Protein AF-A0A401KEY2-F1 (afdb_monomer)

Structure (mmCIF, N/CA/C/O backbone):
data_AF-A0A401KEY2-F1
#
_entry.id   AF-A0A401KEY2-F1
#
loop_
_atom_site.group_PDB
_atom_site.id
_atom_site.type_symbol
_atom_site.label_atom_id
_atom_site.label_alt_id
_atom_site.label_comp_id
_atom_site.label_asym_id
_atom_site.label_entity_id
_atom_site.label_seq_id
_atom_site.pdbx_PDB_ins_code
_atom_site.Cartn_x
_atom_site.Cartn_y
_atom_site.Cartn_z
_atom_site.occupancy
_atom_site.B_iso_or_equiv
_atom_site.auth_seq_id
_atom_site.auth_comp_id
_atom_site.auth_asym_id
_atom_site.auth_atom_id
_atom_site.pdbx_PDB_model_num
ATOM 1 N N . MET A 1 1 ? 10.027 -49.984 2.549 1.00 36.34 1 MET A N 1
ATOM 2 C CA . MET A 1 1 ? 8.871 -49.758 1.663 1.00 36.34 1 MET A CA 1
ATOM 3 C C . MET A 1 1 ? 7.935 -50.937 1.846 1.00 36.34 1 MET A C 1
ATOM 5 O O . MET A 1 1 ? 8.228 -52.001 1.322 1.00 36.34 1 MET A O 1
ATOM 9 N N . ALA A 1 2 ? 6.927 -50.789 2.707 1.00 35.62 2 ALA A N 1
ATOM 10 C CA . ALA A 1 2 ? 5.852 -51.767 2.838 1.00 35.62 2 ALA A CA 1
ATOM 11 C C . ALA A 1 2 ? 4.722 -51.345 1.890 1.00 35.62 2 ALA A C 1
ATOM 13 O O . ALA A 1 2 ? 4.434 -50.158 1.770 1.00 35.62 2 ALA A O 1
ATOM 14 N N . ASP A 1 3 ? 4.200 -52.331 1.178 1.00 40.34 3 ASP A N 1
ATOM 15 C CA . ASP A 1 3 ? 3.264 -52.264 0.059 1.00 40.34 3 ASP A CA 1
ATOM 16 C C . ASP A 1 3 ? 1.840 -51.961 0.572 1.00 40.34 3 ASP A C 1
ATOM 18 O O . ASP A 1 3 ? 1.266 -52.769 1.303 1.00 40.34 3 ASP A O 1
ATOM 22 N N . GLU A 1 4 ? 1.275 -50.794 0.241 1.00 40.41 4 GLU A N 1
ATOM 23 C CA . GLU A 1 4 ? -0.142 -50.479 0.480 1.00 40.41 4 GLU A CA 1
ATOM 24 C C . GLU A 1 4 ? -0.949 -50.854 -0.769 1.00 40.41 4 GLU A C 1
ATOM 26 O O . GLU A 1 4 ? -1.011 -50.110 -1.748 1.00 40.41 4 GLU A O 1
ATOM 31 N N . GLN A 1 5 ? -1.576 -52.030 -0.744 1.00 50.69 5 GLN A N 1
ATOM 32 C CA . GLN A 1 5 ? -2.572 -52.399 -1.748 1.00 50.69 5 GLN A CA 1
ATOM 33 C C . GLN A 1 5 ? -3.853 -51.561 -1.565 1.00 50.69 5 GLN A C 1
ATOM 35 O O . GLN A 1 5 ? -4.353 -51.457 -0.441 1.00 50.69 5 GLN A O 1
ATOM 40 N N . PRO A 1 6 ? -4.424 -50.995 -2.646 1.00 50.47 6 PRO A N 1
ATOM 41 C CA . PRO A 1 6 ? -5.647 -50.206 -2.565 1.00 50.47 6 PRO A CA 1
ATOM 42 C C . PRO A 1 6 ? -6.858 -51.071 -2.152 1.00 50.47 6 PRO A C 1
ATOM 44 O O . PRO A 1 6 ? -6.922 -52.257 -2.492 1.00 50.47 6 PRO A O 1
ATOM 47 N N . PRO A 1 7 ? -7.834 -50.496 -1.424 1.00 56.16 7 PRO A N 1
ATOM 48 C CA . PRO A 1 7 ? -8.956 -51.237 -0.856 1.00 56.16 7 PRO A CA 1
ATOM 49 C C . PRO A 1 7 ? -9.880 -51.846 -1.926 1.00 56.16 7 PRO A C 1
ATOM 51 O O . PRO A 1 7 ? -10.167 -51.241 -2.957 1.00 56.16 7 PRO A O 1
ATOM 54 N N . ASN A 1 8 ? -10.368 -53.059 -1.648 1.00 72.06 8 ASN A N 1
ATOM 55 C CA . ASN A 1 8 ? -11.256 -53.838 -2.516 1.00 72.06 8 ASN A CA 1
ATOM 56 C C . ASN A 1 8 ? -12.593 -53.095 -2.784 1.00 72.06 8 ASN A C 1
ATOM 58 O O . ASN A 1 8 ? -13.290 -52.764 -1.823 1.00 72.06 8 ASN A O 1
ATOM 62 N N . PRO A 1 9 ? -13.015 -52.901 -4.051 1.00 67.00 9 PRO A N 1
ATOM 63 C CA . PRO A 1 9 ? -14.275 -52.233 -4.408 1.00 67.00 9 PRO A CA 1
ATOM 64 C C . PRO A 1 9 ? -15.538 -52.810 -3.747 1.00 67.00 9 PRO A C 1
ATOM 66 O O . PRO A 1 9 ? -16.478 -52.072 -3.463 1.00 67.00 9 PRO A O 1
ATOM 69 N N . ALA A 1 10 ? -15.564 -54.114 -3.455 1.00 71.06 10 ALA A N 1
ATOM 70 C CA . ALA A 1 10 ? -16.705 -54.754 -2.792 1.00 71.06 10 ALA A CA 1
ATOM 71 C C . ALA A 1 10 ? -16.843 -54.370 -1.303 1.00 71.06 10 ALA A C 1
ATOM 73 O O . ALA A 1 10 ? -17.942 -54.387 -0.755 1.00 71.06 10 ALA A O 1
ATOM 74 N N . GLU A 1 11 ? -15.735 -54.018 -0.650 1.00 65.94 11 GLU A N 1
ATOM 75 C CA . GLU A 1 11 ? -15.715 -53.555 0.742 1.00 65.94 11 GLU A CA 1
ATOM 76 C C . GLU A 1 11 ? -16.155 -52.086 0.839 1.00 65.94 11 GLU A C 1
ATOM 78 O O . GLU A 1 11 ? -16.837 -51.703 1.787 1.00 65.94 11 GLU A O 1
ATOM 83 N N . LEU A 1 12 ? -15.829 -51.273 -0.173 1.00 62.81 12 LEU A N 1
ATOM 84 C CA . LEU A 1 12 ? -16.271 -49.878 -0.272 1.00 62.81 12 LEU A CA 1
ATOM 85 C C . LEU A 1 12 ? -17.794 -49.779 -0.428 1.00 62.81 12 LEU A C 1
ATOM 87 O O . LEU A 1 12 ? -18.431 -49.070 0.344 1.00 62.81 12 LEU A O 1
ATOM 91 N N . ALA A 1 13 ? -18.388 -50.566 -1.330 1.00 70.69 13 ALA A N 1
ATOM 92 C CA . ALA A 1 13 ? -19.838 -50.572 -1.537 1.00 70.69 13 ALA A CA 1
ATOM 93 C C . ALA A 1 13 ? -20.621 -50.980 -0.270 1.00 70.69 13 ALA A C 1
ATOM 95 O O . ALA A 1 13 ? -21.643 -50.380 0.055 1.00 70.69 13 ALA A O 1
ATOM 96 N N . ARG A 1 14 ? -20.118 -51.957 0.501 1.00 72.69 14 ARG A N 1
ATOM 97 C CA . ARG A 1 14 ? -20.734 -52.353 1.782 1.00 72.69 14 ARG A CA 1
ATOM 98 C C . ARG A 1 14 ? -20.668 -51.243 2.832 1.00 72.69 14 ARG A C 1
ATOM 100 O O . ARG A 1 14 ? -21.644 -51.027 3.544 1.00 72.69 14 ARG A O 1
ATOM 107 N N . ARG A 1 15 ? -19.545 -50.522 2.912 1.00 68.38 15 ARG A N 1
ATOM 108 C CA . ARG A 1 15 ? -19.384 -49.375 3.822 1.00 68.38 15 ARG A CA 1
ATOM 109 C C . ARG A 1 15 ? -20.311 -48.217 3.451 1.00 68.38 15 ARG A C 1
ATOM 111 O O . ARG A 1 15 ? -20.887 -47.606 4.346 1.00 68.38 15 ARG A O 1
ATOM 118 N N . GLU A 1 16 ? -20.494 -47.954 2.157 1.00 71.69 16 GLU A N 1
ATOM 119 C CA . GLU A 1 16 ? -21.420 -46.930 1.652 1.00 71.69 16 GLU A CA 1
ATOM 120 C C . GLU A 1 16 ? -22.888 -47.268 1.967 1.00 71.69 16 GLU A C 1
ATOM 122 O O . GLU A 1 16 ? -23.653 -46.396 2.386 1.00 71.69 16 GLU A O 1
ATOM 127 N N . GLU A 1 17 ? -23.287 -48.536 1.833 1.00 72.62 17 GLU A N 1
ATOM 128 C CA . GLU A 1 17 ? -24.633 -48.995 2.202 1.00 72.62 17 GLU A CA 1
ATOM 129 C C . GLU A 1 17 ? -24.890 -48.891 3.715 1.00 72.62 17 GLU A C 1
ATOM 131 O O . GLU A 1 17 ? -25.941 -48.394 4.135 1.00 72.62 17 GLU A O 1
ATOM 136 N N . GLU A 1 18 ? -23.927 -49.303 4.547 1.00 73.12 18 GLU A N 1
ATOM 137 C CA . GLU A 1 18 ? -24.002 -49.182 6.009 1.00 73.12 18 GLU A CA 1
ATOM 138 C C . GLU A 1 18 ? -24.078 -47.710 6.458 1.00 73.12 18 GLU A C 1
ATOM 140 O O . GLU A 1 18 ? -24.848 -47.362 7.361 1.00 73.12 18 GLU A O 1
ATOM 145 N N . GLU A 1 19 ? -23.339 -46.821 5.793 1.00 69.19 19 GLU A N 1
ATOM 146 C CA . GLU A 1 19 ? -23.343 -45.383 6.061 1.00 69.19 19 GLU A CA 1
ATOM 147 C C . GLU A 1 19 ? -24.653 -44.706 5.640 1.00 69.19 19 GLU A C 1
ATOM 149 O O . GLU A 1 19 ? -25.218 -43.924 6.411 1.00 69.19 19 GLU A O 1
ATOM 154 N N . SER A 1 20 ? -25.186 -45.057 4.467 1.00 70.31 20 SER A N 1
ATOM 155 C CA . SER A 1 20 ? -26.491 -44.591 3.988 1.00 70.31 20 SER A CA 1
ATOM 156 C C . SER A 1 20 ? -27.622 -45.022 4.928 1.00 70.31 20 SER A C 1
ATOM 158 O O . SER A 1 20 ? -28.456 -44.204 5.328 1.00 70.31 20 SER A O 1
ATOM 160 N N . ALA A 1 21 ? -27.607 -46.283 5.377 1.00 75.38 21 ALA A N 1
ATOM 161 C CA . ALA A 1 21 ? -28.585 -46.801 6.327 1.00 75.38 21 ALA A CA 1
ATOM 162 C C . ALA A 1 21 ? -28.504 -46.101 7.696 1.00 75.38 21 ALA A C 1
ATOM 164 O O . ALA A 1 21 ? -29.541 -45.822 8.303 1.00 75.38 21 ALA A O 1
ATOM 165 N N . ARG A 1 22 ? -27.298 -45.777 8.184 1.00 70.50 22 ARG A N 1
ATOM 166 C CA . ARG A 1 22 ? -27.106 -45.024 9.435 1.00 70.50 22 ARG A CA 1
ATOM 167 C C . ARG A 1 22 ? -27.605 -43.585 9.313 1.00 70.50 22 ARG A C 1
ATOM 169 O O . ARG A 1 22 ? -28.383 -43.147 10.156 1.00 70.50 22 ARG A O 1
ATOM 176 N N . LYS A 1 23 ? -27.237 -42.886 8.235 1.00 72.31 23 LYS A N 1
ATOM 177 C CA . LYS A 1 23 ? -27.686 -41.513 7.957 1.00 72.31 23 LYS A CA 1
ATOM 178 C C . LYS A 1 23 ? -29.210 -41.432 7.832 1.00 72.31 23 LYS A C 1
ATOM 180 O O . LYS A 1 23 ? -29.815 -40.479 8.311 1.00 72.31 23 LYS A O 1
ATOM 185 N N . ALA A 1 24 ? -29.843 -42.452 7.247 1.00 73.94 24 ALA A N 1
ATOM 186 C CA . ALA A 1 24 ? -31.298 -42.550 7.177 1.00 73.94 24 ALA A CA 1
ATOM 187 C C . ALA A 1 24 ? -31.953 -42.729 8.561 1.00 73.94 24 ALA A C 1
ATOM 189 O O . ALA A 1 24 ? -33.008 -42.147 8.807 1.00 73.94 24 ALA A O 1
ATOM 190 N N . ARG A 1 25 ? -31.332 -43.488 9.477 1.00 75.25 25 ARG A N 1
ATOM 191 C CA . ARG A 1 25 ? -31.808 -43.624 10.868 1.00 75.25 25 ARG A CA 1
ATOM 192 C C . ARG A 1 25 ? -31.664 -42.318 11.646 1.00 75.25 25 ARG A C 1
ATOM 194 O O . ARG A 1 25 ? -32.638 -41.877 12.241 1.00 75.25 25 ARG A O 1
ATOM 201 N N . GLU A 1 26 ? -30.502 -41.671 11.569 1.00 76.06 26 GLU A N 1
ATOM 202 C CA . GLU A 1 26 ? -30.256 -40.368 12.206 1.00 76.06 26 GLU A CA 1
ATOM 203 C C . GLU A 1 26 ? -31.232 -39.305 11.682 1.00 76.06 26 GLU A C 1
ATOM 205 O O . GLU A 1 26 ? -31.845 -38.580 12.462 1.00 76.06 26 GLU A O 1
ATOM 210 N N . ALA A 1 27 ? -31.462 -39.258 10.367 1.00 72.50 27 ALA A N 1
ATOM 211 C CA . ALA A 1 27 ? -32.444 -38.357 9.770 1.00 72.50 27 ALA A CA 1
ATOM 212 C C . ALA A 1 27 ? -33.880 -38.659 10.234 1.00 72.50 27 ALA A C 1
ATOM 214 O O . ALA A 1 27 ? -34.653 -37.728 10.449 1.00 72.50 27 ALA A O 1
ATOM 215 N N . ALA A 1 28 ? -34.245 -39.933 10.414 1.00 75.25 28 ALA A N 1
ATOM 216 C CA . ALA A 1 28 ? -35.562 -40.324 10.915 1.00 75.25 28 ALA A CA 1
ATOM 217 C C . ALA A 1 28 ? -35.766 -39.958 12.395 1.00 75.25 28 ALA A C 1
ATOM 219 O O . ALA A 1 28 ? -36.871 -39.574 12.771 1.00 75.25 28 ALA A O 1
ATOM 220 N N . GLU A 1 29 ? -34.721 -40.042 13.222 1.00 77.31 29 GLU A N 1
ATOM 221 C CA . GLU A 1 29 ? -34.751 -39.604 14.624 1.00 77.31 29 GLU A CA 1
ATOM 222 C C . GLU A 1 29 ? -34.827 -38.075 14.735 1.00 77.31 29 GLU A C 1
ATOM 224 O O . GLU A 1 29 ? -35.648 -37.552 15.485 1.00 77.31 29 GLU A O 1
ATOM 229 N N . GLN A 1 30 ? -34.046 -37.343 13.932 1.00 75.44 30 GLN A N 1
ATOM 230 C CA . GLN A 1 30 ? -34.094 -35.876 13.893 1.00 75.44 30 GLN A CA 1
ATOM 231 C C . GLN A 1 30 ? -35.421 -35.354 13.315 1.00 75.44 30 GLN A C 1
ATOM 233 O O . GLN A 1 30 ? -35.914 -34.319 13.750 1.00 75.44 30 GLN A O 1
ATOM 238 N N . ALA A 1 31 ? -36.051 -36.079 12.381 1.00 72.44 31 ALA A N 1
ATOM 239 C CA . ALA A 1 31 ? -37.351 -35.707 11.815 1.00 72.44 31 ALA A CA 1
ATOM 240 C C . ALA A 1 31 ? -38.531 -35.864 12.794 1.00 72.44 31 ALA A C 1
ATOM 242 O O . ALA A 1 31 ? -39.610 -35.340 12.516 1.00 72.44 31 ALA A O 1
ATOM 243 N N . GLN A 1 32 ? -38.353 -36.572 13.916 1.00 77.12 32 GLN A N 1
ATOM 244 C CA . GLN A 1 32 ? -39.364 -36.667 14.978 1.00 77.12 32 GLN A CA 1
ATOM 245 C C . GLN A 1 32 ? -39.354 -35.455 15.918 1.00 77.12 32 GLN A C 1
ATOM 247 O O . GLN A 1 32 ? -40.288 -35.291 16.705 1.00 77.12 32 GLN A O 1
ATOM 252 N N . LEU A 1 33 ? -38.324 -34.605 15.850 1.00 82.69 33 LEU A N 1
ATOM 253 C CA . LEU A 1 33 ? -38.251 -33.397 16.662 1.00 82.69 33 LEU A CA 1
ATOM 254 C C . LEU A 1 33 ? -39.259 -32.348 16.164 1.00 82.69 33 LEU A C 1
ATOM 256 O O . LEU A 1 33 ? -39.473 -32.206 14.957 1.00 82.69 33 LEU A O 1
ATOM 260 N N . PRO A 1 34 ? -39.851 -31.553 17.073 1.00 81.38 34 PRO A N 1
ATOM 261 C CA . PRO A 1 34 ? -40.767 -30.472 16.702 1.00 81.38 34 PRO A CA 1
ATOM 262 C C . PRO A 1 34 ? -40.053 -29.270 16.052 1.00 81.38 34 PRO A C 1
ATOM 264 O O . PRO A 1 34 ? -40.706 -28.291 15.696 1.00 81.38 34 PRO A O 1
ATOM 267 N N . TYR A 1 35 ? -38.727 -29.331 15.894 1.00 85.81 35 TYR A N 1
ATOM 268 C CA . TYR A 1 35 ? -37.878 -28.305 15.295 1.00 85.81 35 TYR A CA 1
ATOM 269 C C . TYR A 1 35 ? -36.842 -28.934 14.356 1.00 85.81 35 TYR A C 1
ATOM 271 O O . TYR A 1 35 ? -36.464 -30.094 14.507 1.00 85.81 35 TYR A O 1
ATOM 279 N N . LYS A 1 36 ? -36.354 -28.144 13.399 1.00 86.50 36 LYS A N 1
ATOM 280 C CA . LYS A 1 36 ? -35.193 -28.474 12.565 1.00 86.50 36 LYS A CA 1
ATOM 281 C C . LYS A 1 36 ? -34.010 -27.633 12.997 1.00 86.50 36 LYS A C 1
ATOM 283 O O . LYS A 1 36 ? -34.202 -26.528 13.494 1.00 86.50 36 LYS A O 1
ATOM 288 N N . TRP A 1 37 ? -32.803 -28.142 12.804 1.00 90.31 37 TRP A N 1
ATOM 289 C CA . TRP A 1 37 ? -31.609 -27.370 13.093 1.00 90.31 37 TRP A CA 1
ATOM 290 C C . TRP A 1 37 ? -30.468 -27.714 12.146 1.00 90.31 37 TRP A C 1
ATOM 292 O O . TRP A 1 37 ? -30.361 -28.838 11.649 1.00 90.31 37 TRP A O 1
ATOM 302 N N . THR A 1 38 ? -29.625 -26.723 11.916 1.00 85.44 38 THR A N 1
ATOM 303 C CA . THR A 1 38 ? -28.381 -26.802 11.157 1.00 85.44 38 THR A CA 1
ATOM 304 C C . THR A 1 38 ? -27.296 -26.083 11.944 1.00 85.44 38 THR A C 1
ATOM 306 O O . THR A 1 38 ? -27.575 -25.332 12.875 1.00 85.44 38 THR A O 1
ATOM 309 N N . GLN A 1 39 ? -26.036 -26.346 11.625 1.00 81.94 39 GLN A N 1
ATOM 310 C CA . GLN A 1 39 ? -24.925 -25.676 12.288 1.00 81.94 39 GLN A CA 1
ATOM 311 C C . GLN A 1 39 ? -23.774 -25.470 11.321 1.00 81.94 39 GLN A C 1
ATOM 313 O O . GLN A 1 39 ? -23.551 -26.291 10.429 1.00 81.94 39 GLN A O 1
ATOM 318 N N . THR A 1 40 ? -23.010 -24.418 11.571 1.00 82.38 40 THR A N 1
ATOM 319 C CA . THR A 1 40 ? -21.644 -24.276 11.081 1.00 82.38 40 THR A CA 1
ATOM 320 C C . THR A 1 40 ? -20.670 -24.533 12.234 1.00 82.38 40 THR A C 1
ATOM 322 O O . THR A 1 40 ? -21.057 -24.846 13.368 1.00 82.38 40 THR A O 1
ATOM 325 N N . ILE A 1 41 ? -19.371 -24.378 11.979 1.00 79.69 41 ILE A N 1
ATOM 326 C CA . ILE A 1 41 ? -18.379 -24.418 13.056 1.00 79.69 41 ILE A CA 1
ATOM 327 C C . ILE A 1 41 ? -18.542 -23.240 14.043 1.00 79.69 41 ILE A C 1
ATOM 329 O O . ILE A 1 41 ? -18.116 -23.346 15.192 1.00 79.69 41 ILE A O 1
ATOM 333 N N . ARG A 1 42 ? -19.196 -22.143 13.626 1.00 78.12 42 ARG A N 1
ATOM 334 C CA . ARG A 1 42 ? -19.331 -20.899 14.403 1.00 78.12 42 ARG A CA 1
ATOM 335 C C . ARG A 1 42 ? -20.701 -20.726 15.057 1.00 78.12 42 ARG A C 1
ATOM 337 O O . ARG A 1 42 ? -20.768 -20.206 16.164 1.00 78.12 42 ARG A O 1
ATOM 344 N N . ASP A 1 43 ? -21.764 -21.194 14.416 1.00 88.12 43 ASP A N 1
ATOM 345 C CA . ASP A 1 43 ? -23.144 -20.921 14.826 1.00 88.12 43 ASP A CA 1
ATOM 346 C C . ASP A 1 43 ? -24.062 -22.149 14.705 1.00 88.12 43 ASP A C 1
ATOM 348 O O . ASP A 1 43 ? -23.693 -23.197 14.162 1.00 88.12 43 ASP A O 1
ATOM 352 N N . VAL A 1 44 ? -25.252 -22.033 15.296 1.00 90.31 44 VAL A N 1
ATOM 353 C CA . VAL A 1 44 ? -26.356 -22.993 15.198 1.00 90.31 44 VAL A CA 1
ATOM 354 C C . VAL A 1 44 ? -27.623 -22.241 14.807 1.00 90.31 44 VAL A C 1
ATOM 356 O O . VAL A 1 44 ? -27.969 -21.234 15.421 1.00 90.31 44 VAL A O 1
ATOM 359 N N . GLU A 1 45 ? -28.345 -22.758 13.821 1.00 89.94 45 GLU A N 1
ATOM 360 C CA . GLU A 1 45 ? -29.633 -22.230 13.382 1.00 89.94 45 GLU A CA 1
ATOM 361 C C . GLU A 1 45 ? -30.738 -23.241 13.702 1.00 89.94 45 GLU A C 1
ATOM 363 O O . GLU A 1 45 ? -30.607 -24.430 13.410 1.00 89.94 45 GLU A O 1
ATOM 368 N N . VAL A 1 46 ? -31.822 -22.783 14.332 1.00 91.12 46 VAL A N 1
ATOM 369 C CA . VAL A 1 46 ? -32.978 -23.608 14.708 1.00 91.12 46 VAL A CA 1
ATOM 370 C C . VAL A 1 46 ? -34.242 -23.025 14.089 1.00 91.12 46 VAL A C 1
ATOM 372 O O . VAL A 1 46 ? -34.562 -21.860 14.306 1.00 91.12 46 VAL A O 1
ATOM 375 N N . THR A 1 47 ? -35.002 -23.852 13.373 1.00 88.44 47 THR A N 1
ATOM 376 C CA . THR A 1 47 ? -36.233 -23.457 12.678 1.00 88.44 47 THR A CA 1
ATOM 377 C C . THR A 1 47 ? -37.432 -24.254 13.190 1.00 88.44 47 THR A C 1
ATOM 379 O O . THR A 1 47 ? -37.418 -25.490 13.188 1.00 88.44 47 THR A O 1
ATOM 382 N N . ILE A 1 48 ? -38.501 -23.564 13.602 1.00 89.06 48 ILE A N 1
ATOM 383 C CA . ILE A 1 48 ? -39.722 -24.173 14.161 1.00 89.06 48 ILE A CA 1
ATOM 384 C C . ILE A 1 48 ? -40.955 -23.720 13.366 1.00 89.06 48 ILE A C 1
ATOM 386 O O . ILE A 1 48 ? -41.294 -22.534 13.407 1.00 89.06 48 ILE A O 1
ATOM 390 N N . PRO A 1 49 ? -41.668 -24.621 12.665 1.00 86.12 49 PRO A N 1
ATOM 391 C CA . PRO A 1 49 ? -42.881 -24.258 11.941 1.00 86.12 49 PRO A CA 1
ATOM 392 C C . PRO A 1 49 ? -44.050 -24.010 12.907 1.00 86.12 49 PRO A C 1
ATOM 394 O O . PRO A 1 49 ? -44.354 -24.839 13.763 1.00 86.12 49 PRO A O 1
ATOM 397 N N . VAL A 1 50 ? -44.750 -22.886 12.745 1.00 86.06 50 VAL A N 1
ATOM 398 C CA . VAL A 1 50 ? -45.908 -22.490 13.561 1.00 86.06 50 VAL A CA 1
ATOM 399 C C . VAL A 1 50 ? -47.094 -22.035 12.703 1.00 86.06 50 VAL A C 1
ATOM 401 O O . VAL A 1 50 ? -46.970 -21.658 11.535 1.00 86.06 50 VAL A O 1
ATOM 404 N N . ALA A 1 51 ? -48.295 -22.068 13.286 1.00 81.94 51 ALA A N 1
ATOM 405 C CA . ALA A 1 51 ? -49.514 -21.655 12.598 1.00 81.94 51 ALA A CA 1
ATOM 406 C C . ALA A 1 51 ? -49.512 -20.149 12.258 1.00 81.94 51 ALA A C 1
ATOM 408 O O . ALA A 1 51 ? -49.010 -19.307 13.006 1.00 81.94 51 ALA A O 1
ATOM 409 N N . SER A 1 52 ? -50.127 -19.788 11.129 1.00 78.56 52 SER A N 1
ATOM 410 C CA . SER A 1 52 ? -50.099 -18.424 10.572 1.00 78.56 52 SER A CA 1
ATOM 411 C C . SER A 1 52 ? -50.750 -17.352 11.461 1.00 78.56 52 SER A C 1
ATOM 413 O O . SER A 1 52 ? -50.442 -16.163 11.331 1.00 78.56 52 SER A O 1
ATOM 415 N N . ASN A 1 53 ? -51.616 -17.751 12.395 1.00 81.81 53 ASN A N 1
ATOM 416 C CA . ASN A 1 53 ? -52.309 -16.869 13.334 1.00 81.81 53 ASN A CA 1
ATOM 417 C C . ASN A 1 53 ? -51.448 -16.422 14.534 1.00 81.81 53 ASN A C 1
ATOM 419 O O . ASN A 1 53 ? -51.857 -15.501 15.245 1.00 81.81 53 ASN A O 1
ATOM 423 N N . ILE A 1 54 ? -50.273 -17.023 14.753 1.00 84.88 54 ILE A N 1
ATOM 424 C CA . ILE A 1 54 ? -49.375 -16.688 15.868 1.00 84.88 54 ILE A CA 1
ATOM 425 C C . ILE A 1 54 ? -48.646 -15.362 15.602 1.00 84.88 54 ILE A C 1
ATOM 427 O O . ILE A 1 54 ? -48.200 -15.080 14.482 1.00 84.88 54 ILE A O 1
ATOM 431 N N . ARG A 1 55 ? -48.535 -14.510 16.628 1.00 84.81 55 ARG A N 1
ATOM 432 C CA . ARG A 1 55 ? -47.740 -13.269 16.613 1.00 84.81 55 ARG A CA 1
ATOM 433 C C . ARG A 1 55 ? -46.625 -13.348 17.651 1.00 84.81 55 ARG A C 1
ATOM 435 O O . ARG A 1 55 ? -46.761 -14.055 18.639 1.00 84.81 55 ARG A O 1
ATOM 442 N N . GLY A 1 56 ? -45.566 -12.549 17.489 1.00 85.00 56 GLY A N 1
ATOM 443 C CA . GLY A 1 56 ? -44.417 -1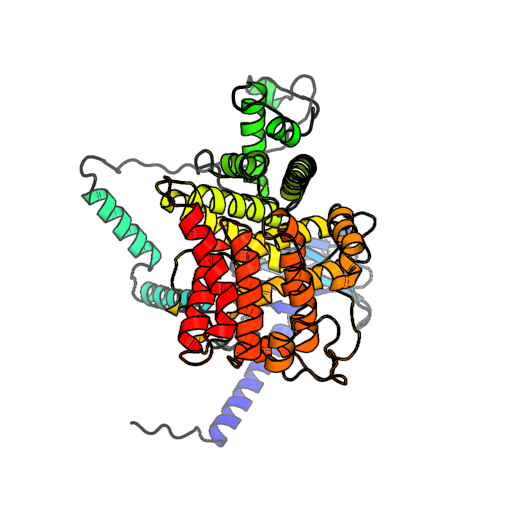2.557 18.410 1.00 85.00 56 GLY A CA 1
ATOM 444 C C . GLY A 1 56 ? -44.783 -12.348 19.887 1.00 85.00 56 GLY A C 1
ATOM 445 O O . GLY A 1 56 ? -44.164 -12.928 20.765 1.00 85.00 56 GLY A O 1
ATOM 446 N N . ARG A 1 57 ? -45.859 -11.604 20.180 1.00 86.06 57 ARG A N 1
ATOM 447 C CA . ARG A 1 57 ? -46.357 -11.401 21.555 1.00 86.06 57 ARG A CA 1
ATOM 448 C C . ARG A 1 57 ? -46.928 -12.661 22.219 1.00 86.06 57 ARG A C 1
ATOM 450 O O . ARG A 1 57 ? -47.029 -12.698 23.447 1.00 86.06 57 ARG A O 1
ATOM 457 N N . ASP A 1 58 ? -47.330 -13.638 21.413 1.00 87.94 58 ASP A N 1
ATOM 458 C CA . ASP A 1 58 ? -47.903 -14.912 21.845 1.00 87.94 58 ASP A CA 1
ATOM 459 C C . ASP A 1 58 ? -46.794 -15.962 22.092 1.00 87.94 58 ASP A C 1
ATOM 461 O O . ASP A 1 58 ? -47.081 -17.040 22.607 1.00 87.94 58 ASP A O 1
ATOM 465 N N . LEU A 1 59 ? -45.532 -15.637 21.768 1.00 88.06 59 LEU A N 1
ATOM 466 C CA . LEU A 1 59 ? -44.355 -16.480 21.982 1.00 88.06 59 LEU A CA 1
ATOM 467 C C . LEU A 1 59 ? -43.666 -16.169 23.321 1.00 88.06 59 LEU A C 1
ATOM 469 O O . LEU A 1 59 ? -43.676 -15.035 23.806 1.00 88.06 59 LEU A O 1
ATOM 473 N N . ASP A 1 60 ? -43.074 -17.204 23.905 1.00 89.44 60 ASP A N 1
ATOM 474 C CA . ASP A 1 60 ? -42.192 -17.182 25.071 1.00 89.44 60 ASP A CA 1
ATOM 475 C C . ASP A 1 60 ? -40.835 -17.754 24.637 1.00 89.44 60 ASP A C 1
ATOM 477 O O . ASP A 1 60 ? -40.673 -18.973 24.535 1.00 89.44 60 ASP A O 1
ATOM 481 N N . VAL A 1 61 ? -39.901 -16.862 24.287 1.00 91.44 61 VAL A N 1
ATOM 482 C CA . VAL A 1 61 ? -38.549 -17.207 23.822 1.00 91.44 61 VAL A CA 1
ATOM 483 C C . VAL A 1 61 ? -37.540 -16.712 24.850 1.00 91.44 61 VAL A C 1
ATOM 485 O O . VAL A 1 61 ? -37.363 -15.506 25.021 1.00 91.44 61 VAL A O 1
ATOM 488 N N . VAL A 1 62 ? -36.884 -17.644 25.535 1.00 90.06 62 VAL A N 1
ATOM 489 C CA . VAL A 1 62 ? -35.847 -17.362 26.530 1.00 90.06 62 VAL A CA 1
ATOM 490 C C . VAL A 1 62 ? -34.542 -17.982 26.056 1.00 90.06 62 VAL A C 1
ATOM 492 O O . VAL A 1 62 ? -34.413 -19.205 25.989 1.00 90.06 62 VAL A O 1
ATOM 495 N N . LEU A 1 63 ? -33.575 -17.122 25.749 1.00 91.56 63 LEU A N 1
ATOM 496 C CA . LEU A 1 63 ? -32.211 -17.493 25.390 1.00 91.56 63 LEU A CA 1
ATOM 497 C C . LEU A 1 63 ? -31.280 -16.985 26.489 1.00 91.56 63 LEU A C 1
ATOM 499 O O . LEU A 1 63 ? -31.234 -15.790 26.774 1.00 91.56 63 LEU A O 1
ATOM 503 N N . THR A 1 64 ? -30.564 -17.893 27.141 1.00 90.69 64 THR A N 1
ATOM 504 C CA . THR A 1 64 ? -29.493 -17.555 28.085 1.00 90.69 64 THR A CA 1
ATOM 505 C C . THR A 1 64 ? -28.188 -18.180 27.614 1.00 90.69 64 THR A C 1
ATOM 507 O O . THR A 1 64 ? -28.171 -18.966 26.673 1.00 90.69 64 THR A O 1
ATOM 510 N N . LYS A 1 65 ? -27.076 -17.885 28.296 1.00 89.06 65 LYS A N 1
ATOM 511 C CA . LYS A 1 65 ? -25.760 -18.447 27.956 1.00 89.06 65 LYS A CA 1
ATOM 512 C C . LYS A 1 65 ? -25.751 -19.979 27.886 1.00 89.06 65 LYS A C 1
ATOM 514 O O . LYS A 1 65 ? -24.953 -20.538 27.144 1.00 89.06 65 LYS A O 1
ATOM 519 N N . THR A 1 66 ? -26.594 -20.655 28.662 1.00 89.81 66 THR A N 1
ATOM 520 C CA . THR A 1 66 ? -26.569 -22.119 28.811 1.00 89.81 66 THR A CA 1
ATOM 521 C C . THR A 1 66 ? -27.916 -22.788 28.564 1.00 89.81 66 THR A C 1
ATOM 523 O O . THR A 1 66 ? -27.985 -24.011 28.623 1.00 89.81 66 THR A O 1
ATOM 526 N N . LYS A 1 67 ? -28.991 -22.034 28.306 1.00 91.12 67 LYS A N 1
ATOM 527 C CA . LYS A 1 67 ? -30.345 -22.584 28.202 1.00 91.12 67 LYS A CA 1
ATOM 528 C C . LYS A 1 67 ? -31.139 -21.942 27.066 1.00 91.12 67 LYS A C 1
ATOM 530 O O . LYS A 1 67 ? -31.097 -20.726 26.888 1.00 91.12 67 LYS A O 1
ATOM 535 N N . ILE A 1 68 ? -31.939 -22.762 26.389 1.00 93.31 68 ILE A N 1
ATOM 536 C CA . ILE A 1 68 ? -32.964 -22.346 25.430 1.00 93.31 68 ILE A CA 1
ATOM 537 C C . ILE A 1 68 ? -34.344 -22.804 25.892 1.00 93.31 68 ILE A C 1
ATOM 539 O O . ILE A 1 68 ? -34.519 -23.925 26.374 1.00 93.31 68 ILE A O 1
ATOM 543 N N . ARG A 1 69 ? -35.336 -21.930 25.729 1.00 91.75 69 ARG A N 1
ATOM 544 C CA . ARG A 1 69 ? -36.752 -22.267 25.843 1.00 91.75 69 ARG A CA 1
ATOM 545 C C . ARG A 1 69 ? -37.548 -21.521 24.782 1.00 91.75 69 ARG A C 1
ATOM 547 O O . ARG A 1 69 ? -37.452 -20.301 24.696 1.00 91.75 69 ARG A O 1
ATOM 554 N N . VAL A 1 70 ? -38.344 -22.248 24.006 1.00 91.75 70 VAL A N 1
ATOM 555 C CA . VAL A 1 70 ? -39.221 -21.690 22.968 1.00 91.75 70 VAL A CA 1
ATOM 556 C C . VAL A 1 70 ? -40.591 -22.335 23.104 1.00 91.75 70 VAL A C 1
ATOM 558 O O . VAL A 1 70 ? -40.743 -23.539 22.896 1.00 91.75 70 VAL A O 1
ATOM 561 N N . ALA A 1 71 ? -41.595 -21.541 23.459 1.00 90.75 71 ALA A N 1
ATOM 562 C CA . ALA A 1 71 ? -42.967 -22.000 23.634 1.00 90.75 71 ALA A CA 1
ATOM 563 C C . ALA A 1 71 ? -43.974 -20.972 23.105 1.00 90.75 71 ALA A C 1
ATOM 565 O O . ALA A 1 71 ? -43.678 -19.784 22.985 1.00 90.75 71 ALA A O 1
ATOM 566 N N . ILE A 1 72 ? -45.200 -21.419 22.837 1.00 89.44 72 ILE A N 1
ATOM 567 C CA . ILE A 1 72 ? -46.358 -20.521 22.746 1.00 89.44 72 ILE A CA 1
ATOM 568 C C . ILE A 1 72 ? -46.914 -20.355 24.162 1.00 89.44 72 ILE A C 1
ATOM 570 O O . ILE A 1 72 ? -47.051 -21.333 24.898 1.00 89.44 72 ILE A O 1
ATOM 574 N N . LYS A 1 73 ? -47.247 -19.126 24.566 1.00 86.19 73 LYS A N 1
ATOM 575 C CA . LYS A 1 73 ? -47.775 -18.840 25.908 1.00 86.19 73 LYS A CA 1
ATOM 576 C C . LYS A 1 73 ? -49.014 -19.695 26.196 1.00 86.19 73 LYS A C 1
ATOM 578 O O . LYS A 1 73 ? -50.036 -19.563 25.528 1.00 86.19 73 LYS A O 1
ATOM 583 N N . GLY A 1 74 ? -48.922 -20.550 27.216 1.00 80.56 74 GLY A N 1
ATOM 584 C CA . GLY A 1 74 ? -49.999 -21.461 27.623 1.00 80.56 74 GLY A CA 1
ATOM 585 C C . GLY A 1 74 ? -50.022 -22.815 26.902 1.00 80.56 74 GLY A C 1
ATOM 586 O O . GLY A 1 74 ? -50.955 -23.580 27.127 1.00 80.56 74 GLY A O 1
ATOM 587 N N . GLN A 1 75 ? -49.026 -23.121 26.066 1.00 86.19 75 GLN A N 1
ATOM 588 C CA . GLN A 1 75 ? -48.831 -24.432 25.435 1.00 86.19 75 GLN A CA 1
ATOM 589 C C . GLN A 1 75 ? -47.514 -25.078 25.892 1.00 86.19 75 GLN A C 1
ATOM 591 O O . GLN A 1 75 ? -46.697 -24.452 26.570 1.00 86.19 75 GLN A O 1
ATOM 596 N N . GLU A 1 76 ? -47.329 -26.348 25.535 1.00 83.88 76 GLU A N 1
ATOM 597 C CA . GLU A 1 76 ? -46.076 -27.072 25.750 1.00 83.88 76 GLU A CA 1
ATOM 598 C C . GLU A 1 76 ? -44.936 -26.459 24.913 1.00 83.88 76 GLU A C 1
ATOM 600 O O . GLU A 1 76 ? -45.166 -25.916 23.829 1.00 83.88 76 GLU A O 1
ATOM 605 N N . ALA A 1 77 ? -43.711 -26.487 25.444 1.00 86.88 77 ALA A N 1
ATOM 606 C CA . ALA A 1 77 ? -42.550 -25.909 24.776 1.00 86.88 77 ALA A CA 1
ATOM 607 C C . ALA A 1 77 ? -42.105 -26.779 23.593 1.00 86.88 77 ALA A C 1
ATOM 609 O O . ALA A 1 77 ? -42.032 -27.999 23.709 1.00 86.88 77 ALA A O 1
ATOM 610 N N . PHE A 1 78 ? -41.749 -26.146 22.474 1.00 86.38 78 PHE A N 1
ATOM 611 C CA . PHE A 1 78 ? -41.161 -26.837 21.324 1.00 86.38 78 PHE A CA 1
ATOM 612 C C . PHE A 1 78 ? -39.728 -27.288 21.619 1.00 86.38 78 PHE A C 1
ATOM 614 O O . PHE A 1 78 ? -39.300 -28.352 21.187 1.00 86.38 78 PHE A O 1
ATOM 621 N N . ILE A 1 79 ? -38.985 -26.475 22.367 1.00 89.69 79 ILE A N 1
ATOM 622 C CA . ILE A 1 79 ? -37.649 -26.801 22.862 1.00 89.69 79 ILE A CA 1
ATOM 623 C C . ILE A 1 79 ? -37.501 -26.190 24.258 1.00 89.69 79 ILE A C 1
ATOM 625 O O . ILE A 1 79 ? -37.809 -25.016 24.457 1.00 89.69 79 ILE A O 1
ATOM 629 N N . ASP A 1 80 ? -37.084 -26.989 25.238 1.00 90.00 80 ASP A N 1
ATOM 630 C CA . ASP A 1 80 ? -36.719 -26.547 26.591 1.00 90.00 80 ASP A CA 1
ATOM 631 C C . ASP A 1 80 ? -35.570 -27.438 27.066 1.00 90.00 80 ASP A C 1
ATOM 633 O O . ASP A 1 80 ? -35.730 -28.652 27.216 1.00 90.00 80 ASP A O 1
ATOM 637 N N . GLY A 1 81 ? -34.386 -26.858 27.234 1.00 88.75 81 GLY A N 1
ATOM 638 C CA . GLY A 1 81 ? -33.210 -27.627 27.617 1.00 88.75 81 GLY A CA 1
ATOM 639 C C . GLY A 1 81 ? -31.939 -26.800 27.710 1.00 88.75 81 GLY A C 1
ATOM 640 O O . GLY A 1 81 ? -31.890 -25.636 27.307 1.00 88.75 81 GLY A O 1
ATOM 641 N N . GLU A 1 82 ? -30.907 -27.418 28.275 1.00 88.69 82 GLU A N 1
ATOM 642 C CA . GLU A 1 82 ? -29.574 -26.828 28.379 1.00 88.69 82 GLU A CA 1
ATOM 643 C C . GLU A 1 82 ? -28.759 -27.110 27.116 1.00 88.69 82 GLU A C 1
ATOM 645 O O . GLU A 1 82 ? -28.817 -28.213 26.562 1.00 88.69 82 GLU A O 1
ATOM 650 N N . PHE A 1 83 ? -28.000 -26.110 26.672 1.00 90.75 83 PHE A N 1
ATOM 651 C CA . PHE A 1 83 ? -27.045 -26.262 25.581 1.00 90.75 83 PHE A CA 1
ATOM 652 C C . PHE A 1 83 ? -25.886 -27.174 26.009 1.00 90.75 83 PHE A C 1
ATOM 654 O O . PHE A 1 83 ? -25.484 -27.137 27.175 1.00 90.75 83 PHE A O 1
ATOM 661 N N . PRO A 1 84 ? -25.287 -27.950 25.088 1.00 85.00 84 PRO A N 1
ATOM 662 C CA . PRO A 1 84 ? -24.076 -28.711 25.395 1.00 85.00 84 PRO A CA 1
ATOM 663 C C . PRO A 1 84 ? -22.877 -27.803 25.712 1.00 85.00 84 PRO A C 1
ATOM 665 O O . PRO A 1 84 ? -22.037 -28.160 26.535 1.00 85.00 84 PRO A O 1
ATOM 668 N N . HIS A 1 85 ? -22.819 -26.619 25.090 1.00 88.75 85 HIS A N 1
ATOM 669 C CA . HIS A 1 85 ? -21.757 -25.626 25.253 1.00 88.75 85 HIS A CA 1
ATOM 670 C C . HIS A 1 85 ? -22.355 -24.213 25.318 1.00 88.75 85 HIS A C 1
ATOM 672 O O . HIS A 1 85 ? -23.457 -23.989 24.816 1.00 88.75 85 HIS A O 1
ATOM 678 N N . PRO A 1 86 ? -21.666 -23.241 25.940 1.00 87.50 86 PRO A N 1
ATOM 679 C CA . PRO A 1 86 ? -22.214 -21.901 26.093 1.00 87.50 86 PRO A CA 1
ATOM 680 C C . PRO A 1 86 ? -22.314 -21.137 24.761 1.00 87.50 86 PRO A C 1
ATOM 682 O O . PRO A 1 86 ? -21.418 -21.218 23.917 1.00 87.50 86 PRO A O 1
ATOM 685 N N . VAL A 1 87 ? -23.372 -20.336 24.625 1.00 90.94 87 VAL A N 1
ATOM 686 C CA . VAL A 1 87 ? -23.596 -19.382 23.518 1.00 90.94 87 VAL A CA 1
ATOM 687 C C . VAL A 1 87 ? -23.336 -17.944 23.971 1.00 90.94 87 VAL A C 1
ATOM 689 O O . VAL A 1 87 ? -23.279 -17.686 25.176 1.00 90.94 87 VAL A O 1
ATOM 692 N N . ILE A 1 88 ? -23.171 -17.009 23.033 1.00 89.44 88 ILE A N 1
ATOM 693 C CA . ILE A 1 88 ? -23.047 -15.567 23.299 1.00 89.44 88 ILE A CA 1
ATOM 694 C C . ILE A 1 88 ? -24.454 -14.944 23.223 1.00 89.44 88 ILE A C 1
ATOM 696 O O . ILE A 1 88 ? -24.944 -14.716 22.120 1.00 89.44 88 ILE A O 1
ATOM 700 N N . PRO A 1 89 ? -25.147 -14.669 24.352 1.00 86.44 89 PRO A N 1
ATOM 701 C CA . PRO A 1 89 ? -26.565 -14.289 24.319 1.00 86.44 89 PRO A CA 1
ATOM 702 C C . PRO A 1 89 ? -26.835 -12.982 23.571 1.00 86.44 89 PRO A C 1
ATOM 704 O O . PRO A 1 89 ? -27.877 -12.866 22.937 1.00 86.44 89 PRO A O 1
ATOM 707 N N . ASP A 1 90 ? -25.891 -12.039 23.620 1.00 88.12 90 ASP A N 1
ATOM 708 C CA . ASP A 1 90 ? -26.002 -10.732 22.960 1.00 88.12 90 ASP A CA 1
ATOM 709 C C . ASP A 1 90 ? -25.871 -10.826 21.426 1.00 88.12 90 ASP A C 1
ATOM 711 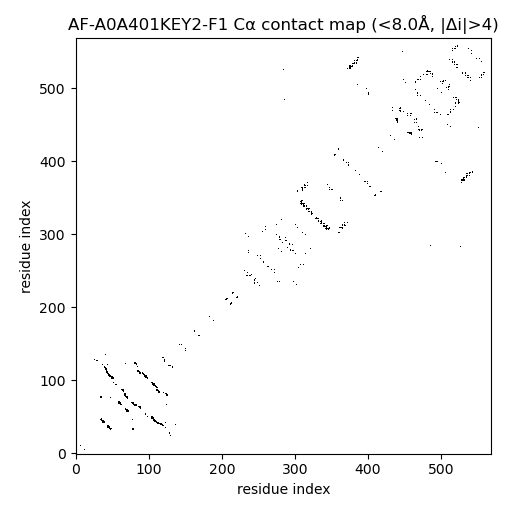O O . ASP A 1 90 ? -26.331 -9.934 20.718 1.00 88.12 90 ASP A O 1
ATOM 715 N N . GLU A 1 91 ? -25.283 -11.913 20.913 1.00 87.81 91 GLU A N 1
ATOM 716 C CA . GLU A 1 91 ? -25.168 -12.212 19.474 1.00 87.81 91 GLU A CA 1
ATOM 717 C C . GLU A 1 91 ? -26.246 -13.205 18.998 1.00 87.81 91 GLU A C 1
ATOM 719 O O . GLU A 1 91 ? -26.413 -13.432 17.801 1.00 87.81 91 GLU A O 1
ATOM 724 N N . CYS A 1 92 ? -27.024 -13.784 19.919 1.00 90.12 92 CYS A N 1
ATOM 725 C CA . CYS A 1 92 ? -28.146 -14.649 19.572 1.00 90.12 92 CYS A CA 1
ATOM 726 C C . CYS A 1 92 ? -29.372 -13.811 19.193 1.00 90.12 92 CYS A C 1
ATOM 728 O O . CYS A 1 92 ? -29.708 -12.826 19.851 1.00 90.12 92 CYS A O 1
ATOM 730 N N . SER A 1 93 ? -30.110 -14.235 18.170 1.00 90.69 93 SER A N 1
ATOM 731 C CA . SER A 1 93 ? -31.336 -13.554 17.746 1.00 90.69 93 SER A CA 1
ATOM 732 C C . SER A 1 93 ? -32.440 -14.545 17.404 1.00 90.69 93 SER A C 1
ATOM 734 O O . SER A 1 93 ? -32.188 -15.718 17.137 1.00 90.69 93 SER A O 1
ATOM 736 N N . TRP A 1 94 ? -33.690 -14.086 17.448 1.00 93.88 94 TRP A N 1
ATOM 737 C CA . TRP A 1 94 ? -34.828 -14.863 16.971 1.00 93.88 94 TRP A CA 1
ATOM 738 C C . TRP A 1 94 ? -35.763 -13.986 16.143 1.00 93.88 94 TRP A C 1
ATOM 740 O O . TRP A 1 94 ? -35.991 -12.815 16.460 1.00 93.88 94 TRP A O 1
ATOM 750 N N . THR A 1 95 ? -36.323 -14.562 15.088 1.00 90.31 95 THR A N 1
ATOM 751 C CA . THR A 1 95 ? -37.259 -13.912 14.171 1.00 90.31 95 THR A CA 1
ATOM 752 C C . THR A 1 95 ? -38.489 -14.794 13.964 1.00 90.31 95 THR A C 1
ATOM 754 O O . THR A 1 95 ? -38.471 -16.002 14.193 1.00 90.31 95 THR A O 1
ATOM 757 N N . LEU A 1 96 ? -39.605 -14.172 13.575 1.00 89.50 96 LEU A N 1
ATOM 758 C CA . LEU A 1 96 ? -40.822 -14.869 13.159 1.00 89.50 96 LEU A CA 1
ATOM 759 C C . LEU A 1 96 ? -41.092 -14.511 11.699 1.00 89.50 96 LEU A C 1
ATOM 761 O O . LEU A 1 96 ? -41.584 -13.419 11.403 1.00 89.50 96 LEU A O 1
ATOM 765 N N . GLU A 1 97 ? -40.777 -15.431 10.801 1.00 85.81 97 GLU A N 1
ATOM 766 C CA . GLU A 1 97 ? -40.823 -15.228 9.357 1.00 85.81 97 GLU A CA 1
ATOM 767 C C . GLU A 1 97 ? -42.089 -15.844 8.760 1.00 85.81 97 GLU A C 1
ATOM 769 O O . GLU A 1 97 ? -42.668 -16.782 9.304 1.00 85.81 97 GLU A O 1
ATOM 774 N N . SER A 1 98 ? -42.592 -15.263 7.668 1.00 81.94 98 SER A N 1
ATOM 775 C CA . SER A 1 98 ? -43.768 -15.790 6.963 1.00 81.94 98 SER A CA 1
ATOM 776 C C . SER A 1 98 ? -43.312 -16.606 5.763 1.00 81.94 98 SER A C 1
ATOM 778 O O . SER A 1 98 ? -42.876 -16.046 4.758 1.00 81.94 98 SER A O 1
ATOM 780 N N . THR A 1 99 ? -43.434 -17.926 5.858 1.00 72.94 99 THR A N 1
ATOM 781 C CA . THR A 1 99 ? -42.982 -18.850 4.818 1.00 72.94 99 THR A CA 1
ATOM 782 C C . THR A 1 99 ? -44.078 -19.031 3.771 1.00 72.94 99 THR A C 1
ATOM 784 O O . THR A 1 99 ? -45.244 -19.294 4.078 1.00 72.94 99 THR A O 1
ATOM 787 N N . SER A 1 100 ? -43.712 -18.876 2.498 1.00 65.06 100 SER A N 1
ATOM 788 C CA . SER A 1 100 ? -44.648 -18.991 1.372 1.00 65.06 100 SER A CA 1
ATOM 789 C C . SER A 1 100 ? -44.895 -20.443 0.933 1.00 65.06 100 SER A C 1
ATOM 791 O O . SER A 1 100 ? -45.909 -20.717 0.286 1.00 65.06 100 SER A O 1
ATOM 793 N N . LYS A 1 101 ? -44.013 -21.389 1.294 1.00 59.03 101 LYS A N 1
ATOM 794 C CA . LYS A 1 101 ? -44.138 -22.828 1.000 1.00 59.03 101 LYS A CA 1
ATOM 795 C C . LYS A 1 101 ? -43.506 -23.685 2.114 1.00 59.03 101 LYS A C 1
ATOM 797 O O . LYS A 1 101 ? -42.280 -23.724 2.178 1.00 59.03 101 LYS A O 1
ATOM 802 N N . PRO A 1 102 ? -44.288 -24.437 2.914 1.00 57.56 102 PRO A N 1
ATOM 803 C CA . PRO A 1 102 ? -45.753 -24.437 3.019 1.00 57.56 102 PRO A CA 1
ATOM 804 C C . PRO A 1 102 ? -46.289 -23.110 3.596 1.00 57.56 102 PRO A C 1
ATOM 806 O O . PRO A 1 102 ? -45.544 -22.409 4.274 1.00 57.56 102 PRO A O 1
ATOM 809 N N . PRO A 1 103 ? -47.558 -22.742 3.335 1.00 64.50 103 PRO A N 1
ATOM 810 C CA . PRO A 1 103 ? -48.139 -21.511 3.863 1.00 64.50 103 PRO A CA 1
ATOM 811 C C . PRO A 1 103 ? -48.204 -21.568 5.394 1.00 64.50 103 PRO A C 1
ATOM 813 O O . PRO A 1 103 ? -48.949 -22.365 5.965 1.00 64.50 103 PRO A O 1
ATOM 816 N N . GLY A 1 104 ? -47.430 -20.714 6.057 1.00 77.62 104 GLY A N 1
ATOM 817 C CA . GLY A 1 104 ? -47.320 -20.703 7.511 1.00 77.62 104 GLY A CA 1
ATOM 818 C C . GLY A 1 104 ? -46.424 -19.580 8.013 1.00 77.62 104 GLY A C 1
ATOM 819 O O . GLY A 1 104 ? -46.145 -18.617 7.298 1.00 77.62 104 GLY A O 1
ATOM 820 N N . LYS A 1 105 ? -45.997 -19.698 9.265 1.00 84.88 105 LYS A N 1
ATOM 821 C CA . LYS A 1 105 ? -44.899 -18.906 9.813 1.00 84.88 105 LYS A CA 1
ATOM 822 C C . LYS A 1 105 ? -43.851 -19.847 10.378 1.00 84.88 105 LYS A C 1
ATOM 824 O O . LYS A 1 105 ? -44.189 -20.952 10.794 1.00 84.88 105 LYS A O 1
ATOM 829 N N . GLU A 1 106 ? -42.611 -19.406 10.437 1.00 88.81 106 GLU A N 1
ATOM 830 C CA . GLU A 1 106 ? -41.535 -20.148 11.081 1.00 88.81 106 GLU A CA 1
ATOM 831 C C . GLU A 1 106 ? -40.787 -19.254 12.062 1.00 88.81 106 GLU A C 1
ATOM 833 O O . GLU A 1 106 ? -40.581 -18.066 11.818 1.00 88.81 106 GLU A O 1
ATOM 838 N N . ILE A 1 107 ? -40.449 -19.817 13.217 1.00 90.06 107 ILE A N 1
ATOM 839 C CA . ILE A 1 107 ? -39.560 -19.180 14.182 1.00 90.06 107 ILE A CA 1
ATOM 840 C C . ILE A 1 107 ? -38.146 -19.581 13.774 1.00 90.06 107 ILE A C 1
ATOM 842 O O . ILE A 1 107 ? -37.841 -20.773 13.826 1.00 90.06 107 ILE A O 1
ATOM 846 N N . SER A 1 108 ? -37.317 -18.618 13.374 1.00 89.81 108 SER A N 1
ATOM 847 C CA . SER A 1 108 ? -35.886 -18.839 13.144 1.00 89.81 108 SER A CA 1
ATOM 848 C C . SER A 1 108 ? -35.098 -18.314 14.338 1.00 89.81 108 SER A C 1
ATOM 850 O O . SER A 1 108 ? -35.368 -17.218 14.831 1.00 89.81 108 SER A O 1
ATOM 852 N N . ILE A 1 109 ? -34.172 -19.115 14.856 1.00 92.56 109 ILE A N 1
ATOM 853 C CA . ILE A 1 109 ? -33.336 -18.788 16.012 1.00 92.56 109 ILE A CA 1
ATOM 854 C C . ILE A 1 109 ? -31.883 -18.985 15.613 1.00 92.56 109 ILE A C 1
ATOM 856 O O . ILE A 1 109 ? -31.472 -20.098 15.291 1.00 92.56 109 ILE A O 1
ATOM 860 N N . HIS A 1 110 ? -31.114 -17.907 15.689 1.00 92.88 110 HIS A N 1
ATOM 861 C CA . HIS A 1 110 ? -29.680 -17.897 15.465 1.00 92.88 110 HIS A CA 1
ATOM 862 C C . HIS A 1 110 ? -28.947 -17.904 16.810 1.00 92.88 110 HIS A C 1
ATOM 864 O O . HIS A 1 110 ? -29.197 -17.046 17.663 1.00 92.88 110 HIS A O 1
ATOM 870 N N . LEU A 1 111 ? -28.053 -18.874 16.998 1.00 91.50 111 LEU A N 1
ATOM 871 C CA . LEU A 1 111 ? -27.245 -19.055 18.200 1.00 91.50 111 LEU A CA 1
ATOM 872 C C . LEU A 1 111 ? -25.755 -18.963 17.850 1.00 91.50 111 LEU A C 1
ATOM 874 O O . LEU A 1 111 ? -25.242 -19.822 17.132 1.00 91.50 111 LEU A O 1
ATOM 878 N N . ASP A 1 112 ? -25.047 -17.977 18.404 1.00 88.56 112 ASP A N 1
ATOM 879 C CA . ASP A 1 112 ? -23.594 -17.838 18.220 1.00 88.56 112 ASP A CA 1
ATOM 880 C C . ASP A 1 112 ? -22.830 -18.595 19.326 1.00 88.56 112 ASP A C 1
ATOM 882 O O . ASP A 1 112 ? -23.087 -18.416 20.526 1.00 88.56 112 ASP A O 1
ATOM 886 N N . LYS A 1 113 ? -21.912 -19.491 18.938 1.00 88.81 113 LYS A N 1
ATOM 887 C CA . LYS A 1 113 ? -21.142 -20.326 19.872 1.00 88.81 113 LYS A CA 1
ATOM 888 C C . LYS A 1 113 ? -20.018 -19.503 20.505 1.00 88.81 113 LYS A C 1
ATOM 890 O O . LYS A 1 113 ? -19.209 -18.893 19.814 1.00 88.81 113 LYS A O 1
ATOM 895 N N . VAL A 1 114 ? -19.833 -19.623 21.825 1.00 82.19 114 VAL A N 1
ATOM 896 C CA . VAL A 1 114 ? -18.619 -19.082 22.477 1.00 82.19 114 VAL A CA 1
ATOM 897 C C . VAL A 1 114 ? -17.358 -19.761 21.926 1.00 82.19 114 VAL A C 1
ATOM 899 O O . VAL A 1 114 ? -16.324 -19.120 21.757 1.00 82.19 114 VAL A O 1
ATOM 902 N N . ASN A 1 115 ? -17.443 -21.065 21.644 1.00 77.19 115 ASN A N 1
ATOM 903 C CA . ASN A 1 115 ? -16.360 -21.850 21.063 1.00 77.19 115 ASN A CA 1
ATOM 904 C C . ASN A 1 115 ? -16.580 -22.036 19.552 1.00 77.19 115 ASN A C 1
ATOM 906 O O . ASN A 1 115 ? -17.282 -22.955 19.132 1.00 77.19 115 ASN A O 1
ATOM 910 N N . LYS A 1 116 ? -15.964 -21.171 18.736 1.00 77.06 116 LYS A N 1
ATOM 911 C CA . LYS A 1 116 ? -16.139 -21.123 17.267 1.00 77.06 116 LYS A CA 1
ATOM 912 C C . LYS A 1 116 ? -15.343 -22.199 16.496 1.00 77.06 116 LYS A C 1
ATOM 914 O O . LYS A 1 116 ? -15.078 -22.035 15.305 1.00 77.06 116 LYS A O 1
ATOM 919 N N . VAL A 1 117 ? -14.934 -23.274 17.180 1.00 72.38 117 VAL A N 1
ATOM 920 C CA . VAL A 1 117 ? -14.194 -24.426 16.622 1.00 72.38 117 VAL A CA 1
ATOM 921 C C . VAL A 1 117 ? -14.804 -25.787 17.007 1.00 72.38 117 VAL A C 1
ATOM 923 O O . VAL A 1 117 ? -14.148 -26.817 16.873 1.00 72.38 117 VAL A O 1
ATOM 926 N N . GLU A 1 118 ? -16.053 -25.820 17.491 1.00 75.44 118 GLU A N 1
ATOM 927 C CA . GLU A 1 118 ? -16.683 -27.031 18.042 1.00 75.44 118 GLU A CA 1
ATOM 928 C C . GLU A 1 118 ? -18.022 -27.376 17.369 1.00 75.44 118 GLU A C 1
ATOM 930 O O . GLU A 1 118 ? -18.947 -26.561 17.285 1.00 75.44 118 GLU A O 1
ATOM 935 N N . TRP A 1 119 ? -18.143 -28.624 16.912 1.00 80.69 119 TRP A N 1
ATOM 936 C CA . TRP A 1 119 ? -19.379 -29.179 16.359 1.00 80.69 119 TRP A CA 1
ATOM 937 C C . TRP A 1 119 ? -20.253 -29.747 17.471 1.00 80.69 119 TRP A C 1
ATOM 939 O O . TRP A 1 119 ? -19.800 -30.530 18.303 1.00 80.69 119 TRP A O 1
ATOM 949 N N . TRP A 1 120 ? -21.527 -29.374 17.477 1.00 85.06 120 TRP A N 1
ATOM 950 C CA . TRP A 1 120 ? -22.467 -29.811 18.499 1.00 85.06 120 TRP A CA 1
ATOM 951 C C . TRP A 1 120 ? -23.137 -31.107 18.067 1.00 85.06 120 TRP A C 1
ATOM 953 O O . TRP A 1 120 ? -23.631 -31.210 16.950 1.00 85.06 120 TRP A O 1
ATOM 963 N N . ALA A 1 121 ? -23.197 -32.104 18.945 1.00 84.00 121 ALA A N 1
ATOM 964 C CA . ALA A 1 121 ? -23.927 -33.335 18.645 1.00 84.00 121 ALA A CA 1
ATOM 965 C C . ALA A 1 121 ? -25.453 -33.140 18.716 1.00 84.00 121 ALA A C 1
ATOM 967 O O . ALA A 1 121 ? -26.205 -33.960 18.210 1.00 84.00 121 ALA A O 1
ATOM 968 N N . HIS A 1 122 ? -25.935 -32.090 19.372 1.00 84.31 122 HIS A N 1
ATOM 969 C CA . HIS A 1 122 ? -27.354 -31.790 19.558 1.00 84.31 122 HIS A CA 1
ATOM 970 C C . HIS A 1 122 ? -27.507 -30.326 19.977 1.00 84.31 122 HIS A C 1
ATOM 972 O O . HIS A 1 122 ? -26.577 -29.745 20.530 1.00 84.31 122 HIS A O 1
ATOM 978 N N . VAL A 1 123 ? -28.688 -29.741 19.766 1.00 85.88 123 VAL A N 1
ATOM 979 C CA . VAL A 1 123 ? -28.988 -28.374 20.235 1.00 85.88 123 VAL A CA 1
ATOM 980 C C . VAL A 1 123 ? -29.162 -28.337 21.753 1.00 85.88 123 VAL A C 1
ATOM 982 O O . VAL A 1 123 ? -28.615 -27.465 22.414 1.00 85.88 123 VAL A O 1
ATOM 985 N N . VAL A 1 124 ? -29.894 -29.301 22.316 1.00 88.50 124 VAL A N 1
ATOM 986 C CA . VAL A 1 124 ? -30.111 -29.441 23.764 1.00 88.50 124 VAL A CA 1
ATOM 987 C C . VAL A 1 124 ? -29.701 -30.827 24.223 1.00 88.50 124 VAL A C 1
ATOM 989 O O . VAL A 1 124 ? -29.880 -31.798 23.491 1.00 88.50 124 VAL A O 1
ATOM 992 N N . THR A 1 125 ? -29.158 -30.934 25.432 1.00 84.19 125 THR A N 1
ATOM 993 C CA . THR A 1 125 ? -28.628 -32.196 25.985 1.00 84.19 125 THR A CA 1
ATOM 994 C C . THR A 1 125 ? -29.662 -33.318 26.109 1.00 84.19 125 THR A C 1
ATOM 996 O O . THR A 1 125 ? -29.292 -34.489 26.195 1.00 84.19 125 THR A O 1
ATOM 999 N N . SER A 1 126 ? -30.951 -32.975 26.077 1.00 79.38 126 SER A N 1
ATOM 1000 C CA . SER A 1 126 ? -32.086 -33.901 26.067 1.00 79.38 126 SER A CA 1
ATOM 1001 C C . SER A 1 126 ? -32.447 -34.453 24.679 1.00 79.38 126 SER A C 1
ATOM 1003 O O . SER A 1 126 ? -33.241 -35.391 24.605 1.00 79.38 126 SER A O 1
ATOM 1005 N N . ALA A 1 127 ? -31.895 -33.905 23.590 1.00 82.75 127 ALA A N 1
ATOM 1006 C CA . ALA A 1 127 ? -32.205 -34.315 22.219 1.00 82.75 127 ALA A CA 1
ATOM 1007 C C . ALA A 1 127 ? -31.267 -35.431 21.699 1.00 82.75 127 ALA A C 1
ATOM 1009 O O . ALA A 1 127 ? -30.139 -35.572 22.185 1.00 82.75 127 ALA A O 1
ATOM 1010 N N . PRO A 1 128 ? -31.699 -36.224 20.694 1.00 78.88 128 PRO A N 1
ATOM 1011 C CA . PRO A 1 128 ? -30.871 -37.262 20.080 1.00 78.88 128 PRO A CA 1
ATOM 1012 C C . PRO A 1 128 ? -29.563 -36.698 19.513 1.00 78.88 128 PRO A C 1
ATOM 1014 O O . PRO A 1 128 ? -29.555 -35.652 18.859 1.00 78.88 128 PRO A O 1
ATOM 1017 N N . LYS A 1 129 ? -28.456 -37.407 19.761 1.00 79.94 129 LYS A N 1
ATOM 1018 C CA . LYS A 1 129 ? -27.108 -37.011 19.331 1.00 79.94 129 LYS A CA 1
ATOM 1019 C C . LYS A 1 129 ? -26.874 -37.363 17.859 1.00 79.94 129 LYS A C 1
ATOM 1021 O O . LYS A 1 129 ? -27.186 -38.470 17.439 1.00 79.94 129 LYS A O 1
ATOM 1026 N N . ILE A 1 130 ? -26.248 -36.456 17.122 1.00 78.44 130 ILE A N 1
ATOM 1027 C CA . ILE A 1 130 ? -25.673 -36.659 15.793 1.00 78.44 130 ILE A CA 1
ATOM 1028 C C . ILE A 1 130 ? -24.177 -36.940 15.954 1.00 78.44 130 ILE A C 1
ATOM 1030 O O . ILE A 1 130 ? -23.505 -36.344 16.802 1.00 78.44 130 ILE A O 1
ATOM 1034 N N . ASP A 1 131 ? -23.648 -37.848 15.141 1.00 68.62 131 ASP A N 1
ATOM 1035 C CA . ASP A 1 131 ? -22.216 -38.118 15.085 1.00 68.62 131 ASP A CA 1
ATOM 1036 C C . ASP A 1 131 ? -21.470 -36.990 14.350 1.00 68.62 131 ASP A C 1
ATOM 1038 O O . ASP A 1 131 ? -21.484 -36.889 13.123 1.00 68.62 131 ASP A O 1
ATOM 1042 N N . VAL A 1 132 ? -20.799 -36.134 15.122 1.00 69.25 132 VAL A N 1
ATOM 1043 C CA . VAL A 1 132 ? -20.065 -34.962 14.620 1.00 69.25 132 VAL A CA 1
ATOM 1044 C C . VAL A 1 132 ? -18.733 -35.302 13.951 1.00 69.25 132 VAL A C 1
ATOM 1046 O O . VAL A 1 132 ? -18.174 -34.463 13.250 1.00 69.25 132 VAL A O 1
ATOM 1049 N N . THR A 1 133 ? -18.220 -36.526 14.124 1.00 60.53 133 THR A N 1
ATOM 1050 C CA . THR A 1 133 ? -16.902 -36.932 13.594 1.00 60.53 133 THR A CA 1
ATOM 1051 C C . THR A 1 133 ? -16.865 -37.032 12.070 1.00 60.53 133 THR A C 1
ATOM 1053 O O . THR A 1 133 ? -15.788 -37.036 11.477 1.00 60.53 133 THR A O 1
ATOM 1056 N N . LYS A 1 134 ? -18.039 -37.088 11.430 1.00 58.31 134 LYS A N 1
ATOM 1057 C CA . LYS A 1 134 ? -18.195 -37.206 9.975 1.00 58.31 134 LYS A CA 1
ATOM 1058 C C . LYS A 1 134 ? -18.755 -35.951 9.303 1.00 58.31 134 LYS A C 1
ATOM 1060 O O . LYS A 1 134 ? -19.078 -35.994 8.117 1.00 58.31 134 LYS A O 1
ATOM 1065 N N . ILE A 1 135 ? -18.893 -34.846 10.037 1.00 61.53 135 ILE A N 1
ATOM 1066 C CA . ILE A 1 135 ? -19.291 -33.567 9.446 1.00 61.53 135 ILE A CA 1
ATOM 1067 C C . ILE A 1 135 ? -18.096 -33.038 8.653 1.00 61.53 135 ILE A C 1
ATOM 1069 O O . ILE A 1 135 ? -17.074 -32.675 9.229 1.00 61.53 135 ILE A O 1
ATOM 1073 N N . THR A 1 136 ? -18.212 -33.018 7.326 1.00 46.12 136 THR A N 1
ATOM 1074 C CA . THR A 1 136 ? -17.216 -32.407 6.441 1.00 46.12 136 THR A CA 1
ATOM 1075 C C . THR A 1 136 ? -17.250 -30.887 6.617 1.00 46.12 136 THR A C 1
ATOM 1077 O O . THR A 1 136 ? -18.274 -30.282 6.288 1.00 46.12 136 THR A O 1
ATOM 1080 N N . PRO A 1 137 ? -16.174 -30.250 7.116 1.00 50.75 137 PRO A N 1
ATOM 1081 C CA . PRO A 1 137 ? -16.071 -28.797 7.130 1.00 50.75 137 PRO A CA 1
ATOM 1082 C C . PRO A 1 137 ? -16.025 -28.276 5.692 1.00 50.75 137 PRO A C 1
ATOM 1084 O O . PRO A 1 137 ? -15.416 -28.916 4.830 1.00 50.75 137 PRO A O 1
ATOM 1087 N N . GLU A 1 138 ? -16.592 -27.096 5.444 1.00 51.56 138 GLU A N 1
ATOM 1088 C CA . GLU A 1 138 ? -16.607 -26.475 4.108 1.00 51.56 138 GLU A CA 1
ATOM 1089 C C . GLU A 1 138 ? -15.197 -26.238 3.524 1.00 51.56 138 GLU A C 1
ATOM 1091 O O . GLU A 1 138 ? -15.050 -26.205 2.309 1.00 51.56 138 GLU A O 1
ATOM 1096 N N . ASN A 1 139 ? -14.149 -26.189 4.361 1.00 45.19 139 ASN A N 1
ATOM 1097 C CA . ASN A 1 139 ? -12.753 -25.952 3.958 1.00 45.19 139 ASN A CA 1
ATOM 1098 C C . ASN A 1 139 ? -11.832 -27.132 4.328 1.00 45.19 139 ASN A C 1
ATOM 1100 O O . ASN A 1 139 ? -10.971 -27.021 5.201 1.00 45.19 139 ASN A O 1
ATOM 1104 N N . SER A 1 140 ? -12.046 -28.304 3.731 1.00 40.81 140 SER A N 1
ATOM 1105 C CA . SER A 1 140 ? -11.411 -29.569 4.141 1.00 40.81 140 SER A CA 1
ATOM 1106 C C . SER A 1 140 ? -10.073 -29.901 3.450 1.00 40.81 140 SER A C 1
ATOM 1108 O O . SER A 1 140 ? -9.786 -31.071 3.196 1.00 40.81 140 SER A O 1
ATOM 1110 N N . SER A 1 141 ? -9.187 -28.923 3.216 1.00 40.75 141 SER A N 1
ATOM 1111 C CA . SER A 1 141 ? -7.789 -29.234 2.875 1.00 40.75 141 SER A CA 1
ATOM 1112 C C . SER A 1 141 ? -6.764 -28.386 3.651 1.00 40.75 141 SER A C 1
ATOM 1114 O O . SER A 1 141 ? -6.716 -27.163 3.577 1.00 40.75 141 SER A O 1
ATOM 1116 N N . LEU A 1 142 ? -5.902 -29.064 4.424 1.00 40.41 142 LEU A N 1
ATOM 1117 C CA . LEU A 1 142 ? -4.792 -28.475 5.202 1.00 40.41 142 LEU A CA 1
ATOM 1118 C C . LEU A 1 142 ? -3.716 -27.806 4.322 1.00 40.41 142 LEU A C 1
ATOM 1120 O O . LEU A 1 142 ? -2.873 -27.074 4.833 1.00 40.41 142 LEU A O 1
ATOM 1124 N N . SER A 1 143 ? -3.732 -28.073 3.014 1.00 50.47 143 SER A N 1
ATOM 1125 C CA . SER A 1 143 ? -2.887 -27.436 1.999 1.00 50.47 143 SER A CA 1
ATOM 1126 C C . SER A 1 143 ? -3.381 -26.056 1.562 1.00 50.47 143 SER A C 1
ATOM 1128 O O . SER A 1 143 ? -2.612 -25.321 0.953 1.00 50.47 143 SER A O 1
ATOM 1130 N N . GLU A 1 144 ? -4.635 -25.707 1.860 1.00 44.69 144 GLU A N 1
ATOM 1131 C CA . GLU A 1 144 ? -5.248 -24.411 1.528 1.00 44.69 144 GLU A CA 1
ATOM 1132 C C . GLU A 1 144 ? -5.249 -23.436 2.717 1.00 44.69 144 GLU A C 1
ATOM 1134 O O . GLU A 1 144 ? -5.741 -22.316 2.602 1.00 44.69 144 GLU A O 1
ATOM 1139 N N . LEU A 1 145 ? -4.679 -23.848 3.856 1.00 44.69 145 LEU A N 1
ATOM 1140 C CA . LEU A 1 145 ? -4.496 -22.999 5.031 1.00 44.69 145 LEU A CA 1
ATOM 1141 C C . LEU A 1 145 ? -3.167 -22.240 4.935 1.00 44.69 145 LEU A C 1
ATOM 1143 O O . LEU A 1 145 ? -2.119 -22.816 4.636 1.00 44.69 145 LEU A O 1
ATOM 1147 N N . ASP A 1 146 ? -3.212 -20.943 5.218 1.00 49.25 146 ASP A N 1
ATOM 1148 C CA . ASP A 1 146 ? -2.044 -20.076 5.321 1.00 49.25 146 ASP A CA 1
ATOM 1149 C C . ASP A 1 146 ? -1.124 -20.498 6.485 1.00 49.25 146 ASP A C 1
ATOM 1151 O O . ASP A 1 146 ? -1.533 -21.155 7.449 1.00 49.25 146 ASP A O 1
ATOM 1155 N N . GLY A 1 147 ? 0.169 -20.163 6.382 1.00 50.84 147 GLY A N 1
ATOM 1156 C CA . GLY A 1 147 ? 1.214 -20.669 7.284 1.00 50.84 147 GLY A CA 1
ATOM 1157 C C . GLY A 1 147 ? 0.979 -20.365 8.771 1.00 50.84 147 GLY A C 1
ATOM 1158 O O . GLY A 1 147 ? 1.393 -21.148 9.628 1.00 50.84 147 GLY A O 1
ATOM 1159 N N . GLU A 1 148 ? 0.267 -19.279 9.077 1.00 51.78 148 GLU A N 1
ATOM 1160 C CA . GLU A 1 148 ? -0.109 -18.890 10.438 1.00 51.78 148 GLU A CA 1
ATOM 1161 C C . GLU A 1 148 ? -1.190 -19.824 11.017 1.00 51.78 148 GLU A C 1
ATOM 1163 O O . GLU A 1 148 ? -1.027 -20.358 12.120 1.00 51.78 148 GLU A O 1
ATOM 1168 N N . THR A 1 149 ? -2.231 -20.139 10.236 1.00 48.66 149 THR A N 1
ATOM 1169 C CA . THR A 1 149 ? -3.293 -21.081 10.630 1.00 48.66 149 THR A CA 1
ATOM 1170 C C . THR A 1 149 ? -2.764 -22.511 10.742 1.00 48.66 149 THR A C 1
ATOM 1172 O O . THR A 1 149 ? -3.136 -23.246 11.658 1.00 48.66 149 THR A O 1
ATOM 1175 N N . ARG A 1 150 ? -1.819 -22.907 9.881 1.00 52.59 150 ARG A N 1
ATOM 1176 C CA . ARG A 1 150 ? -1.143 -24.211 9.972 1.00 52.59 150 ARG A CA 1
ATOM 1177 C C . ARG A 1 150 ? -0.327 -24.360 11.258 1.00 52.59 150 ARG A C 1
ATOM 1179 O O . ARG A 1 150 ? -0.458 -25.378 11.936 1.00 52.59 150 ARG A O 1
ATOM 1186 N N . ALA A 1 151 ? 0.465 -23.352 11.626 1.00 52.19 151 ALA A N 1
ATOM 1187 C CA . ALA A 1 151 ? 1.237 -23.364 12.871 1.00 52.19 151 ALA A CA 1
ATOM 1188 C C . ALA A 1 151 ? 0.323 -23.405 14.109 1.00 52.19 151 ALA A C 1
ATOM 1190 O O . ALA A 1 151 ? 0.630 -24.077 15.097 1.00 52.19 151 ALA A O 1
ATOM 1191 N N . MET A 1 152 ? -0.833 -22.737 14.045 1.00 48.53 152 MET A N 1
ATOM 1192 C CA . MET A 1 152 ? -1.847 -22.769 15.098 1.00 48.53 152 MET A CA 1
ATOM 1193 C C . MET A 1 152 ? -2.495 -24.156 15.236 1.00 48.53 152 MET A C 1
ATOM 1195 O O . MET A 1 152 ? -2.641 -24.651 16.354 1.00 48.53 152 MET A O 1
ATOM 1199 N N . VAL A 1 153 ? -2.820 -24.817 14.120 1.00 51.72 153 VAL A N 1
ATOM 1200 C CA . VAL A 1 153 ? -3.381 -26.179 14.102 1.00 51.72 153 VAL A CA 1
ATOM 1201 C C . VAL A 1 153 ? -2.349 -27.216 14.565 1.00 51.72 153 VAL A C 1
ATOM 1203 O O . VAL A 1 153 ? -2.682 -28.088 15.366 1.00 51.72 153 VAL A O 1
ATOM 1206 N N . GLU A 1 154 ? -1.082 -27.099 14.157 1.00 61.00 154 GLU A N 1
ATOM 1207 C CA . GLU A 1 154 ? 0.011 -27.962 14.632 1.00 61.00 154 GLU A CA 1
ATOM 1208 C C . GLU A 1 154 ? 0.253 -27.795 16.145 1.00 61.00 154 GLU A C 1
ATOM 1210 O O . GLU A 1 154 ? 0.363 -28.793 16.867 1.00 61.00 154 GLU A O 1
ATOM 1215 N N . LYS A 1 155 ? 0.238 -26.551 16.652 1.00 61.94 155 LYS A N 1
ATOM 1216 C CA . LYS A 1 155 ? 0.284 -26.246 18.093 1.00 61.94 155 LYS A CA 1
ATOM 1217 C C . LYS A 1 155 ? -0.908 -26.861 18.831 1.00 61.94 155 LYS A C 1
ATOM 1219 O O . LYS A 1 155 ? -0.735 -27.455 19.892 1.00 61.94 155 LYS A O 1
ATOM 1224 N N . MET A 1 156 ? -2.104 -26.789 18.250 1.00 49.94 156 MET A N 1
ATOM 1225 C CA . MET A 1 156 ? -3.324 -27.345 18.836 1.00 49.94 156 MET A CA 1
ATOM 1226 C C . MET A 1 156 ? -3.283 -28.882 18.905 1.00 49.94 156 MET A C 1
ATOM 1228 O O . MET A 1 156 ? -3.616 -29.458 19.941 1.00 49.94 156 MET A O 1
ATOM 1232 N N . MET A 1 157 ? -2.788 -29.557 17.858 1.00 52.47 157 MET A N 1
ATOM 1233 C CA . MET A 1 157 ? -2.591 -31.016 17.855 1.00 52.47 157 MET A CA 1
ATOM 1234 C C . MET A 1 157 ? -1.485 -31.480 18.819 1.00 52.47 157 MET A C 1
ATOM 1236 O O . MET A 1 157 ? -1.497 -32.629 19.273 1.00 52.47 157 MET A O 1
ATOM 1240 N N . TYR A 1 158 ? -0.504 -30.624 19.115 1.00 62.00 158 TYR A N 1
ATOM 1241 C CA . TYR A 1 158 ? 0.511 -30.872 20.141 1.00 62.00 158 TYR A CA 1
ATOM 1242 C C . TYR A 1 158 ? -0.077 -30.720 21.552 1.00 62.00 158 TYR A C 1
ATOM 1244 O O . TYR A 1 158 ? 0.064 -31.626 22.373 1.00 62.00 158 TYR A O 1
ATOM 1252 N N . ASP A 1 159 ? -0.813 -29.637 21.809 1.00 51.84 159 ASP A N 1
ATOM 1253 C CA . ASP A 1 159 ? -1.437 -29.353 23.107 1.00 51.84 159 ASP A CA 1
ATOM 1254 C C . ASP A 1 159 ? -2.517 -30.380 23.481 1.00 51.84 159 ASP A C 1
ATOM 1256 O O . ASP A 1 159 ? -2.660 -30.731 24.654 1.00 51.84 159 ASP A O 1
ATOM 1260 N N . GLN A 1 160 ? -3.243 -30.918 22.496 1.00 45.03 160 GLN A N 1
ATOM 1261 C CA . GLN A 1 160 ? -4.238 -31.969 22.717 1.00 45.03 160 GLN A CA 1
ATOM 1262 C C . GLN A 1 160 ? -3.588 -33.316 23.082 1.00 45.03 160 GLN A C 1
ATOM 1264 O O . GLN A 1 160 ? -4.021 -33.955 24.041 1.00 45.03 160 GLN A O 1
ATOM 1269 N N . ARG A 1 161 ? -2.475 -33.686 22.427 1.00 59.59 161 ARG A N 1
ATOM 1270 C CA . ARG A 1 161 ? -1.662 -34.864 22.801 1.00 59.59 161 ARG A CA 1
ATOM 1271 C C . ARG A 1 161 ? -1.016 -34.725 24.182 1.00 59.59 161 ARG A C 1
ATOM 1273 O O . ARG A 1 161 ? -0.932 -35.707 24.915 1.00 59.59 161 ARG A O 1
ATOM 1280 N N . GLN A 1 162 ? -0.569 -33.523 24.555 1.00 55.34 162 GLN A N 1
ATOM 1281 C CA . GLN A 1 162 ? -0.019 -33.264 25.891 1.00 55.34 162 GLN A CA 1
ATOM 1282 C C . GLN A 1 162 ? -1.100 -33.363 26.976 1.00 55.34 162 GLN A C 1
ATOM 1284 O O . GLN A 1 162 ? -0.861 -33.998 28.000 1.00 55.34 162 GLN A O 1
ATOM 1289 N N . LYS A 1 163 ? -2.309 -32.834 26.734 1.00 55.81 163 LYS A N 1
ATOM 1290 C CA . LYS A 1 163 ? -3.440 -32.940 27.673 1.00 55.81 163 LYS A CA 1
ATOM 1291 C C . LYS A 1 163 ? -3.901 -34.380 27.907 1.00 55.81 163 LYS A C 1
ATOM 1293 O O . LYS A 1 163 ? -4.168 -34.738 29.050 1.00 55.81 163 LYS A O 1
ATOM 1298 N N . GLU A 1 164 ? -3.953 -35.214 26.868 1.00 50.41 164 GLU A N 1
ATOM 1299 C CA . GLU A 1 164 ? -4.300 -36.641 27.003 1.00 50.41 164 GLU A CA 1
ATOM 1300 C C . GLU A 1 164 ? -3.259 -37.431 27.812 1.00 50.41 164 GLU A C 1
ATOM 1302 O O . GLU A 1 164 ? -3.602 -38.373 28.522 1.00 50.41 164 GLU A O 1
ATOM 1307 N N . MET A 1 165 ? -1.995 -37.003 27.768 1.00 49.75 165 MET A N 1
ATOM 1308 C CA . MET A 1 165 ? -0.888 -37.585 28.534 1.00 49.75 165 MET A CA 1
ATOM 1309 C C . MET A 1 165 ? -0.728 -36.970 29.939 1.00 49.75 165 MET A C 1
ATOM 1311 O O . MET A 1 165 ? 0.230 -37.291 30.643 1.00 49.75 165 MET A O 1
ATOM 1315 N N . GLY A 1 166 ? -1.633 -36.075 30.360 1.00 49.44 166 GLY A N 1
ATOM 1316 C CA . GLY A 1 166 ? -1.545 -35.360 31.640 1.00 49.44 166 GLY A CA 1
ATOM 1317 C C . GLY A 1 166 ? -0.388 -34.350 31.729 1.00 49.44 166 GLY A C 1
ATOM 1318 O O . GLY A 1 166 ? -0.004 -33.953 32.829 1.00 49.44 166 GLY A O 1
ATOM 1319 N N . GLY A 1 167 ? 0.187 -33.962 30.588 1.00 55.16 167 GLY A N 1
ATOM 1320 C CA . GLY A 1 167 ? 1.249 -32.967 30.449 1.00 55.16 167 GLY A CA 1
ATOM 1321 C C . GLY A 1 167 ? 0.726 -31.528 30.351 1.00 55.16 167 GLY A C 1
ATOM 1322 O O . GLY A 1 167 ? -0.462 -31.281 30.150 1.00 55.16 167 GLY A O 1
ATOM 1323 N N . LEU A 1 168 ? 1.634 -30.563 30.508 1.00 47.00 168 LEU A N 1
ATOM 1324 C CA . LEU A 1 168 ? 1.342 -29.125 30.430 1.00 47.00 168 LEU A CA 1
ATOM 1325 C C . LEU A 1 168 ? 1.261 -28.674 28.965 1.00 47.00 168 LEU A C 1
ATOM 1327 O O . LEU A 1 168 ? 1.997 -29.172 28.114 1.00 47.00 168 LEU A O 1
ATOM 1331 N N . THR A 1 169 ? 0.391 -27.709 28.669 1.00 59.41 169 THR A N 1
ATOM 1332 C CA . THR A 1 169 ? 0.268 -27.131 27.316 1.00 59.41 169 THR A CA 1
ATOM 1333 C C . THR A 1 169 ? 1.490 -26.286 26.938 1.00 59.41 169 THR A C 1
ATOM 1335 O O . THR A 1 169 ? 2.221 -25.807 27.809 1.00 59.41 169 THR A O 1
ATOM 1338 N N . SER A 1 170 ? 1.705 -26.033 25.643 1.00 56.81 170 SER A N 1
ATOM 1339 C CA . SER A 1 170 ? 2.815 -25.213 25.135 1.00 56.81 170 SER A CA 1
ATOM 1340 C C . SER A 1 170 ? 2.885 -23.821 25.782 1.00 56.81 170 SER A C 1
ATOM 1342 O O . SER A 1 170 ? 3.988 -23.318 26.015 1.00 56.81 170 SER A O 1
ATOM 1344 N N . ASP A 1 171 ? 1.744 -23.202 26.094 1.00 53.41 171 ASP A N 1
ATOM 1345 C CA . ASP A 1 171 ? 1.696 -21.876 26.721 1.00 53.41 171 ASP A CA 1
ATOM 1346 C C . ASP A 1 171 ? 1.898 -21.932 28.242 1.00 53.41 171 ASP A C 1
ATOM 1348 O O . ASP A 1 171 ? 2.470 -21.009 28.819 1.00 53.41 171 ASP A O 1
ATOM 1352 N N . GLU A 1 172 ? 1.493 -23.016 28.907 1.00 60.59 172 GLU A N 1
ATOM 1353 C CA . GLU A 1 172 ? 1.785 -23.243 30.330 1.00 60.59 172 GLU A CA 1
ATOM 1354 C C . GLU A 1 172 ? 3.261 -23.569 30.560 1.00 60.59 172 GLU A C 1
ATOM 1356 O O . GLU A 1 172 ? 3.842 -23.102 31.541 1.00 60.59 172 GLU A O 1
ATOM 1361 N N . GLN A 1 173 ? 3.879 -24.302 29.631 1.00 61.97 173 GLN A N 1
ATOM 1362 C CA . GLN A 1 173 ? 5.314 -24.567 29.622 1.00 61.97 173 GLN A CA 1
ATOM 1363 C C . GLN 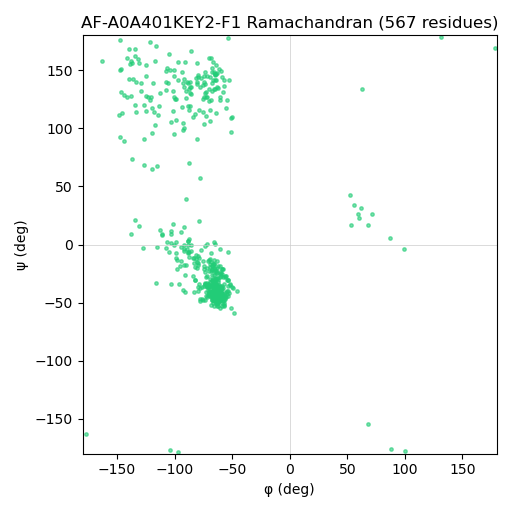A 1 173 ? 6.096 -23.256 29.460 1.00 61.97 173 GLN A C 1
ATOM 1365 O O . GLN A 1 173 ? 6.924 -22.934 30.308 1.00 61.97 173 GLN A O 1
ATOM 1370 N N . LYS A 1 174 ? 5.745 -22.429 28.461 1.00 64.38 174 LYS A N 1
ATOM 1371 C CA . LYS A 1 174 ? 6.344 -21.095 28.270 1.00 64.38 174 LYS A CA 1
ATOM 1372 C C . LYS A 1 174 ? 6.150 -20.188 29.485 1.00 64.38 174 LYS A C 1
ATOM 1374 O O . LYS A 1 174 ? 7.095 -19.530 29.907 1.00 64.38 174 LYS A O 1
ATOM 1379 N N . LYS A 1 175 ? 4.951 -20.159 30.078 1.00 59.47 175 LYS A N 1
ATOM 1380 C CA . LYS A 1 175 ? 4.682 -19.379 31.298 1.00 59.47 175 LYS A CA 1
ATOM 1381 C C . LYS A 1 175 ? 5.516 -19.868 32.480 1.00 59.47 175 LYS A C 1
ATOM 1383 O O . LYS A 1 175 ? 6.021 -19.035 33.224 1.00 59.47 175 LYS A O 1
ATOM 1388 N N . ARG A 1 176 ? 5.701 -21.183 32.646 1.00 59.53 176 ARG A N 1
ATOM 1389 C CA . ARG A 1 176 ? 6.583 -21.745 33.681 1.00 59.53 176 ARG A CA 1
ATOM 1390 C C . ARG A 1 176 ? 8.047 -21.413 33.441 1.00 59.53 176 ARG A C 1
ATOM 1392 O O . ARG A 1 176 ? 8.718 -21.047 34.396 1.00 59.53 176 ARG A O 1
ATOM 1399 N N . ASP A 1 177 ? 8.523 -21.495 32.205 1.00 65.81 177 ASP A N 1
ATOM 1400 C CA . ASP A 1 177 ? 9.919 -21.205 31.872 1.00 65.81 177 ASP A CA 1
ATOM 1401 C C . ASP A 1 177 ? 10.239 -19.715 32.059 1.00 65.81 177 ASP A C 1
ATOM 1403 O O . ASP A 1 177 ? 11.272 -19.375 32.631 1.00 65.81 177 ASP A O 1
ATOM 1407 N N . ILE A 1 178 ? 9.316 -18.823 31.677 1.00 65.50 178 ILE A N 1
ATOM 1408 C CA . ILE A 1 178 ? 9.426 -17.376 31.920 1.00 65.50 178 ILE A CA 1
ATOM 1409 C C . ILE A 1 178 ? 9.383 -17.072 33.422 1.00 65.50 178 ILE A C 1
ATOM 1411 O O . ILE A 1 178 ? 10.212 -16.310 33.910 1.00 65.50 178 ILE A O 1
ATOM 1415 N N . LEU A 1 179 ? 8.461 -17.687 34.173 1.00 51.88 179 LEU A N 1
ATOM 1416 C CA . LEU A 1 179 ? 8.349 -17.479 35.619 1.00 51.88 179 LEU A CA 1
ATOM 1417 C C . LEU A 1 179 ? 9.580 -18.014 36.369 1.00 51.88 179 LEU A C 1
ATOM 1419 O O . LEU A 1 179 ? 10.040 -17.384 37.315 1.00 51.88 179 LEU A O 1
ATOM 1423 N N . LYS A 1 180 ? 10.137 -19.146 35.929 1.00 63.72 180 LYS A N 1
ATOM 1424 C CA . LYS A 1 180 ? 11.346 -19.743 36.504 1.00 63.72 180 LYS A CA 1
ATOM 1425 C C . LYS A 1 180 ? 12.574 -18.879 36.232 1.00 63.72 180 LYS A C 1
ATOM 1427 O O . LYS A 1 180 ? 13.318 -18.586 37.159 1.00 63.72 180 LYS A O 1
ATOM 1432 N N . LYS A 1 181 ? 12.732 -18.403 34.994 1.00 68.06 181 LYS A N 1
ATOM 1433 C CA . LYS A 1 181 ? 13.805 -17.476 34.616 1.00 68.06 181 LYS A CA 1
ATOM 1434 C C . LYS A 1 181 ? 13.713 -16.160 35.400 1.00 68.06 181 LYS A C 1
ATOM 1436 O O . LYS A 1 181 ? 14.715 -15.668 35.900 1.00 68.06 181 LYS A O 1
ATOM 1441 N N . PHE A 1 182 ? 12.496 -15.661 35.611 1.00 56.56 182 PHE A N 1
ATOM 1442 C CA . PHE A 1 182 ? 12.233 -14.468 36.416 1.00 56.56 182 PHE A CA 1
ATOM 1443 C C . PHE A 1 182 ? 12.524 -14.665 37.918 1.00 56.56 182 PHE A C 1
ATOM 1445 O O . PHE A 1 182 ? 12.997 -13.746 38.580 1.00 56.56 182 PHE A O 1
ATOM 1452 N N . GLN A 1 183 ? 12.282 -15.860 38.468 1.00 55.97 183 GLN A N 1
ATOM 1453 C CA . GLN A 1 183 ? 12.619 -16.206 39.858 1.00 55.97 183 GLN A CA 1
ATOM 1454 C C . GLN A 1 183 ? 14.127 -16.419 40.069 1.00 55.97 183 GLN A C 1
ATOM 1456 O O . GLN A 1 183 ? 14.648 -16.076 41.127 1.00 55.97 183 GLN A O 1
ATOM 1461 N N . GLU A 1 184 ? 14.830 -16.954 39.067 1.00 66.38 184 GLU A N 1
ATOM 1462 C CA . GLU A 1 184 ? 16.293 -17.101 39.073 1.00 66.38 184 GLU A CA 1
ATOM 1463 C C . GLU A 1 184 ? 17.004 -15.738 38.986 1.00 66.38 184 GLU A C 1
ATOM 1465 O O . GLU A 1 184 ? 18.028 -15.536 39.638 1.00 66.38 184 GLU A O 1
ATOM 1470 N N . GLU A 1 185 ? 16.438 -14.787 38.236 1.00 62.41 185 GLU A N 1
ATOM 1471 C CA . GLU A 1 185 ? 16.967 -13.423 38.081 1.00 62.41 185 GLU A CA 1
ATOM 1472 C C . GLU A 1 185 ? 16.625 -12.496 39.268 1.00 62.41 185 GLU A C 1
ATOM 1474 O O . GLU A 1 185 ? 17.300 -11.482 39.469 1.00 62.41 185 GLU A O 1
ATOM 1479 N N . HIS A 1 186 ? 15.638 -12.851 40.107 1.00 50.62 186 HIS A N 1
ATOM 1480 C CA . HIS A 1 186 ? 15.205 -12.042 41.257 1.00 50.62 186 HIS A CA 1
ATOM 1481 C C . HIS A 1 186 ? 14.954 -12.870 42.541 1.00 50.62 186 HIS A C 1
ATOM 1483 O O . HIS A 1 186 ? 13.804 -13.014 42.967 1.00 50.62 186 HIS A O 1
ATOM 1489 N N . PRO A 1 187 ? 16.014 -13.353 43.226 1.00 52.50 187 PRO A N 1
ATOM 1490 C CA . PRO A 1 187 ? 15.902 -14.209 44.418 1.00 52.50 187 PRO A CA 1
ATOM 1491 C C . PRO A 1 187 ? 15.273 -13.539 45.653 1.00 52.50 187 PRO A C 1
ATOM 1493 O O . PRO A 1 187 ? 14.946 -14.225 46.619 1.00 52.50 187 PRO A O 1
ATOM 1496 N N . GLU A 1 188 ? 15.137 -12.208 45.654 1.00 47.03 188 GLU A N 1
ATOM 1497 C CA . GLU A 1 188 ? 14.670 -11.421 46.806 1.00 47.03 188 GLU A CA 1
ATOM 1498 C C . GLU A 1 188 ? 13.146 -11.182 46.841 1.00 47.03 188 GLU A C 1
ATOM 1500 O O . GLU A 1 188 ? 12.644 -10.603 47.804 1.00 47.03 188 GLU A O 1
ATOM 1505 N N . MET A 1 189 ? 12.382 -11.614 45.827 1.00 47.22 189 MET A N 1
ATOM 1506 C CA . MET A 1 189 ? 10.927 -11.393 45.778 1.00 47.22 189 MET A CA 1
ATOM 1507 C C . MET A 1 189 ? 10.115 -12.635 46.187 1.00 47.22 189 MET A C 1
ATOM 1509 O O . MET A 1 189 ? 10.097 -13.648 45.489 1.00 47.22 189 MET A O 1
ATOM 1513 N N . ASP A 1 190 ? 9.393 -12.525 47.309 1.00 42.53 190 ASP A N 1
ATOM 1514 C CA . ASP A 1 190 ? 8.452 -13.527 47.835 1.00 42.53 190 ASP A CA 1
ATOM 1515 C C . ASP A 1 190 ? 7.041 -13.345 47.232 1.00 42.53 190 ASP A C 1
ATOM 1517 O O . ASP A 1 190 ? 6.395 -12.311 47.408 1.00 42.53 190 ASP A O 1
ATOM 1521 N N . PHE A 1 191 ? 6.546 -14.368 46.525 1.00 47.88 191 PHE A N 1
ATOM 1522 C CA . PHE A 1 191 ? 5.250 -14.369 45.826 1.00 47.88 191 PHE A CA 1
ATOM 1523 C C . PHE A 1 191 ? 4.129 -15.110 46.570 1.00 47.88 191 PHE A C 1
ATOM 1525 O O . PHE A 1 191 ? 3.100 -15.444 45.982 1.00 47.88 191 PHE A O 1
ATOM 1532 N N . SER A 1 192 ? 4.281 -15.361 47.868 1.00 45.66 192 SER A N 1
ATOM 1533 C CA . SER A 1 192 ? 3.317 -16.141 48.653 1.00 45.66 192 SER A CA 1
ATOM 1534 C C . SER A 1 192 ? 1.937 -15.480 48.876 1.00 45.66 192 SER A C 1
ATOM 1536 O O . SER A 1 192 ? 1.034 -16.156 49.364 1.00 45.66 192 SER A O 1
ATOM 1538 N N . ASN A 1 193 ? 1.715 -14.208 48.492 1.00 35.28 193 ASN A N 1
ATOM 1539 C CA . ASN A 1 193 ? 0.511 -13.442 48.885 1.00 35.28 193 ASN A CA 1
ATOM 1540 C C . ASN A 1 193 ? -0.233 -12.623 47.796 1.00 35.28 193 ASN A C 1
ATOM 1542 O O . ASN A 1 193 ? -1.011 -11.725 48.128 1.00 35.28 193 ASN A O 1
ATOM 1546 N N . ALA A 1 194 ? -0.092 -12.914 46.500 1.00 28.53 194 ALA A N 1
ATOM 1547 C CA . ALA A 1 194 ? -0.834 -12.170 45.467 1.00 28.53 194 ALA A CA 1
ATOM 1548 C C . ALA A 1 194 ? -2.310 -12.629 45.331 1.00 28.53 194 ALA A C 1
ATOM 1550 O O . ALA A 1 194 ? -2.582 -13.751 44.905 1.00 28.53 194 ALA A O 1
ATOM 1551 N N . LYS A 1 195 ? -3.282 -11.750 45.640 1.00 27.77 195 LYS A N 1
ATOM 1552 C CA . LYS A 1 195 ? -4.720 -11.948 45.345 1.00 27.77 195 LYS A CA 1
ATOM 1553 C C . LYS A 1 195 ? -5.148 -11.162 44.102 1.00 27.77 195 LYS A C 1
ATOM 1555 O O . LYS A 1 195 ? -4.979 -9.948 44.041 1.00 27.77 195 LYS A O 1
ATOM 1560 N N . ILE A 1 196 ? -5.764 -11.860 43.150 1.00 29.70 196 ILE A N 1
ATOM 1561 C CA . ILE A 1 196 ? -6.343 -11.313 41.914 1.00 29.70 196 ILE A CA 1
ATOM 1562 C C . ILE A 1 196 ? -7.800 -10.908 42.199 1.00 29.70 196 ILE A C 1
ATOM 1564 O O . ILE A 1 196 ? -8.606 -11.751 42.590 1.00 29.70 196 ILE A O 1
ATOM 1568 N N . GLY A 1 197 ? -8.131 -9.622 42.044 1.00 24.41 197 GLY A N 1
ATOM 1569 C CA . GLY A 1 197 ? -9.471 -9.066 42.275 1.00 24.41 197 GLY A CA 1
ATOM 1570 C C . GLY A 1 197 ? -10.200 -8.693 40.978 1.00 24.41 197 GLY A C 1
ATOM 1571 O O . GLY A 1 197 ? -9.624 -8.050 40.104 1.00 24.41 197 GLY A O 1
ATOM 1572 N N . LEU A 1 198 ? -11.466 -9.110 40.886 1.00 23.17 198 LEU A N 1
ATOM 1573 C CA . LEU A 1 198 ? -12.428 -8.891 39.797 1.00 23.17 198 LEU A CA 1
ATOM 1574 C C . LEU A 1 198 ? -12.978 -7.448 39.773 1.00 23.17 198 LEU A C 1
ATOM 1576 O O . LEU A 1 198 ? -13.222 -6.858 40.825 1.00 23.17 198 LEU A O 1
ATOM 1580 N N . VAL A 1 199 ? -13.227 -6.913 38.573 1.00 25.27 199 VAL A N 1
ATOM 1581 C CA . VAL A 1 199 ? -13.845 -5.595 38.318 1.00 25.27 199 VAL A CA 1
ATOM 1582 C C . VAL A 1 199 ? -15.367 -5.740 38.160 1.00 25.27 199 VAL A C 1
ATOM 1584 O O . VAL A 1 199 ? -15.836 -6.684 37.529 1.00 25.27 199 VAL A O 1
ATOM 1587 N N . TRP A 1 200 ? -16.132 -4.805 38.737 1.00 21.67 200 TRP A N 1
ATOM 1588 C CA . TRP A 1 200 ? -17.599 -4.722 38.663 1.00 21.67 200 TRP A CA 1
ATOM 1589 C C . TRP A 1 200 ? -18.082 -3.904 37.451 1.00 21.67 200 TRP A C 1
ATOM 1591 O O . TRP A 1 200 ? -17.537 -2.844 37.152 1.00 21.67 200 TRP A O 1
ATOM 1601 N N . SER A 1 201 ? -19.153 -4.377 36.810 1.00 27.73 201 SER A N 1
ATOM 1602 C CA . SER A 1 201 ? -19.886 -3.746 35.703 1.00 27.73 201 SER A CA 1
ATOM 1603 C C . SER A 1 201 ? -20.758 -2.563 36.158 1.00 27.73 201 SER A C 1
ATOM 1605 O O . SER A 1 201 ? -21.416 -2.627 37.199 1.00 27.73 201 SER A O 1
ATOM 1607 N N . GLY A 1 202 ? -20.781 -1.491 35.361 1.00 33.56 202 GLY A N 1
ATOM 1608 C CA . GLY A 1 202 ? -21.512 -0.249 35.628 1.00 33.56 202 GLY A CA 1
ATOM 1609 C C . GLY A 1 202 ? -23.034 -0.338 35.445 1.00 33.56 202 GLY A C 1
ATOM 1610 O O . GLY A 1 202 ? -23.539 -1.064 34.596 1.00 33.56 202 GLY A O 1
ATOM 1611 N N . THR A 1 203 ? -23.755 0.449 36.245 1.00 42.47 203 THR A N 1
ATOM 1612 C CA . THR A 1 203 ? -25.195 0.748 36.118 1.00 42.47 203 THR A CA 1
ATOM 1613 C C . THR A 1 203 ? -25.399 2.192 35.630 1.00 42.47 203 THR A C 1
ATOM 1615 O O . THR A 1 203 ? -24.573 3.039 35.988 1.00 42.47 203 THR A O 1
ATOM 1618 N N . PRO A 1 204 ? -26.483 2.490 34.880 1.00 43.12 204 PRO A N 1
ATOM 1619 C CA . PRO A 1 204 ? -26.732 3.797 34.256 1.00 43.12 204 PRO A CA 1
ATOM 1620 C C . PRO A 1 204 ? -26.825 4.967 35.250 1.00 43.12 204 PRO A C 1
ATOM 1622 O O . PRO A 1 204 ? -27.248 4.786 36.393 1.00 43.12 204 PRO A O 1
ATOM 1625 N N . CYS A 1 205 ? -26.429 6.161 34.796 1.00 65.31 205 CYS A N 1
ATOM 1626 C CA . CYS A 1 205 ? -26.573 7.437 35.504 1.00 65.31 205 CYS A CA 1
ATOM 1627 C C . CYS A 1 205 ? -28.009 7.970 35.356 1.00 65.31 205 CYS A C 1
ATOM 1629 O O . CYS A 1 205 ? -28.622 7.806 34.308 1.00 65.31 205 CYS A O 1
ATOM 1631 N N . ASP A 1 206 ? -28.533 8.608 36.397 1.00 74.75 206 ASP A N 1
ATOM 1632 C CA . ASP A 1 206 ? -29.880 9.188 36.479 1.00 74.75 206 ASP A CA 1
ATOM 1633 C C . ASP A 1 206 ? -29.980 10.623 35.920 1.00 74.75 206 ASP A C 1
ATOM 1635 O O . ASP A 1 206 ? -31.077 11.162 35.821 1.00 74.75 206 ASP A O 1
ATOM 1639 N N . GLU A 1 207 ? -28.846 11.227 35.537 1.00 69.50 207 GLU A N 1
ATOM 1640 C CA . GLU A 1 207 ? -28.721 12.529 34.845 1.00 69.50 207 GLU A CA 1
ATOM 1641 C C . GLU A 1 207 ? -29.433 13.736 35.504 1.00 69.50 207 GLU A C 1
ATOM 1643 O O . GLU A 1 207 ? -29.593 14.793 34.886 1.00 69.50 207 GLU A O 1
ATOM 1648 N N . GLU A 1 208 ? -29.817 13.634 36.781 1.00 72.12 208 GLU A N 1
ATOM 1649 C CA . GLU A 1 208 ? -30.397 14.749 37.535 1.00 72.12 208 GLU A CA 1
ATOM 1650 C C . GLU A 1 208 ? -29.395 15.915 37.671 1.00 72.12 208 GLU A C 1
ATOM 1652 O O . GLU A 1 208 ? -28.209 15.732 37.972 1.00 72.12 208 GLU A O 1
ATOM 1657 N N . LYS A 1 209 ? -29.870 17.145 37.429 1.00 65.44 209 LYS A N 1
ATOM 1658 C CA . LYS A 1 209 ? -29.080 18.385 37.535 1.00 65.44 209 LYS A CA 1
ATOM 1659 C C . LYS A 1 209 ? -29.489 19.156 38.793 1.00 65.44 209 LYS A C 1
ATOM 1661 O O . LYS A 1 209 ? -30.686 19.264 39.054 1.00 65.44 209 LYS A O 1
ATOM 1666 N N . PRO A 1 210 ? -28.542 19.753 39.548 1.00 62.06 210 PRO A N 1
ATOM 1667 C CA . PRO A 1 210 ? -27.136 20.009 39.197 1.00 62.06 210 PRO A CA 1
ATOM 1668 C C . PRO A 1 210 ? -26.141 18.884 39.537 1.00 62.06 210 PRO A C 1
ATOM 1670 O O . PRO A 1 210 ? -24.983 18.989 39.152 1.00 62.06 210 PRO A O 1
ATOM 1673 N N . SER A 1 211 ? -26.554 17.827 40.238 1.00 63.84 211 SER A N 1
ATOM 1674 C CA . SER A 1 211 ? -25.709 16.669 40.552 1.00 63.84 211 SER A CA 1
ATOM 1675 C C . SER A 1 211 ? -26.560 15.409 40.584 1.00 63.84 211 SER A C 1
ATOM 1677 O O . SER A 1 211 ? -27.608 15.417 41.228 1.00 63.84 211 SER A O 1
ATOM 1679 N N . CYS A 1 212 ? -26.125 14.347 39.900 1.00 82.00 212 CYS A N 1
ATOM 1680 C CA . CYS A 1 212 ? -26.856 13.086 39.905 1.00 82.00 212 CYS A CA 1
ATOM 1681 C C . CYS A 1 212 ? -26.803 12.445 41.297 1.00 82.00 212 CYS A C 1
ATOM 1683 O O . CYS A 1 212 ? -25.837 12.624 42.057 1.00 82.00 212 CYS A O 1
ATOM 1685 N N . HIS A 1 213 ? -27.820 11.657 41.641 1.00 71.62 213 HIS A N 1
ATOM 1686 C CA . HIS A 1 213 ? -27.989 11.145 43.000 1.00 71.62 213 HIS A CA 1
ATOM 1687 C C . HIS A 1 213 ? -26.802 10.272 43.445 1.00 71.62 213 HIS A C 1
ATOM 1689 O O . HIS A 1 213 ? -26.488 10.159 44.636 1.00 71.62 213 HIS A O 1
ATOM 1695 N N . ARG A 1 214 ? -26.101 9.670 42.477 1.00 70.94 214 ARG A N 1
ATOM 1696 C CA . ARG A 1 214 ? -24.904 8.855 42.696 1.00 70.94 214 ARG A CA 1
ATOM 1697 C C . ARG A 1 214 ? -23.656 9.690 42.987 1.00 70.94 214 ARG A C 1
ATOM 1699 O O . ARG A 1 214 ? -22.959 9.377 43.952 1.00 70.94 214 ARG A O 1
ATOM 1706 N N . CYS A 1 215 ? -23.389 10.744 42.214 1.00 74.50 215 CYS A N 1
ATOM 1707 C CA . CYS A 1 215 ? -22.274 11.666 42.465 1.00 74.50 215 CYS A CA 1
ATOM 1708 C C . CYS A 1 215 ? -22.432 12.354 43.824 1.00 74.50 215 CYS A C 1
ATOM 1710 O O . CYS A 1 215 ? -21.476 12.415 44.596 1.00 74.50 215 CYS A O 1
ATOM 1712 N N . GLN A 1 216 ? -23.663 12.737 44.177 1.00 75.12 216 GLN A N 1
ATOM 1713 C CA . GLN A 1 216 ? -23.978 13.304 45.486 1.00 75.12 216 GLN A CA 1
ATOM 1714 C C . GLN A 1 216 ? -23.697 12.322 46.635 1.00 75.12 216 GLN A C 1
ATOM 1716 O O . GLN A 1 216 ? -23.132 12.704 47.657 1.00 75.12 216 GLN A O 1
ATOM 1721 N N . LYS A 1 217 ? -24.054 11.042 46.472 1.00 70.75 217 LYS A N 1
ATOM 1722 C CA . LYS A 1 217 ? -23.857 10.014 47.507 1.00 70.75 217 LYS A CA 1
ATOM 1723 C C . LYS A 1 217 ? -22.394 9.596 47.674 1.00 70.75 217 LYS A C 1
ATOM 1725 O O . LYS A 1 217 ? -22.004 9.166 48.755 1.00 70.75 217 LYS A O 1
ATOM 1730 N N . LEU A 1 218 ? -21.604 9.702 46.609 1.00 59.19 218 LEU A N 1
ATOM 1731 C CA . LEU A 1 218 ? -20.180 9.366 46.599 1.00 59.19 218 LEU A CA 1
ATOM 1732 C C . LEU A 1 218 ? -19.271 10.566 46.914 1.00 59.19 218 LEU A C 1
ATOM 1734 O O . LEU A 1 218 ? -18.069 10.375 47.067 1.00 59.19 218 LEU A O 1
ATOM 1738 N N . GLY A 1 219 ? -19.829 11.775 47.040 1.00 50.25 219 GLY A N 1
ATOM 1739 C CA . GLY A 1 219 ? -19.071 12.988 47.357 1.00 50.25 219 GLY A CA 1
ATOM 1740 C C . GLY A 1 219 ? -18.186 13.485 46.211 1.00 50.25 219 GLY A C 1
ATOM 1741 O O . GLY A 1 219 ? -17.173 14.128 46.472 1.00 50.25 219 GLY A O 1
ATOM 1742 N N . PHE A 1 220 ? -18.544 13.173 44.962 1.00 47.25 220 PHE A N 1
ATOM 1743 C CA . PHE A 1 220 ? -17.834 13.641 43.770 1.00 47.25 220 PHE A CA 1
ATOM 1744 C C . PHE A 1 220 ? -18.554 14.827 43.124 1.00 47.25 220 PHE A C 1
ATOM 1746 O O . PHE A 1 220 ? -19.787 14.866 43.085 1.00 47.25 220 PHE A O 1
ATOM 1753 N N . ASP A 1 221 ? -17.781 15.756 42.560 1.00 45.34 221 ASP A N 1
ATOM 1754 C CA . ASP A 1 221 ? -18.316 16.868 41.774 1.00 45.34 221 ASP A CA 1
ATOM 1755 C C . ASP A 1 221 ? -18.925 16.358 40.462 1.00 45.34 221 ASP A C 1
ATOM 1757 O O . ASP A 1 221 ? -18.281 15.667 39.669 1.00 45.34 221 ASP A O 1
ATOM 1761 N N . CYS A 1 222 ? -20.198 16.690 40.240 1.00 65.62 222 CYS A N 1
ATOM 1762 C CA . CYS A 1 222 ? -20.947 16.291 39.056 1.00 65.62 222 CYS A CA 1
ATOM 1763 C C . CYS A 1 222 ? -20.823 17.383 37.986 1.00 65.62 222 CYS A C 1
ATOM 1765 O O . CYS A 1 222 ? -21.417 18.454 38.103 1.00 65.62 222 CYS A O 1
ATOM 1767 N N . SER A 1 223 ? -20.003 17.124 36.967 1.00 51.56 223 SER A N 1
ATOM 1768 C CA . SER A 1 223 ? -19.770 18.036 35.846 1.00 51.56 223 SER A CA 1
ATOM 1769 C C . SER A 1 223 ? -20.609 17.625 34.638 1.00 51.56 223 SER A C 1
ATOM 1771 O O . SER A 1 223 ? -20.510 16.497 34.158 1.00 51.56 223 SER A O 1
ATOM 1773 N N . TYR A 1 224 ? -21.407 18.565 34.134 1.00 54.12 224 TYR A N 1
ATOM 1774 C CA . TYR A 1 224 ? -22.111 18.466 32.858 1.00 54.12 224 TYR A CA 1
ATOM 1775 C C . TYR A 1 224 ? -21.564 19.549 31.923 1.00 54.12 224 TYR A C 1
ATOM 1777 O O . TYR A 1 224 ? -22.250 20.531 31.633 1.00 54.12 224 TYR A O 1
ATOM 1785 N N . GLU A 1 225 ? -20.300 19.434 31.509 1.00 45.50 225 GLU A N 1
ATOM 1786 C CA . GLU A 1 225 ? -19.766 20.345 30.497 1.00 45.50 225 GLU A CA 1
ATOM 1787 C C . GLU A 1 225 ? -20.349 20.005 29.117 1.00 45.50 225 GLU A C 1
ATOM 1789 O O . GLU A 1 225 ? -20.353 18.839 28.714 1.00 45.50 225 GLU A O 1
ATOM 1794 N N . PRO A 1 226 ? -20.859 21.002 28.373 1.00 40.09 226 PRO A N 1
ATOM 1795 C CA . PRO A 1 226 ? -21.191 20.807 26.971 1.00 40.09 226 PRO A CA 1
ATOM 1796 C C . PRO A 1 226 ? -19.900 20.504 26.201 1.00 40.09 226 PRO A C 1
ATOM 1798 O O . PRO A 1 226 ? -18.868 21.117 26.479 1.00 40.09 226 PRO A O 1
ATOM 1801 N N . GLU A 1 227 ? -19.964 19.587 25.230 1.00 38.94 227 GLU A N 1
ATOM 1802 C CA . GLU A 1 227 ? -18.869 19.285 24.300 1.00 38.94 227 GLU A CA 1
ATOM 1803 C C . GLU A 1 227 ? -18.345 20.586 23.670 1.00 38.94 227 GLU A C 1
ATOM 1805 O O . GLU A 1 227 ? -18.919 21.147 22.735 1.00 38.94 227 GLU A O 1
ATOM 1810 N N . THR A 1 228 ? -17.272 21.129 24.235 1.00 37.66 228 THR A N 1
ATOM 1811 C CA . THR A 1 228 ? -16.711 22.418 23.843 1.00 37.66 228 THR A CA 1
ATOM 1812 C C . THR A 1 228 ? -15.473 22.165 23.008 1.00 37.66 228 THR A C 1
ATOM 1814 O O . THR A 1 228 ? -14.419 21.847 23.541 1.00 37.66 228 THR A O 1
ATOM 1817 N N . LYS A 1 229 ? -15.613 22.385 21.693 1.00 47.03 229 LYS A N 1
ATOM 1818 C CA . LYS A 1 229 ? -14.573 22.256 20.655 1.00 47.03 229 LYS A CA 1
ATOM 1819 C C . LYS A 1 229 ? -14.045 20.824 20.519 1.00 47.03 229 LYS A C 1
ATOM 1821 O O . LYS A 1 229 ? -13.726 20.155 21.490 1.00 47.03 229 LYS A O 1
ATOM 1826 N N . ASP A 1 230 ? -13.944 20.349 19.281 1.00 65.44 230 ASP A N 1
ATOM 1827 C CA . ASP A 1 230 ? -13.388 19.032 18.969 1.00 65.44 230 ASP A CA 1
ATOM 1828 C C . ASP A 1 230 ? -12.023 18.870 19.673 1.00 65.44 230 ASP A C 1
ATOM 1830 O O . ASP A 1 230 ? -11.067 19.573 19.342 1.00 65.44 230 ASP A O 1
ATOM 1834 N N . SER A 1 231 ? -11.937 18.007 20.693 1.00 69.94 231 SER A N 1
ATOM 1835 C CA . SER A 1 231 ? -10.748 17.835 21.547 1.00 69.94 231 SER A CA 1
ATOM 1836 C C . SER A 1 231 ? -9.498 17.495 20.728 1.00 69.94 231 SER A C 1
ATOM 1838 O O . SER A 1 231 ? -8.380 17.840 21.105 1.00 69.94 231 SER A O 1
ATOM 1840 N N . VAL A 1 232 ? -9.706 16.870 19.566 1.00 73.06 232 VAL A N 1
ATOM 1841 C CA . VAL A 1 232 ? -8.675 16.584 18.567 1.00 73.06 232 VAL A CA 1
ATOM 1842 C C . VAL A 1 232 ? -8.154 17.879 17.940 1.00 73.06 232 VAL A C 1
ATOM 1844 O O . VAL A 1 232 ? -6.949 18.078 17.847 1.00 73.06 232 VAL A O 1
ATOM 1847 N N . SER A 1 233 ? -9.037 18.807 17.568 1.00 72.88 233 SER A N 1
ATOM 1848 C CA . SER A 1 233 ? -8.639 20.103 17.001 1.00 72.88 233 SER A CA 1
ATOM 1849 C C . SER A 1 233 ? -7.814 20.948 17.980 1.00 72.88 233 SER A C 1
ATOM 1851 O O . SER A 1 233 ? -6.835 21.576 17.579 1.00 72.88 233 SER A O 1
ATOM 1853 N N . VAL A 1 234 ? -8.156 20.918 19.275 1.00 73.00 234 VAL A N 1
ATOM 1854 C CA . VAL A 1 234 ? -7.400 21.621 20.324 1.00 73.00 234 VAL A CA 1
ATOM 1855 C C . VAL A 1 234 ? -6.030 20.974 20.520 1.00 73.00 234 VAL A C 1
ATOM 1857 O O . VAL A 1 234 ? -5.036 21.691 20.611 1.00 73.00 234 VAL A O 1
ATOM 1860 N N . PHE A 1 235 ? -5.962 19.641 20.519 1.00 77.50 235 PHE A N 1
ATOM 1861 C CA . PHE A 1 235 ? -4.714 18.881 20.596 1.00 77.50 235 PHE A CA 1
ATOM 1862 C C . PHE A 1 235 ? -3.755 19.189 19.438 1.00 77.50 235 PHE A C 1
ATOM 1864 O O . PHE A 1 235 ? -2.573 19.419 19.675 1.00 77.50 235 PHE A O 1
ATOM 1871 N N . LEU A 1 236 ? -4.261 19.240 18.202 1.00 72.06 236 LEU A N 1
ATOM 1872 C CA . LEU A 1 236 ? -3.447 19.502 17.010 1.00 72.06 236 LEU A CA 1
ATOM 1873 C C . LEU A 1 236 ? -2.940 20.952 16.942 1.00 72.06 236 LEU A C 1
ATOM 1875 O O . LEU A 1 236 ? -1.832 21.190 16.463 1.00 72.06 236 LEU A O 1
ATOM 1879 N N . ALA A 1 237 ? -3.730 21.911 17.435 1.00 70.94 237 ALA A N 1
ATOM 1880 C CA . ALA A 1 237 ? -3.433 23.341 17.333 1.00 70.94 237 ALA A CA 1
ATOM 1881 C C . ALA A 1 237 ? -2.653 23.930 18.523 1.00 70.94 237 ALA A C 1
ATOM 1883 O O . ALA A 1 237 ? -2.125 25.038 18.411 1.00 70.94 237 ALA A O 1
ATOM 1884 N N . SER A 1 238 ? -2.617 23.248 19.672 1.00 69.19 238 SER A N 1
ATOM 1885 C CA . SER A 1 238 ? -2.042 23.801 20.906 1.00 69.19 238 SER A CA 1
ATOM 1886 C C . SER A 1 238 ? -0.553 23.463 21.065 1.00 69.19 238 SER A C 1
ATOM 1888 O O . SER A 1 238 ? -0.156 22.333 20.781 1.00 69.19 238 SER A O 1
ATOM 1890 N N . PRO A 1 239 ? 0.273 24.392 21.585 1.00 68.62 239 PRO A N 1
ATOM 1891 C CA . PRO A 1 239 ? 1.658 24.108 21.950 1.00 68.62 239 PRO A CA 1
ATOM 1892 C C . PRO A 1 239 ? 1.767 22.992 23.009 1.00 68.62 239 PRO A C 1
ATOM 1894 O O . PRO A 1 239 ? 0.928 22.964 23.924 1.00 68.62 239 PRO A O 1
ATOM 1897 N N . PRO A 1 240 ? 2.802 22.125 22.939 1.00 67.75 240 PRO A N 1
ATOM 1898 C CA . PRO A 1 240 ? 2.961 20.976 23.837 1.00 67.75 240 PRO A CA 1
ATOM 1899 C C . PRO A 1 240 ? 3.078 21.320 25.327 1.00 67.75 240 PRO A C 1
ATOM 1901 O O . PRO A 1 240 ? 2.808 20.490 26.188 1.00 67.75 240 PRO A O 1
ATOM 1904 N N . ASP A 1 241 ? 3.501 22.540 25.641 1.00 69.50 241 ASP A N 1
ATOM 1905 C CA . ASP A 1 241 ? 3.712 23.051 26.995 1.00 69.50 241 ASP A CA 1
ATOM 1906 C C . ASP A 1 241 ? 2.459 23.708 27.604 1.00 69.50 241 ASP A C 1
ATOM 1908 O O . ASP A 1 241 ? 2.454 24.101 28.773 1.00 69.50 241 ASP A O 1
ATOM 1912 N N . SER A 1 242 ? 1.366 23.820 26.844 1.00 76.06 242 SER A N 1
ATOM 1913 C CA . SER A 1 242 ? 0.147 24.477 27.314 1.00 76.06 242 SER A CA 1
ATOM 1914 C C . SER A 1 242 ? -0.732 23.561 28.181 1.00 76.06 242 SER A C 1
ATOM 1916 O O . SER A 1 242 ? -0.932 22.380 27.904 1.00 76.06 242 SER A O 1
ATOM 1918 N N . LYS A 1 243 ? -1.370 24.125 29.216 1.00 70.00 243 LYS A N 1
ATOM 1919 C CA . LYS A 1 243 ? -2.326 23.386 30.069 1.00 70.00 243 LYS A CA 1
ATOM 1920 C C . LYS A 1 243 ? -3.5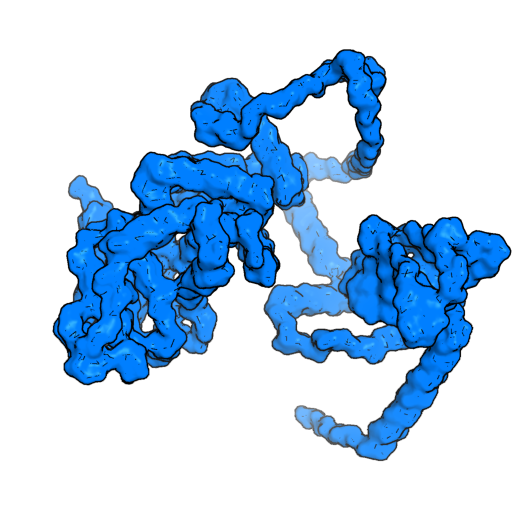07 22.811 29.270 1.00 70.00 243 LYS A C 1
ATOM 1922 O O . LYS A 1 243 ? -3.985 21.720 29.571 1.00 70.00 243 LYS A O 1
ATOM 1927 N N . ALA A 1 244 ? -3.955 23.541 28.247 1.00 65.94 244 ALA A N 1
ATOM 1928 C CA . ALA A 1 244 ? -5.007 23.098 27.335 1.00 65.94 244 ALA A CA 1
ATOM 1929 C C . ALA A 1 244 ? -4.583 21.856 26.535 1.00 65.94 244 ALA A C 1
ATOM 1931 O O . ALA A 1 244 ? -5.386 20.943 26.349 1.00 65.94 244 ALA A O 1
ATOM 1932 N N . TYR A 1 245 ? -3.318 21.788 26.118 1.00 70.00 245 TYR A N 1
ATOM 1933 C CA . TYR A 1 245 ? -2.763 20.622 25.446 1.00 70.00 245 TYR A CA 1
ATOM 1934 C C . TYR A 1 245 ? -2.726 19.399 26.366 1.00 70.00 245 TYR A C 1
ATOM 1936 O O . TYR A 1 245 ? -3.243 18.363 25.965 1.00 70.00 245 TYR A O 1
ATOM 1944 N N . CYS A 1 246 ? -2.237 19.511 27.608 1.00 68.44 246 CYS A N 1
ATOM 1945 C CA . CYS A 1 246 ? -2.206 18.372 28.540 1.00 68.44 246 CYS A CA 1
ATOM 1946 C C . CYS A 1 246 ? -3.604 17.774 28.777 1.00 68.44 246 CYS A C 1
ATOM 1948 O O . CYS A 1 246 ? -3.787 16.566 28.681 1.00 68.44 246 CYS A O 1
ATOM 1950 N N . MET A 1 247 ? -4.614 18.624 28.995 1.00 66.94 247 MET A N 1
ATOM 1951 C CA . MET A 1 247 ? -6.006 18.171 29.140 1.00 66.94 247 MET A CA 1
ATOM 1952 C C . MET A 1 247 ? -6.550 17.509 27.864 1.00 66.94 247 MET A C 1
ATOM 1954 O O . MET A 1 247 ? -7.316 16.542 27.920 1.00 66.94 247 MET A O 1
ATOM 1958 N N . SER A 1 248 ? -6.152 18.027 26.700 1.00 73.38 248 SER A N 1
ATOM 1959 C CA . SER A 1 248 ? -6.542 17.463 25.407 1.00 73.38 248 SER A CA 1
ATOM 1960 C C . SER A 1 248 ? -5.858 16.119 25.158 1.00 73.38 248 SER A C 1
ATOM 1962 O O . SER A 1 248 ? -6.505 15.213 24.645 1.00 73.38 248 SER A O 1
ATOM 1964 N N . VAL A 1 249 ? -4.596 15.954 25.568 1.00 75.06 249 VAL A N 1
ATOM 1965 C CA . VAL A 1 249 ? -3.833 14.702 25.460 1.00 75.06 249 VAL A CA 1
ATOM 1966 C C . VAL A 1 249 ? -4.532 13.574 26.210 1.00 75.06 249 VAL A C 1
ATOM 1968 O O . VAL A 1 249 ? -4.758 12.523 25.615 1.00 75.06 249 VAL A O 1
ATOM 1971 N N . ASP A 1 250 ? -4.926 13.777 27.469 1.00 73.56 250 ASP A N 1
ATOM 1972 C CA . ASP A 1 250 ? -5.603 12.738 28.262 1.00 73.56 250 ASP A CA 1
ATOM 1973 C C . ASP A 1 250 ? -6.927 12.312 27.613 1.00 73.56 250 ASP A C 1
ATOM 1975 O O . ASP A 1 250 ? -7.229 11.123 27.472 1.00 73.56 250 ASP A O 1
ATOM 1979 N N . THR A 1 251 ? -7.693 13.295 27.136 1.00 77.31 251 THR A N 1
ATOM 1980 C CA . THR A 1 251 ? -8.972 13.069 26.451 1.00 77.31 251 THR A CA 1
ATOM 1981 C C . THR A 1 251 ? -8.780 12.320 25.130 1.00 77.31 251 THR A C 1
ATOM 1983 O O . THR A 1 251 ? -9.510 11.373 24.834 1.00 77.31 251 THR A O 1
ATOM 1986 N N . VAL A 1 252 ? -7.785 12.718 24.334 1.00 76.12 252 VAL A N 1
ATOM 1987 C CA . VAL A 1 252 ? -7.433 12.079 23.061 1.00 76.12 252 VAL A CA 1
ATOM 1988 C C . VAL A 1 252 ? -6.929 10.655 23.292 1.00 76.12 252 VAL A C 1
ATOM 1990 O O . VAL A 1 252 ? -7.381 9.742 22.610 1.00 76.12 252 VAL A O 1
ATOM 1993 N N . THR A 1 253 ? -6.079 10.438 24.295 1.00 78.88 253 THR A N 1
ATOM 1994 C CA . THR A 1 253 ? -5.567 9.110 24.675 1.00 78.88 253 THR A CA 1
ATOM 1995 C C . THR A 1 253 ? -6.706 8.164 25.030 1.00 78.88 253 THR A C 1
ATOM 1997 O O . THR A 1 253 ? -6.756 7.039 24.538 1.00 78.88 253 THR A O 1
ATOM 2000 N N . LYS A 1 254 ? -7.662 8.632 25.841 1.00 78.88 254 LYS A N 1
ATOM 2001 C CA . LYS A 1 254 ? -8.835 7.840 26.214 1.00 78.88 254 LYS A CA 1
ATOM 2002 C C . LYS A 1 254 ? -9.668 7.453 24.988 1.00 78.88 254 LYS A C 1
ATOM 2004 O O . LYS A 1 254 ? -9.962 6.273 24.821 1.00 78.88 254 LYS A O 1
ATOM 2009 N N . LYS A 1 255 ? -9.970 8.411 24.102 1.00 79.88 255 LYS A N 1
ATOM 2010 C CA . LYS A 1 255 ? -10.705 8.149 22.849 1.00 79.88 255 LYS A CA 1
ATOM 2011 C C . LYS A 1 255 ? -9.984 7.141 21.952 1.00 79.88 255 LYS A C 1
ATOM 2013 O O . LYS A 1 255 ? -10.622 6.262 21.389 1.00 79.88 255 LYS A O 1
ATOM 2018 N N . ILE A 1 256 ? -8.663 7.249 21.823 1.00 78.50 256 ILE A N 1
ATOM 2019 C CA . ILE A 1 256 ? -7.856 6.311 21.030 1.00 78.50 256 ILE A CA 1
ATOM 2020 C C . ILE A 1 256 ? -7.960 4.899 21.599 1.00 78.50 256 ILE A C 1
ATOM 2022 O O . ILE A 1 256 ? -8.206 3.965 20.843 1.00 78.50 256 ILE A O 1
ATOM 2026 N N . ASN A 1 257 ? -7.807 4.739 22.914 1.00 81.19 257 ASN A N 1
ATOM 2027 C CA . ASN A 1 257 ? -7.902 3.424 23.547 1.00 81.19 257 ASN A CA 1
ATOM 2028 C C . ASN A 1 257 ? -9.293 2.804 23.366 1.00 81.19 257 ASN A C 1
ATOM 2030 O O . ASN A 1 257 ? -9.390 1.603 23.145 1.00 81.19 257 ASN A O 1
ATOM 2034 N N . GLU A 1 258 ? -10.354 3.614 23.405 1.00 80.62 258 GLU A N 1
ATOM 2035 C CA . GLU A 1 258 ? -11.726 3.167 23.134 1.00 80.62 258 GLU A CA 1
ATOM 2036 C C . GLU A 1 258 ? -11.911 2.728 21.670 1.00 80.62 258 GLU A C 1
ATOM 2038 O O . GLU A 1 258 ? -12.416 1.636 21.422 1.00 80.62 258 GLU A O 1
ATOM 2043 N N . ILE A 1 259 ? -11.460 3.535 20.700 1.00 79.81 259 ILE A N 1
ATOM 2044 C CA . ILE A 1 259 ? -11.590 3.238 19.259 1.00 79.81 259 ILE A CA 1
ATOM 2045 C C . ILE A 1 259 ? -10.775 2.002 18.867 1.00 79.81 259 ILE A C 1
ATOM 2047 O O . ILE A 1 259 ? -11.241 1.175 18.085 1.00 79.81 259 ILE A O 1
ATOM 2051 N N . LEU A 1 260 ? -9.558 1.885 19.398 1.00 79.56 260 LEU A N 1
ATOM 2052 C CA . LEU A 1 260 ? -8.629 0.797 19.089 1.00 79.56 260 LEU A CA 1
ATOM 2053 C C . LEU A 1 260 ? -8.801 -0.425 20.005 1.00 79.56 260 LEU A C 1
ATOM 2055 O O . LEU A 1 260 ? -8.064 -1.394 19.851 1.00 79.56 260 LEU A O 1
ATOM 2059 N N . GLN A 1 261 ? -9.741 -0.378 20.956 1.00 79.38 261 GLN A N 1
ATOM 2060 C CA . GLN A 1 261 ? -10.003 -1.440 21.935 1.00 79.38 261 GLN A CA 1
ATOM 2061 C C . GLN A 1 261 ? -8.739 -1.888 22.701 1.00 79.38 261 GLN A C 1
ATOM 2063 O O . GLN A 1 261 ? -8.501 -3.078 22.906 1.00 79.38 261 GLN A O 1
ATOM 2068 N N . LEU A 1 262 ? -7.904 -0.929 23.118 1.00 72.44 262 LEU A N 1
ATOM 2069 C CA . LEU A 1 262 ? -6.652 -1.186 23.840 1.00 72.44 262 LEU A CA 1
ATOM 2070 C C . LEU A 1 262 ? -6.878 -1.253 25.361 1.00 72.44 262 LEU A C 1
ATOM 2072 O O . LEU A 1 262 ? -7.591 -0.426 25.934 1.00 72.44 262 LEU A O 1
ATOM 2076 N N . ASP A 1 263 ? -6.214 -2.197 26.036 1.00 60.69 263 ASP A N 1
ATOM 2077 C CA . ASP A 1 263 ? -6.269 -2.341 27.496 1.00 60.69 263 ASP A CA 1
ATOM 2078 C C . ASP A 1 263 ? -5.605 -1.154 28.220 1.00 60.69 263 ASP A C 1
ATOM 2080 O O . ASP A 1 263 ? -4.449 -0.811 27.981 1.00 60.69 263 ASP A O 1
ATOM 2084 N N . SER A 1 264 ? -6.286 -0.590 29.222 1.00 50.91 264 SER A N 1
ATOM 2085 C CA . SER A 1 264 ? -5.832 0.572 30.014 1.00 50.91 264 SER A CA 1
ATOM 2086 C C . SER A 1 264 ? -4.590 0.339 30.896 1.00 50.91 264 SER A C 1
ATOM 2088 O O . SER A 1 264 ? -4.182 1.236 31.635 1.00 50.91 264 SER A O 1
ATOM 2090 N N . LYS A 1 265 ? -3.991 -0.859 30.851 1.00 46.38 265 LYS A N 1
ATOM 2091 C CA . LYS A 1 265 ? -2.810 -1.248 31.643 1.00 46.38 265 LYS A CA 1
ATOM 2092 C C . LYS A 1 265 ? -1.480 -1.049 30.920 1.00 46.38 265 LYS A C 1
ATOM 2094 O O . LYS A 1 265 ? -0.441 -1.077 31.578 1.00 46.38 265 LYS A O 1
ATOM 2099 N N . SER A 1 266 ? -1.480 -0.844 29.605 1.00 44.06 266 SER A N 1
ATOM 2100 C CA . SER A 1 266 ? -0.306 -0.304 28.921 1.00 44.06 266 SER A CA 1
ATOM 2101 C C . SER A 1 266 ? -0.193 1.174 29.295 1.00 44.06 266 SER A C 1
ATOM 2103 O O . SER A 1 266 ? -1.179 1.896 29.169 1.00 44.06 266 SER A O 1
ATOM 2105 N N . GLY A 1 267 ? 0.969 1.621 29.790 1.00 44.25 267 GLY A N 1
ATOM 2106 C CA . GLY A 1 267 ? 1.236 3.039 30.087 1.00 44.25 267 GLY A CA 1
ATOM 2107 C C . GLY A 1 267 ? 0.958 3.964 28.888 1.00 44.25 267 GLY A C 1
ATOM 2108 O O . GLY A 1 267 ? 0.584 3.467 27.826 1.00 44.25 267 GLY A O 1
ATOM 2109 N N . PRO A 1 268 ? 1.119 5.298 29.019 1.00 46.31 268 PRO A N 1
ATOM 2110 C CA . PRO A 1 268 ? 0.792 6.233 27.940 1.00 46.31 268 PRO A CA 1
ATOM 2111 C C . PRO A 1 268 ? 1.466 5.777 26.643 1.00 46.31 268 PRO A C 1
ATOM 2113 O O . PRO A 1 268 ? 2.692 5.758 26.540 1.00 46.31 268 PRO A O 1
ATOM 2116 N N . LEU A 1 269 ? 0.654 5.291 25.699 1.00 54.66 269 LEU A N 1
ATOM 2117 C CA . LEU A 1 269 ? 1.157 4.626 24.509 1.00 54.66 269 LEU A CA 1
ATOM 2118 C C . LEU A 1 269 ? 1.991 5.619 23.676 1.00 54.66 269 LEU A C 1
ATOM 2120 O O . LEU A 1 269 ? 1.603 6.787 23.565 1.00 54.66 269 LEU A O 1
ATOM 2124 N N . PRO A 1 270 ? 3.036 5.154 22.960 1.00 67.38 270 PRO A N 1
ATOM 2125 C CA . PRO A 1 270 ? 3.726 5.919 21.907 1.00 67.38 270 PRO A CA 1
ATOM 2126 C C . PRO A 1 270 ? 2.794 6.471 20.807 1.00 67.38 270 PRO A C 1
ATOM 2128 O O . PRO A 1 270 ? 3.214 7.227 19.939 1.00 67.38 270 PRO A O 1
ATOM 2131 N N . VAL A 1 271 ? 1.512 6.105 20.838 1.00 75.00 271 VAL A N 1
ATOM 2132 C CA . VAL A 1 271 ? 0.458 6.476 19.897 1.00 75.00 271 VAL A CA 1
ATOM 2133 C C . VAL A 1 271 ? 0.167 7.981 19.876 1.00 75.00 271 VAL A C 1
ATOM 2135 O O . VAL A 1 271 ? 0.006 8.552 18.801 1.00 75.00 271 VAL A O 1
ATOM 2138 N N . VAL A 1 272 ? 0.126 8.656 21.030 1.00 76.69 272 VAL A N 1
ATOM 2139 C CA . VAL A 1 272 ? -0.107 10.116 21.074 1.00 76.69 272 VAL A CA 1
ATOM 2140 C C . VAL A 1 272 ? 1.059 10.859 20.424 1.00 76.69 272 VAL A C 1
ATOM 2142 O O . VAL A 1 272 ? 0.852 11.764 19.614 1.00 76.69 272 VAL A O 1
ATOM 2145 N N . GLN A 1 273 ? 2.281 10.429 20.745 1.00 79.50 273 GLN A N 1
ATOM 2146 C CA . GLN A 1 273 ? 3.502 10.926 20.123 1.00 79.50 273 GLN A CA 1
ATOM 2147 C C . GLN A 1 273 ? 3.481 10.670 18.611 1.00 79.50 273 GLN A C 1
ATOM 2149 O O . GLN A 1 273 ? 3.822 11.563 17.842 1.00 79.50 273 GLN A O 1
ATOM 2154 N N . ALA A 1 274 ? 3.018 9.497 18.170 1.00 84.38 274 ALA A N 1
ATOM 2155 C CA . ALA A 1 274 ? 2.870 9.175 16.756 1.00 84.38 274 ALA A CA 1
ATOM 2156 C C . ALA A 1 274 ? 1.869 10.106 16.046 1.00 84.38 274 ALA A C 1
ATOM 2158 O O . ALA A 1 274 ? 2.167 10.594 14.962 1.00 84.38 274 ALA A O 1
ATOM 2159 N N . LEU A 1 275 ? 0.721 10.433 16.649 1.00 83.44 275 LEU A N 1
ATOM 2160 C CA . LEU A 1 275 ? -0.242 11.373 16.050 1.00 83.44 275 LEU A CA 1
ATOM 2161 C C . LEU A 1 275 ? 0.316 12.795 15.923 1.00 83.44 275 LEU A C 1
ATOM 2163 O O . LEU A 1 275 ? 0.092 13.466 14.916 1.00 83.44 275 LEU A O 1
ATOM 2167 N N . GLN A 1 276 ? 1.065 13.255 16.923 1.00 79.69 276 GLN A N 1
ATOM 2168 C CA . GLN A 1 276 ? 1.739 14.555 16.863 1.00 79.69 276 GLN A CA 1
ATOM 2169 C C . GLN A 1 276 ? 2.828 14.563 15.811 1.00 79.69 276 GLN A C 1
ATOM 2171 O O . GLN A 1 276 ? 2.925 15.504 15.026 1.00 79.69 276 GLN A O 1
ATOM 2176 N N . HIS A 1 277 ? 3.619 13.493 15.772 1.00 83.81 277 HIS A N 1
ATOM 2177 C CA . HIS A 1 277 ? 4.642 13.314 14.762 1.00 83.81 277 HIS A CA 1
ATOM 2178 C C . HIS A 1 277 ? 4.026 13.277 13.366 1.00 83.81 277 HIS A C 1
ATOM 2180 O O . HIS A 1 277 ? 4.534 13.933 12.470 1.00 83.81 277 HIS A O 1
ATOM 2186 N N . PHE A 1 278 ? 2.881 12.623 13.176 1.00 85.69 278 PHE A N 1
ATOM 2187 C CA . PHE A 1 278 ? 2.170 12.640 11.900 1.00 85.69 278 PHE A CA 1
ATOM 2188 C C . PHE A 1 278 ? 1.740 14.050 11.477 1.00 85.69 278 PHE A C 1
ATOM 2190 O O . PHE A 1 278 ? 1.810 14.375 10.295 1.00 85.69 278 PHE A O 1
ATOM 2197 N N . HIS A 1 279 ? 1.289 14.882 12.421 1.00 80.50 279 HIS A N 1
ATOM 2198 C CA . HIS A 1 279 ? 0.797 16.228 12.121 1.00 80.50 279 HIS A CA 1
ATOM 2199 C C . HIS A 1 279 ? 1.911 17.265 11.915 1.00 80.50 279 HIS A C 1
ATOM 2201 O O . HIS A 1 279 ? 1.789 18.123 11.045 1.00 80.50 279 HIS A O 1
ATOM 2207 N N . HIS A 1 280 ? 2.976 17.197 12.720 1.00 74.81 280 HIS A N 1
ATOM 2208 C CA . HIS A 1 280 ? 4.017 18.232 12.789 1.00 74.81 280 HIS A CA 1
ATOM 2209 C C . HIS A 1 280 ? 5.400 17.749 12.349 1.00 74.81 280 HIS A C 1
ATOM 2211 O O . HIS A 1 280 ? 6.175 18.532 11.810 1.00 74.81 280 HIS A O 1
ATOM 2217 N N . GLY A 1 281 ? 5.726 16.481 12.603 1.00 70.69 281 GLY A N 1
ATOM 2218 C CA . GLY A 1 281 ? 7.051 15.903 12.347 1.00 70.69 281 GLY A CA 1
ATOM 2219 C C . GLY A 1 281 ? 7.197 15.270 10.964 1.00 70.69 281 GLY A C 1
ATOM 2220 O O . GLY A 1 281 ? 8.296 15.221 10.420 1.00 70.69 281 GLY A O 1
ATOM 2221 N N . LEU A 1 282 ? 6.097 14.813 10.365 1.00 73.19 282 LEU A N 1
ATOM 2222 C CA . LEU A 1 282 ? 6.081 14.198 9.046 1.00 73.19 282 LEU A CA 1
ATOM 2223 C C . LEU A 1 282 ? 5.920 15.284 7.976 1.00 73.19 282 LEU A C 1
ATOM 2225 O O . LEU A 1 282 ? 4.876 15.400 7.333 1.00 73.19 282 LEU A O 1
ATOM 2229 N N . THR A 1 283 ? 6.956 16.098 7.777 1.00 61.22 283 THR A N 1
ATOM 2230 C CA . THR A 1 283 ? 7.019 17.117 6.715 1.00 61.22 283 THR A CA 1
ATOM 2231 C C . THR A 1 283 ? 7.341 16.464 5.368 1.00 61.22 283 THR A C 1
ATOM 2233 O O . THR A 1 283 ? 8.353 16.756 4.739 1.00 61.22 283 THR A O 1
ATOM 2236 N N . ASN A 1 284 ? 6.516 15.502 4.951 1.00 55.66 284 ASN A N 1
ATOM 2237 C CA . ASN A 1 284 ? 6.702 14.752 3.713 1.00 55.66 284 ASN A CA 1
ATOM 2238 C C . ASN A 1 284 ? 5.919 15.400 2.544 1.00 55.66 284 ASN A C 1
ATOM 2240 O O . ASN A 1 284 ? 4.690 15.407 2.581 1.00 55.66 284 ASN A O 1
ATOM 2244 N N . PRO A 1 285 ? 6.565 15.872 1.472 1.00 51.62 285 PRO A N 1
ATOM 2245 C CA . PRO A 1 285 ? 5.887 16.446 0.301 1.00 51.62 285 PRO A CA 1
ATOM 2246 C C . PRO A 1 285 ? 4.928 15.509 -0.465 1.00 51.62 285 PRO A C 1
ATOM 2248 O O . PRO A 1 285 ? 4.213 15.981 -1.349 1.00 51.62 285 PRO A O 1
ATOM 2251 N N . ALA A 1 286 ? 4.817 14.225 -0.103 1.00 46.16 286 ALA A N 1
ATOM 2252 C CA . ALA A 1 286 ? 3.810 13.299 -0.632 1.00 46.16 286 ALA A CA 1
ATOM 2253 C C . ALA A 1 286 ? 2.350 13.755 -0.424 1.00 46.16 286 ALA A C 1
ATOM 2255 O O . ALA A 1 286 ? 1.464 13.324 -1.157 1.00 46.16 286 ALA A O 1
ATOM 2256 N N . LEU A 1 287 ? 2.097 14.646 0.543 1.00 51.06 287 LEU A N 1
ATOM 2257 C CA . LEU A 1 287 ? 0.775 15.224 0.823 1.00 51.06 287 LEU A CA 1
ATOM 2258 C C . LEU A 1 287 ? 0.615 16.671 0.303 1.00 51.06 287 LEU A C 1
ATOM 2260 O O . LEU A 1 287 ? -0.387 17.325 0.598 1.00 51.06 287 LEU A O 1
ATOM 2264 N N . GLY A 1 288 ? 1.574 17.168 -0.490 1.00 46.62 288 GLY A N 1
ATOM 2265 C CA . GLY A 1 288 ? 1.550 18.490 -1.125 1.00 46.62 288 GLY A CA 1
ATOM 2266 C C . GLY A 1 288 ? 2.393 19.569 -0.417 1.00 46.62 288 GLY A C 1
ATOM 2267 O O . GLY A 1 288 ? 3.067 19.290 0.570 1.00 46.62 288 GLY A O 1
ATOM 2268 N N . PRO A 1 289 ? 2.390 20.826 -0.912 1.00 47.38 289 PRO A N 1
ATOM 2269 C CA . PRO A 1 289 ? 3.175 21.917 -0.330 1.00 47.38 289 PRO A CA 1
ATOM 2270 C C . PRO A 1 289 ? 2.733 22.265 1.103 1.00 47.38 289 PRO A C 1
ATOM 2272 O O . PRO A 1 289 ? 1.542 22.243 1.420 1.00 47.38 289 PRO A O 1
ATOM 2275 N N . GLY A 1 290 ? 3.685 22.684 1.946 1.00 53.91 290 GLY A N 1
ATOM 2276 C CA . GLY A 1 290 ? 3.579 22.678 3.417 1.00 53.91 290 GLY A CA 1
ATOM 2277 C C . GLY A 1 290 ? 2.283 23.200 4.063 1.00 53.91 290 GLY A C 1
ATOM 2278 O O . GLY A 1 290 ? 1.788 22.584 4.998 1.00 53.91 290 GLY A O 1
ATOM 2279 N N . ARG A 1 291 ? 1.662 24.288 3.574 1.00 50.06 291 ARG A N 1
ATOM 2280 C CA . ARG A 1 291 ? 0.394 24.786 4.164 1.00 50.06 291 ARG A CA 1
ATOM 2281 C C . ARG A 1 291 ? -0.827 23.926 3.824 1.00 50.06 291 ARG A C 1
ATOM 2283 O O . ARG A 1 291 ? -1.730 23.814 4.647 1.00 50.06 291 ARG A O 1
ATOM 2290 N N . ALA A 1 292 ? -0.870 23.337 2.629 1.00 57.94 292 ALA A N 1
ATOM 2291 C CA . ALA A 1 292 ? -1.937 22.414 2.240 1.00 57.94 292 ALA A CA 1
ATOM 2292 C C . ALA A 1 292 ? -1.774 21.057 2.941 1.00 57.94 292 ALA A C 1
ATOM 2294 O O . ALA A 1 292 ? -2.760 20.438 3.337 1.00 57.94 292 ALA A O 1
ATOM 2295 N N . GLN A 1 293 ? -0.526 20.651 3.177 1.00 68.75 293 GLN A N 1
ATOM 2296 C CA . GLN A 1 293 ? -0.180 19.417 3.867 1.00 68.75 293 GLN A CA 1
ATOM 2297 C C . GLN A 1 293 ? -0.659 19.377 5.323 1.00 68.75 293 GLN A C 1
ATOM 2299 O O . GLN A 1 293 ? -1.334 18.422 5.697 1.00 68.75 293 GLN A O 1
ATOM 2304 N N . SER A 1 294 ? -0.365 20.391 6.146 1.00 68.50 294 SER A N 1
ATOM 2305 C CA . SER A 1 294 ? -0.770 20.356 7.563 1.00 68.50 294 SER A CA 1
ATOM 2306 C C . SER A 1 294 ? -2.294 20.314 7.723 1.00 68.50 294 SER A C 1
ATOM 2308 O O . SER A 1 294 ? -2.815 19.600 8.579 1.00 68.50 294 SER A O 1
ATOM 2310 N N . ALA A 1 295 ? -3.025 21.025 6.857 1.00 69.81 295 ALA A N 1
ATOM 2311 C CA . ALA A 1 295 ? -4.485 20.968 6.818 1.00 69.81 295 ALA A CA 1
ATOM 2312 C C . ALA A 1 295 ? -4.998 19.584 6.381 1.00 69.81 295 ALA A C 1
ATOM 2314 O O . ALA A 1 295 ? -5.987 19.096 6.926 1.00 69.81 295 ALA A O 1
ATOM 2315 N N . MET A 1 296 ? -4.317 18.936 5.432 1.00 75.44 296 MET A N 1
ATOM 2316 C CA . MET A 1 296 ? -4.626 17.573 5.000 1.00 75.44 296 MET A CA 1
ATOM 2317 C C . MET A 1 296 ? -4.359 16.554 6.114 1.00 75.44 296 MET A C 1
ATOM 2319 O O . MET A 1 296 ? -5.230 15.751 6.427 1.00 75.44 296 MET A O 1
ATOM 2323 N N . GLN A 1 297 ? -3.204 16.619 6.776 1.00 81.69 297 GLN A N 1
ATOM 2324 C CA . GLN A 1 297 ? -2.861 15.736 7.895 1.00 81.69 297 GLN A CA 1
ATOM 2325 C C . GLN A 1 297 ? -3.858 15.872 9.047 1.00 81.69 297 GLN A C 1
ATOM 2327 O O . GLN A 1 297 ? -4.294 14.861 9.590 1.00 81.69 297 GLN A O 1
ATOM 2332 N N . ALA A 1 298 ? -4.284 17.097 9.372 1.00 80.75 298 ALA A N 1
ATOM 2333 C CA . ALA A 1 298 ? -5.324 17.318 10.373 1.00 80.75 298 ALA A CA 1
ATOM 2334 C C . ALA A 1 298 ? -6.652 16.643 9.985 1.00 80.75 298 ALA A C 1
ATOM 2336 O O . ALA A 1 298 ? -7.254 15.957 10.810 1.00 80.75 298 ALA A O 1
ATOM 2337 N N . LYS A 1 299 ? -7.082 16.776 8.721 1.00 82.56 299 LYS A N 1
ATOM 2338 C CA . LYS A 1 299 ? -8.287 16.101 8.213 1.00 82.56 299 LYS A CA 1
ATOM 2339 C C . LYS A 1 299 ? -8.157 14.576 8.243 1.00 82.56 299 LYS A C 1
ATOM 2341 O O . LYS A 1 299 ? -9.093 13.904 8.660 1.00 82.56 299 LYS A O 1
ATOM 2346 N N . ILE A 1 300 ? -7.005 14.028 7.852 1.00 88.19 300 ILE A N 1
ATOM 2347 C CA . ILE A 1 300 ? -6.730 12.583 7.891 1.00 88.19 300 ILE A CA 1
ATOM 2348 C C . ILE A 1 300 ? -6.797 12.058 9.330 1.00 88.19 300 ILE A C 1
ATOM 2350 O O . ILE A 1 300 ? -7.416 11.026 9.576 1.00 88.19 300 ILE A O 1
ATOM 2354 N N . ILE A 1 301 ? -6.233 12.788 10.298 1.00 87.00 301 ILE A N 1
ATOM 2355 C CA . ILE A 1 301 ? -6.340 12.437 11.721 1.00 87.00 301 ILE A CA 1
ATOM 2356 C C . ILE A 1 301 ? -7.808 12.426 12.164 1.00 87.00 301 ILE A C 1
ATOM 2358 O O . ILE A 1 301 ? -8.245 11.456 12.780 1.00 87.00 301 ILE A O 1
ATOM 2362 N N . GLN A 1 302 ? -8.590 13.452 11.812 1.00 85.31 302 GLN A N 1
ATOM 2363 C CA . GLN A 1 302 ? -10.024 13.506 12.124 1.00 85.31 302 GLN A CA 1
ATOM 2364 C C . GLN A 1 302 ? -10.813 12.342 11.505 1.00 85.31 302 GLN A C 1
ATOM 2366 O O . GLN A 1 302 ? -11.692 11.782 12.160 1.00 85.31 302 GLN A O 1
ATOM 2371 N N . LEU A 1 303 ? -10.489 11.941 10.272 1.00 88.50 303 LEU A N 1
ATOM 2372 C CA . LEU A 1 303 ? -11.053 10.734 9.662 1.00 88.50 303 LEU A CA 1
ATOM 2373 C C . LEU A 1 303 ? -10.664 9.474 10.439 1.00 88.50 303 LEU A C 1
ATOM 2375 O O . LEU A 1 303 ? -11.516 8.618 10.663 1.00 88.50 303 LEU A O 1
ATOM 2379 N N . GLY A 1 304 ? -9.413 9.378 10.899 1.00 87.88 304 GLY A N 1
ATOM 2380 C CA . GLY A 1 304 ? -8.917 8.257 11.699 1.00 87.88 304 GLY A CA 1
ATOM 2381 C C . GLY A 1 304 ? -9.749 8.016 12.960 1.00 87.88 304 GLY A C 1
ATOM 2382 O O . GLY A 1 304 ? -10.103 6.878 13.249 1.00 87.88 304 GLY A O 1
ATOM 2383 N N . PHE A 1 305 ? -10.180 9.071 13.658 1.00 86.25 305 PHE A N 1
ATOM 2384 C CA . PHE A 1 305 ? -11.064 8.923 14.826 1.00 86.25 305 PHE A CA 1
ATOM 2385 C C . PHE A 1 305 ? -12.433 8.295 14.505 1.00 86.25 305 PHE A C 1
ATOM 2387 O O . PHE A 1 305 ? -13.095 7.791 15.407 1.00 86.25 305 PHE A O 1
ATOM 2394 N N . ASN A 1 306 ? -12.846 8.286 13.236 1.00 85.94 306 ASN A N 1
ATOM 2395 C CA . ASN A 1 306 ? -14.070 7.637 12.763 1.00 85.94 306 ASN A CA 1
ATOM 2396 C C . ASN A 1 306 ? -13.792 6.340 11.979 1.00 85.94 306 ASN A C 1
ATOM 2398 O O . ASN A 1 306 ? -14.707 5.748 11.413 1.00 85.94 306 ASN A O 1
ATOM 2402 N N . SER A 1 307 ? -12.531 5.923 11.857 1.00 91.94 307 SER A N 1
ATOM 2403 C CA . SER A 1 307 ? -12.100 4.813 11.004 1.00 91.94 307 SER A CA 1
ATOM 2404 C C . SER A 1 307 ? -10.902 4.103 11.648 1.00 91.94 307 SER A C 1
ATOM 2406 O O . SER A 1 307 ? -9.761 4.505 11.404 1.00 91.94 307 SER A O 1
ATOM 2408 N N . PRO A 1 308 ? -11.129 3.044 12.451 1.00 92.12 308 PRO A N 1
ATOM 2409 C CA . PRO A 1 308 ? -10.072 2.358 13.204 1.00 92.12 308 PRO A CA 1
ATOM 2410 C C . PRO A 1 308 ? -8.875 1.918 12.347 1.00 92.12 308 PRO A C 1
ATOM 2412 O O . PRO A 1 308 ? -7.726 2.163 12.719 1.00 92.12 308 PRO A O 1
ATOM 2415 N N . PHE A 1 309 ? -9.127 1.378 11.147 1.00 94.56 309 PHE A N 1
ATOM 2416 C CA . PHE A 1 309 ? -8.073 0.964 10.214 1.00 94.56 309 PHE A CA 1
ATOM 2417 C C . PHE A 1 309 ? -7.167 2.130 9.798 1.00 94.56 309 PHE A C 1
ATOM 2419 O O . PHE A 1 309 ? -5.944 1.989 9.727 1.00 94.56 309 PHE A O 1
ATOM 2426 N N . LEU A 1 310 ? -7.754 3.305 9.555 1.00 94.75 310 LEU A N 1
ATOM 2427 C CA . LEU A 1 310 ? -7.011 4.503 9.191 1.00 94.75 310 LEU A CA 1
ATOM 2428 C C . LEU A 1 310 ? -6.223 5.022 10.393 1.00 94.75 310 LEU A C 1
ATOM 2430 O O . LEU A 1 310 ? -5.068 5.405 10.232 1.00 94.75 310 LEU A O 1
ATOM 2434 N N . LEU A 1 311 ? -6.801 4.998 11.596 1.00 93.31 311 LEU A N 1
ATOM 2435 C CA . LEU A 1 311 ? -6.092 5.416 12.804 1.00 93.31 311 LEU A CA 1
ATOM 2436 C C . LEU A 1 311 ? -4.852 4.553 13.050 1.00 93.31 311 LEU A C 1
ATOM 2438 O O . LEU A 1 311 ? -3.766 5.094 13.246 1.00 93.31 311 LEU A O 1
ATOM 2442 N N . HIS A 1 312 ? -4.979 3.228 12.944 1.00 93.62 312 HIS A N 1
ATOM 2443 C CA . HIS A 1 312 ? -3.832 2.320 12.973 1.00 93.62 312 HIS A CA 1
ATOM 2444 C C . HIS A 1 312 ? -2.807 2.646 11.884 1.00 93.62 312 HIS A C 1
ATOM 2446 O O . HIS A 1 312 ? -1.615 2.709 12.173 1.00 93.62 312 HIS A O 1
ATOM 2452 N N . THR A 1 313 ? -3.261 2.924 10.660 1.00 94.38 313 THR A N 1
ATOM 2453 C CA . THR A 1 313 ? -2.384 3.270 9.533 1.00 94.38 313 THR A CA 1
ATOM 2454 C C . THR A 1 313 ? -1.571 4.544 9.803 1.00 94.38 313 THR A C 1
ATOM 2456 O O . THR A 1 313 ? -0.367 4.578 9.554 1.00 94.38 313 THR A O 1
ATOM 2459 N N . ILE A 1 314 ? -2.206 5.586 10.350 1.00 92.06 314 ILE A N 1
ATOM 2460 C CA . ILE A 1 314 ? -1.560 6.857 10.713 1.00 92.06 314 ILE A CA 1
ATOM 2461 C C . ILE A 1 314 ? -0.481 6.624 11.770 1.00 92.06 314 ILE A C 1
ATOM 2463 O O . ILE A 1 314 ? 0.650 7.092 11.625 1.00 92.06 314 ILE A O 1
ATOM 2467 N N . ILE A 1 315 ? -0.827 5.888 12.829 1.00 90.56 315 ILE A N 1
ATOM 2468 C CA . ILE A 1 315 ? 0.089 5.590 13.930 1.00 90.56 315 ILE A CA 1
ATOM 2469 C C . ILE A 1 315 ? 1.272 4.776 13.420 1.00 90.56 315 ILE A C 1
ATOM 2471 O O . ILE A 1 315 ? 2.411 5.087 13.760 1.00 90.56 315 ILE A O 1
ATOM 2475 N N . ALA A 1 316 ? 1.023 3.763 12.591 1.00 91.44 316 ALA A N 1
ATOM 2476 C CA . ALA A 1 316 ? 2.068 2.918 12.041 1.00 91.44 316 ALA A CA 1
ATOM 2477 C C . ALA A 1 316 ? 3.034 3.734 11.172 1.00 91.44 316 ALA A C 1
ATOM 2479 O O . ALA A 1 316 ? 4.232 3.726 11.435 1.00 91.44 316 ALA A O 1
ATOM 2480 N N . ALA A 1 317 ? 2.518 4.530 10.230 1.00 90.44 317 ALA A N 1
ATOM 2481 C CA . ALA A 1 317 ? 3.327 5.375 9.351 1.00 90.44 317 ALA A CA 1
ATOM 2482 C C . ALA A 1 317 ? 4.171 6.407 10.116 1.00 90.44 317 ALA A C 1
ATOM 2484 O O . ALA A 1 317 ? 5.348 6.607 9.812 1.00 90.44 317 ALA A O 1
ATOM 2485 N N . ALA A 1 318 ? 3.596 7.051 11.133 1.00 89.81 318 ALA A N 1
ATOM 2486 C CA . ALA A 1 318 ? 4.344 7.969 11.983 1.00 89.81 318 ALA A CA 1
ATOM 2487 C C . ALA A 1 318 ? 5.414 7.247 12.808 1.00 89.81 318 ALA A C 1
ATOM 2489 O O . ALA A 1 318 ? 6.535 7.737 12.922 1.00 89.81 318 ALA A O 1
ATOM 2490 N N . THR A 1 319 ? 5.091 6.068 13.341 1.00 88.62 319 THR A N 1
ATOM 2491 C CA . THR A 1 319 ? 6.029 5.248 14.116 1.00 88.62 319 THR A CA 1
ATOM 2492 C C . THR A 1 319 ? 7.187 4.753 13.247 1.00 88.62 319 THR A C 1
ATOM 2494 O O . THR A 1 319 ? 8.327 4.813 13.698 1.00 88.62 319 THR A O 1
ATOM 2497 N N . SER A 1 320 ? 6.937 4.359 11.991 1.00 88.50 320 SER A N 1
ATOM 2498 C CA . SER A 1 320 ? 7.975 4.010 11.007 1.00 88.50 320 SER A CA 1
ATOM 2499 C C . SER A 1 320 ? 8.961 5.163 10.797 1.00 88.50 320 SER A C 1
ATOM 2501 O O . SER A 1 320 ? 10.174 4.963 10.806 1.00 88.50 320 SER A O 1
ATOM 2503 N N . HIS A 1 321 ? 8.452 6.391 10.671 1.00 87.69 321 HIS A N 1
ATOM 2504 C CA . HIS A 1 321 ? 9.301 7.572 10.527 1.00 87.69 321 HIS A CA 1
ATOM 2505 C C . HIS A 1 321 ? 10.077 7.895 11.811 1.00 87.69 321 HIS A C 1
ATOM 2507 O O . HIS A 1 321 ? 11.260 8.220 11.748 1.00 87.69 321 HIS A O 1
ATOM 2513 N N . ILE A 1 322 ? 9.442 7.802 12.985 1.00 86.25 322 ILE A N 1
ATOM 2514 C CA . ILE A 1 322 ? 10.133 7.980 14.272 1.00 86.25 322 ILE A CA 1
ATOM 2515 C C . ILE A 1 322 ? 11.247 6.939 14.416 1.00 86.25 322 ILE A C 1
ATOM 2517 O O . ILE A 1 322 ? 12.359 7.295 14.796 1.00 86.25 322 ILE A O 1
ATOM 2521 N N . ARG A 1 323 ? 10.981 5.675 14.063 1.00 86.62 323 ARG A N 1
ATOM 2522 C CA . ARG A 1 323 ? 11.977 4.600 14.079 1.00 86.62 323 ARG A CA 1
ATOM 2523 C C . ARG A 1 323 ? 13.177 4.930 13.198 1.00 86.62 323 ARG A C 1
ATOM 2525 O O . ARG A 1 323 ? 14.299 4.728 13.645 1.00 86.62 323 ARG A O 1
ATOM 2532 N N . HIS A 1 324 ? 12.939 5.440 11.991 1.00 84.38 324 HIS A N 1
ATOM 2533 C CA . HIS A 1 324 ? 13.999 5.837 11.065 1.00 84.38 324 HIS A CA 1
ATOM 2534 C C . HIS A 1 324 ? 14.866 6.984 11.617 1.00 84.38 324 HIS A C 1
ATOM 2536 O O . HIS A 1 324 ? 16.078 6.974 11.443 1.00 84.38 324 HIS A O 1
ATOM 2542 N N . MET A 1 325 ? 14.265 7.949 12.322 1.00 83.62 325 MET A N 1
ATOM 2543 C CA . MET A 1 325 ? 14.998 9.071 12.929 1.00 83.62 325 MET A CA 1
ATOM 2544 C C . MET A 1 325 ? 15.685 8.731 14.261 1.00 83.62 325 MET A C 1
ATOM 2546 O O . MET A 1 325 ? 16.555 9.476 14.715 1.00 83.62 325 MET A O 1
ATOM 2550 N N . ALA A 1 326 ? 15.250 7.675 14.948 1.00 82.62 326 ALA A N 1
ATOM 2551 C CA . ALA A 1 326 ? 15.713 7.347 16.290 1.00 82.62 326 ALA A CA 1
ATOM 2552 C C . ALA A 1 326 ? 17.102 6.691 16.279 1.00 82.62 326 ALA A C 1
ATOM 2554 O O . ALA A 1 326 ? 17.404 5.846 15.443 1.00 82.62 326 ALA A O 1
ATOM 2555 N N . SER A 1 327 ? 17.920 7.009 17.286 1.00 75.75 327 SER A N 1
ATOM 2556 C CA . SER A 1 327 ? 19.237 6.385 17.479 1.00 75.75 327 SER A CA 1
ATOM 2557 C C . SER A 1 327 ? 19.166 4.895 17.850 1.00 75.75 327 SER A C 1
ATOM 2559 O O . SER A 1 327 ? 20.060 4.139 17.483 1.00 75.75 327 SER A O 1
ATOM 2561 N N . ASP A 1 328 ? 18.107 4.459 18.547 1.00 76.44 328 ASP A N 1
ATOM 2562 C CA . ASP A 1 328 ? 17.763 3.042 18.739 1.00 76.44 328 ASP A CA 1
ATOM 2563 C C . ASP A 1 328 ? 16.313 2.789 18.305 1.00 76.44 328 ASP A C 1
ATOM 2565 O O . ASP A 1 328 ? 15.365 2.916 19.082 1.00 76.44 328 ASP A O 1
ATOM 2569 N N . GLY A 1 329 ? 16.134 2.432 17.035 1.00 73.00 329 GLY A N 1
ATOM 2570 C CA . GLY A 1 329 ? 14.821 2.174 16.446 1.00 73.00 329 GLY A CA 1
ATOM 2571 C C . GLY A 1 329 ? 14.110 0.909 16.955 1.00 73.00 329 GLY A C 1
ATOM 2572 O O . GLY A 1 329 ? 12.907 0.739 16.728 1.00 73.00 329 GLY A O 1
ATOM 2573 N N . ARG A 1 330 ? 14.801 0.011 17.672 1.00 75.38 330 ARG A N 1
ATOM 2574 C CA . ARG A 1 330 ? 14.228 -1.283 18.100 1.00 75.38 330 ARG A CA 1
ATOM 2575 C C . ARG A 1 330 ? 13.054 -1.111 19.057 1.00 75.38 330 ARG A C 1
ATOM 2577 O O . ARG A 1 330 ? 12.116 -1.905 19.025 1.00 75.38 330 ARG A O 1
ATOM 2584 N N . ILE A 1 331 ? 13.059 -0.032 19.841 1.00 76.50 331 ILE A N 1
ATOM 2585 C CA . ILE A 1 331 ? 11.988 0.284 20.796 1.00 76.50 331 ILE A CA 1
ATOM 2586 C C . ILE A 1 331 ? 10.637 0.546 20.112 1.00 76.50 331 ILE A C 1
ATOM 2588 O O . ILE A 1 331 ? 9.591 0.353 20.725 1.00 76.50 331 ILE A O 1
ATOM 2592 N N . TYR A 1 332 ? 10.649 0.947 18.837 1.00 83.12 332 TYR A N 1
ATOM 2593 C CA . TYR A 1 332 ? 9.447 1.262 18.063 1.00 83.12 332 TYR A CA 1
ATOM 2594 C C . TYR A 1 332 ? 8.978 0.106 17.172 1.00 83.12 332 TYR A C 1
ATOM 2596 O O . TYR A 1 332 ? 7.846 0.130 16.699 1.00 83.12 332 TYR A O 1
ATOM 2604 N N . THR A 1 333 ? 9.808 -0.926 16.977 1.00 82.81 333 THR A N 1
ATOM 2605 C CA . THR A 1 333 ? 9.554 -2.010 16.008 1.00 82.81 333 THR A CA 1
ATOM 2606 C C . THR A 1 333 ? 8.291 -2.804 16.342 1.00 82.81 333 THR A C 1
ATOM 2608 O O . THR A 1 333 ? 7.486 -3.090 15.457 1.00 82.81 333 THR A O 1
ATOM 2611 N N . LEU A 1 334 ? 8.076 -3.130 17.622 1.00 83.25 334 LEU A N 1
ATOM 2612 C CA . LEU A 1 334 ? 6.890 -3.876 18.055 1.00 83.25 334 LEU A CA 1
ATOM 2613 C C . LEU A 1 334 ? 5.603 -3.070 17.826 1.00 83.25 334 LEU A C 1
ATOM 2615 O O . LEU A 1 334 ? 4.640 -3.590 17.269 1.00 83.25 334 LEU A O 1
ATOM 2619 N N . THR A 1 335 ? 5.607 -1.795 18.220 1.00 83.69 335 THR A N 1
ATOM 2620 C CA . THR A 1 335 ? 4.464 -0.881 18.070 1.00 83.69 335 THR A CA 1
ATOM 2621 C C . THR A 1 335 ? 4.136 -0.626 16.600 1.00 83.69 335 THR A C 1
ATOM 2623 O O . THR A 1 335 ? 2.972 -0.688 16.210 1.00 83.69 335 THR A O 1
ATOM 2626 N N . GLU A 1 336 ? 5.157 -0.381 15.774 1.00 88.06 336 GLU A N 1
ATOM 2627 C CA . GLU A 1 336 ? 5.018 -0.241 14.322 1.00 88.06 336 GLU A CA 1
ATOM 2628 C C . GLU A 1 336 ? 4.387 -1.496 13.710 1.00 88.06 336 GLU A C 1
ATOM 2630 O O . GLU A 1 336 ? 3.377 -1.399 13.013 1.00 88.06 336 GLU A O 1
ATOM 2635 N N . THR A 1 337 ? 4.951 -2.672 14.001 1.00 87.94 337 THR A N 1
ATOM 2636 C CA . THR A 1 337 ? 4.492 -3.950 13.435 1.00 87.94 337 THR A CA 1
ATOM 2637 C C . THR A 1 337 ? 3.048 -4.239 13.828 1.00 87.94 337 THR A C 1
ATOM 2639 O O . THR A 1 337 ? 2.233 -4.579 12.972 1.00 87.94 337 THR A O 1
ATOM 2642 N N . TYR A 1 338 ? 2.708 -4.044 15.105 1.00 88.88 338 TYR A N 1
ATOM 2643 C CA . TYR A 1 338 ? 1.349 -4.223 15.610 1.00 88.88 338 TYR A CA 1
ATOM 2644 C C . TYR A 1 338 ? 0.341 -3.350 14.853 1.00 88.88 338 TYR A C 1
ATOM 2646 O O . TYR A 1 338 ? -0.676 -3.845 14.363 1.00 88.88 338 TYR A O 1
ATOM 2654 N N . HIS A 1 339 ? 0.624 -2.053 14.717 1.00 91.12 339 HIS A N 1
ATOM 2655 C CA . HIS A 1 339 ? -0.301 -1.144 14.052 1.00 91.12 339 HIS A CA 1
ATOM 2656 C C . HIS A 1 339 ? -0.365 -1.363 12.539 1.00 91.12 339 HIS A C 1
ATOM 2658 O O . HIS A 1 339 ? -1.456 -1.245 11.984 1.00 91.12 339 HIS A O 1
ATOM 2664 N N . TRP A 1 340 ? 0.728 -1.756 11.874 1.00 93.44 340 TRP A N 1
ATOM 2665 C CA . TRP A 1 340 ? 0.664 -2.172 10.469 1.00 93.44 340 TRP A CA 1
ATOM 2666 C C . TRP A 1 340 ? -0.186 -3.425 10.278 1.00 93.44 340 TRP A C 1
ATOM 2668 O O . TRP A 1 340 ? -1.018 -3.455 9.373 1.00 93.44 340 TRP A O 1
ATOM 2678 N N . GLN A 1 341 ? -0.038 -4.430 11.143 1.00 92.50 341 GLN A N 1
ATOM 2679 C CA . GLN A 1 341 ? -0.837 -5.651 11.068 1.00 92.50 341 GLN A CA 1
ATOM 2680 C C . GLN A 1 341 ? -2.333 -5.352 11.235 1.00 92.50 341 GLN A C 1
ATOM 2682 O O . GLN A 1 341 ? -3.146 -5.807 10.428 1.00 92.50 341 GLN A O 1
ATOM 2687 N N . GLN A 1 342 ? -2.699 -4.541 12.232 1.00 92.94 342 GLN A N 1
ATOM 2688 C CA . GLN A 1 342 ? -4.087 -4.119 12.438 1.00 92.94 342 GLN A CA 1
ATOM 2689 C C . GLN A 1 342 ? -4.617 -3.282 11.268 1.00 92.94 342 GLN A C 1
ATOM 2691 O O . GLN A 1 342 ? -5.720 -3.534 10.783 1.00 92.94 342 GLN A O 1
ATOM 2696 N N . ALA A 1 343 ? -3.819 -2.331 10.773 1.00 95.06 343 ALA A N 1
ATOM 2697 C CA . ALA A 1 343 ? -4.164 -1.504 9.622 1.00 95.06 343 ALA A CA 1
ATOM 2698 C C . ALA A 1 343 ? -4.465 -2.351 8.380 1.00 95.06 343 ALA A C 1
ATOM 2700 O O . ALA A 1 343 ? -5.531 -2.197 7.794 1.00 95.06 343 ALA A O 1
ATOM 2701 N N . ILE A 1 344 ? -3.566 -3.268 8.006 1.00 93.38 344 ILE A N 1
ATOM 2702 C CA . ILE A 1 344 ? -3.717 -4.128 6.823 1.00 93.38 344 ILE A CA 1
ATOM 2703 C C . ILE A 1 344 ? -4.935 -5.043 6.974 1.00 93.38 344 ILE A C 1
ATOM 2705 O O . ILE A 1 344 ? -5.754 -5.129 6.058 1.00 93.38 344 ILE A O 1
ATOM 2709 N N . THR A 1 345 ? -5.087 -5.679 8.140 1.00 94.44 345 THR A N 1
ATOM 2710 C CA . THR A 1 345 ? -6.200 -6.600 8.414 1.00 94.44 345 THR A CA 1
ATOM 2711 C C . THR A 1 345 ? -7.541 -5.889 8.260 1.00 94.44 345 THR A C 1
ATOM 2713 O O . THR A 1 345 ? -8.390 -6.326 7.486 1.00 94.44 345 THR A O 1
ATOM 2716 N N . GLN A 1 346 ? -7.721 -4.753 8.932 1.00 95.25 346 GLN A N 1
ATOM 2717 C CA . GLN A 1 346 ? -8.988 -4.023 8.902 1.00 95.25 346 GLN A CA 1
ATOM 2718 C C . GLN A 1 346 ? -9.221 -3.330 7.548 1.00 95.25 346 GLN A C 1
ATOM 2720 O O . GLN A 1 346 ? -10.340 -3.334 7.040 1.00 95.25 346 GLN A O 1
ATOM 2725 N N . TYR A 1 347 ? -8.172 -2.800 6.907 1.00 94.88 347 TYR A N 1
ATOM 2726 C CA . TYR A 1 347 ? -8.267 -2.219 5.562 1.00 94.88 347 TYR A CA 1
ATOM 2727 C C . TYR A 1 347 ? -8.730 -3.251 4.525 1.00 94.88 347 TYR A C 1
ATOM 2729 O O . TYR A 1 347 ? -9.578 -2.945 3.687 1.00 94.88 347 TYR A O 1
ATOM 2737 N N . SER A 1 348 ? -8.219 -4.486 4.602 1.00 93.69 348 SER A N 1
ATOM 2738 C CA . SER A 1 348 ? -8.612 -5.573 3.695 1.00 93.69 348 SER A CA 1
ATOM 2739 C C . SER A 1 348 ? -10.091 -5.956 3.818 1.00 93.69 348 SER A C 1
ATOM 2741 O O . SER A 1 348 ? -10.701 -6.369 2.836 1.00 93.69 348 SER A O 1
ATOM 2743 N N . GLN A 1 349 ? -10.685 -5.770 4.999 1.00 93.75 349 GLN A N 1
ATOM 2744 C CA . GLN A 1 349 ? -12.112 -5.987 5.229 1.00 93.75 349 GLN A CA 1
ATOM 2745 C C . GLN A 1 349 ? -12.928 -4.809 4.686 1.00 93.75 349 GLN A C 1
ATOM 2747 O O . GLN A 1 349 ? -13.881 -5.009 3.936 1.00 93.75 349 GLN A O 1
ATOM 2752 N N . GLU A 1 350 ? -12.517 -3.577 4.989 1.00 92.94 350 GLU A N 1
ATOM 2753 C CA . GLU A 1 350 ? -13.221 -2.355 4.580 1.00 92.94 350 GLU A CA 1
ATOM 2754 C C . GLU A 1 350 ? -13.251 -2.145 3.061 1.00 92.94 350 GLU A C 1
ATOM 2756 O O . GLU A 1 350 ? -14.268 -1.716 2.511 1.00 92.94 350 GLU A O 1
ATOM 2761 N N . ILE A 1 351 ? -12.178 -2.502 2.344 1.00 91.62 351 ILE A N 1
ATOM 2762 C CA . ILE A 1 351 ? -12.119 -2.333 0.884 1.00 91.62 351 ILE A CA 1
ATOM 2763 C C . ILE A 1 351 ? -13.130 -3.221 0.134 1.00 91.62 351 ILE A C 1
ATOM 2765 O O . ILE A 1 351 ? -13.443 -2.949 -1.023 1.00 91.62 351 ILE A O 1
ATOM 2769 N N . THR A 1 352 ? -13.691 -4.251 0.778 1.00 91.50 352 THR A N 1
ATOM 2770 C CA . THR A 1 352 ? -14.759 -5.073 0.181 1.00 91.50 352 THR A CA 1
ATOM 2771 C C . THR A 1 352 ? -16.087 -4.319 0.061 1.00 91.50 352 THR A C 1
ATOM 2773 O O . THR A 1 352 ? -16.912 -4.660 -0.784 1.00 91.50 352 THR A O 1
ATOM 2776 N N . THR A 1 353 ? -16.288 -3.270 0.870 1.00 89.69 353 THR A N 1
ATOM 2777 C CA . THR A 1 353 ? -17.540 -2.504 0.955 1.00 89.69 353 THR A CA 1
ATOM 2778 C C . THR A 1 353 ? -17.266 -1.010 0.765 1.00 89.69 353 THR A C 1
ATOM 2780 O O . THR A 1 353 ? -17.394 -0.191 1.676 1.00 89.69 353 THR A O 1
ATOM 2783 N N . ILE A 1 354 ? -16.869 -0.631 -0.452 1.00 89.25 354 ILE A N 1
ATOM 2784 C CA . ILE A 1 354 ? -16.553 0.764 -0.791 1.00 89.25 354 ILE A CA 1
ATOM 2785 C C . ILE A 1 354 ? -17.841 1.598 -0.868 1.00 89.25 354 ILE A C 1
ATOM 2787 O O . ILE A 1 354 ? -18.768 1.277 -1.614 1.00 89.25 354 ILE A O 1
ATOM 2791 N N . GLY A 1 355 ? -17.877 2.714 -0.140 1.00 87.25 355 GLY A N 1
ATOM 2792 C CA . GLY A 1 355 ? -18.995 3.649 -0.123 1.00 87.25 355 GLY A CA 1
ATOM 2793 C C . GLY A 1 355 ? -18.574 5.110 0.079 1.00 87.25 355 GLY A C 1
ATOM 2794 O O . GLY A 1 355 ? -17.409 5.418 0.341 1.00 87.25 355 GLY A O 1
ATOM 2795 N N . PRO A 1 356 ? -19.529 6.056 0.023 1.00 82.69 356 PRO A N 1
ATOM 2796 C CA . PRO A 1 356 ? -19.233 7.485 0.159 1.00 82.69 356 PRO A CA 1
ATOM 2797 C C . PRO A 1 356 ? -18.678 7.862 1.540 1.00 82.69 356 PRO A C 1
ATOM 2799 O O . PRO A 1 356 ? -17.996 8.871 1.667 1.00 82.69 356 PRO A O 1
ATOM 2802 N N . LYS A 1 357 ? -18.972 7.068 2.580 1.00 85.50 357 LYS A N 1
ATOM 2803 C CA . LYS A 1 357 ? -18.560 7.351 3.964 1.00 85.50 357 LYS A CA 1
ATOM 2804 C C . LYS A 1 357 ? -17.124 6.927 4.276 1.00 85.50 357 LYS A C 1
ATOM 2806 O O . LYS A 1 357 ? -16.498 7.558 5.116 1.00 85.50 357 LYS A O 1
ATOM 2811 N N . ASN A 1 358 ? -16.615 5.881 3.622 1.00 89.25 358 ASN A N 1
ATOM 2812 C CA . ASN A 1 358 ? -15.266 5.357 3.852 1.00 89.25 358 ASN A CA 1
ATOM 2813 C C . ASN A 1 358 ? -14.294 5.671 2.701 1.00 89.25 358 ASN A C 1
ATOM 2815 O O . ASN A 1 358 ? -13.112 5.388 2.840 1.00 89.25 358 ASN A O 1
ATOM 2819 N N . THR A 1 359 ? -14.745 6.307 1.610 1.00 88.69 359 THR A N 1
ATOM 2820 C CA . THR A 1 359 ? -13.906 6.680 0.451 1.00 88.69 359 THR A CA 1
ATOM 2821 C C . THR A 1 359 ? -12.641 7.438 0.859 1.00 88.69 359 THR A C 1
ATOM 2823 O O . THR A 1 359 ? -11.537 7.007 0.530 1.00 88.69 359 THR A O 1
ATOM 2826 N N . ASP A 1 360 ? -12.777 8.539 1.604 1.00 89.12 360 ASP A N 1
ATOM 2827 C CA . ASP A 1 360 ? -11.613 9.345 1.983 1.00 89.12 360 ASP A CA 1
ATOM 2828 C C . ASP A 1 360 ? -10.698 8.594 2.954 1.00 89.12 360 ASP A C 1
ATOM 2830 O O . ASP A 1 360 ? -9.475 8.713 2.853 1.00 89.12 360 ASP A O 1
ATOM 2834 N N . SER A 1 361 ? -11.262 7.773 3.847 1.00 92.62 361 SER A N 1
ATOM 2835 C CA . SER A 1 361 ? -10.476 6.951 4.768 1.00 92.62 361 SER A CA 1
ATOM 2836 C C . SER A 1 361 ? -9.699 5.852 4.042 1.00 92.62 361 SER A C 1
ATOM 2838 O O . SER A 1 361 ? -8.517 5.655 4.319 1.00 92.62 361 SER A O 1
ATOM 2840 N N . LEU A 1 362 ? -10.332 5.180 3.075 1.00 92.69 362 LEU A N 1
ATOM 2841 C CA . LEU A 1 362 ? -9.719 4.150 2.237 1.00 92.69 362 LEU A CA 1
ATOM 2842 C C . LEU A 1 362 ? -8.588 4.734 1.392 1.00 92.69 362 LEU A C 1
ATOM 2844 O O . LEU A 1 362 ? -7.493 4.183 1.386 1.00 92.69 362 LEU A O 1
ATOM 2848 N N . ILE A 1 363 ? -8.810 5.869 0.722 1.00 88.75 363 ILE A N 1
ATOM 2849 C CA . ILE A 1 363 ? -7.766 6.521 -0.083 1.00 88.75 363 ILE A CA 1
ATOM 2850 C C . ILE A 1 363 ? -6.591 6.946 0.806 1.00 88.75 363 ILE A C 1
ATOM 2852 O O . ILE A 1 363 ? -5.441 6.665 0.470 1.00 88.75 363 ILE A O 1
ATOM 2856 N N . SER A 1 364 ? -6.869 7.563 1.960 1.00 89.50 364 SER A N 1
ATOM 2857 C CA . SER A 1 364 ? -5.829 7.985 2.910 1.00 89.50 364 SER A CA 1
ATOM 2858 C C . SER A 1 364 ? -4.993 6.800 3.396 1.00 89.50 364 SER A C 1
ATOM 2860 O O . SER A 1 364 ? -3.763 6.859 3.385 1.00 89.50 364 SER A O 1
ATOM 2862 N N . ALA A 1 365 ? -5.653 5.708 3.793 1.00 92.62 365 ALA A N 1
ATOM 2863 C CA . ALA A 1 365 ? -4.974 4.502 4.244 1.00 92.62 365 ALA A CA 1
ATOM 2864 C C . ALA A 1 365 ? -4.174 3.859 3.106 1.00 92.62 365 ALA A C 1
ATOM 2866 O O . ALA A 1 365 ? -3.023 3.489 3.315 1.00 92.62 365 ALA A O 1
ATOM 2867 N N . CYS A 1 366 ? -4.731 3.803 1.891 1.00 89.88 366 CYS A N 1
ATOM 2868 C CA . CYS A 1 366 ? -4.046 3.289 0.710 1.00 89.88 366 CYS A CA 1
ATOM 2869 C C . CYS A 1 366 ? -2.741 4.049 0.454 1.00 89.88 366 CYS A C 1
ATOM 2871 O O . CYS A 1 366 ? -1.703 3.418 0.290 1.00 89.88 366 CYS A O 1
ATOM 2873 N N . LEU A 1 367 ? -2.755 5.386 0.475 1.00 86.56 367 LEU A N 1
ATOM 2874 C CA . LEU A 1 367 ? -1.556 6.212 0.270 1.00 86.56 367 LEU A CA 1
ATOM 2875 C C . LEU A 1 367 ? -0.468 5.945 1.323 1.00 86.56 367 LEU A C 1
ATOM 2877 O O . LEU A 1 367 ? 0.714 5.885 0.995 1.00 86.56 367 LEU A O 1
ATOM 2881 N N . LEU A 1 368 ? -0.847 5.743 2.584 1.00 88.56 368 LEU A N 1
ATOM 2882 C CA . LEU A 1 368 ? 0.105 5.437 3.657 1.00 88.56 368 LEU A CA 1
ATOM 2883 C C . LEU A 1 368 ? 0.607 3.982 3.603 1.00 88.56 368 LEU A C 1
ATOM 2885 O O . LEU A 1 368 ? 1.786 3.729 3.834 1.00 88.56 368 LEU A O 1
ATOM 2889 N N . LEU A 1 369 ? -0.248 3.026 3.235 1.00 88.81 369 LEU A N 1
ATOM 2890 C CA . LEU A 1 369 ? 0.141 1.632 2.984 1.00 88.81 369 LEU A CA 1
ATOM 2891 C C . LEU A 1 369 ? 1.103 1.520 1.798 1.00 88.81 369 LEU A C 1
ATOM 2893 O O . LEU A 1 369 ? 2.014 0.700 1.813 1.00 88.81 369 LEU A O 1
ATOM 2897 N N . THR A 1 370 ? 0.937 2.387 0.802 1.00 85.44 370 THR A N 1
ATOM 2898 C CA . THR A 1 370 ? 1.815 2.503 -0.367 1.00 85.44 370 THR A CA 1
ATOM 2899 C C . THR A 1 370 ? 3.253 2.840 0.055 1.00 85.44 370 THR A C 1
ATOM 2901 O O . THR A 1 370 ? 4.195 2.222 -0.442 1.00 85.44 370 THR A O 1
ATOM 2904 N N . ILE A 1 371 ? 3.415 3.740 1.038 1.00 85.12 371 ILE A N 1
ATOM 2905 C CA . ILE A 1 371 ? 4.711 4.085 1.648 1.00 85.12 371 ILE A CA 1
ATOM 2906 C C . ILE A 1 371 ? 5.335 2.861 2.327 1.00 85.12 371 ILE A C 1
ATOM 2908 O O . ILE A 1 371 ? 6.493 2.539 2.061 1.00 85.12 371 ILE A O 1
ATOM 2912 N N . ARG A 1 372 ? 4.574 2.143 3.168 1.00 87.94 372 ARG A N 1
ATOM 2913 C CA . ARG A 1 372 ? 5.083 0.937 3.848 1.00 87.94 372 ARG A CA 1
ATOM 2914 C C . ARG A 1 372 ? 5.449 -0.166 2.867 1.00 87.94 372 ARG A C 1
ATOM 2916 O O . ARG A 1 372 ? 6.468 -0.817 3.048 1.00 87.94 372 ARG A O 1
ATOM 2923 N N . SER A 1 373 ? 4.618 -0.369 1.850 1.00 89.44 373 SER A N 1
ATOM 2924 C CA . SER A 1 373 ? 4.832 -1.376 0.817 1.00 89.44 373 SER A CA 1
ATOM 2925 C C . SER A 1 373 ? 6.124 -1.129 0.044 1.00 89.44 373 SER A C 1
ATOM 2927 O O . SER A 1 373 ? 6.776 -2.090 -0.340 1.00 89.44 373 SER A O 1
ATOM 2929 N N . PHE A 1 374 ? 6.476 0.131 -0.221 1.00 91.00 374 PHE A N 1
ATOM 2930 C CA . PHE A 1 374 ? 7.687 0.477 -0.965 1.00 91.00 374 PHE A CA 1
ATOM 2931 C C . PHE A 1 374 ? 8.948 0.379 -0.095 1.00 91.00 374 PHE A C 1
ATOM 2933 O O . PHE A 1 374 ? 9.998 -0.057 -0.576 1.00 91.00 374 PHE A O 1
ATOM 2940 N N . ALA A 1 375 ? 8.837 0.770 1.179 1.00 89.62 375 ALA A N 1
ATOM 2941 C CA . ALA A 1 375 ? 9.951 0.804 2.114 1.00 89.62 375 ALA A CA 1
ATOM 2942 C C . ALA A 1 375 ? 10.700 -0.537 2.191 1.00 89.62 375 ALA A C 1
ATOM 2944 O O . ALA A 1 375 ? 10.119 -1.624 2.151 1.00 89.62 375 ALA A O 1
ATOM 2945 N N . LEU A 1 376 ? 12.022 -0.444 2.309 1.00 90.94 376 LEU A N 1
ATOM 2946 C CA . LEU A 1 376 ? 12.902 -1.573 2.574 1.00 90.94 376 LEU A CA 1
ATOM 2947 C C . LEU A 1 376 ? 13.656 -1.284 3.867 1.00 90.94 376 LEU A C 1
ATOM 2949 O O . LEU A 1 376 ? 14.292 -0.239 3.975 1.00 90.94 376 LEU A O 1
ATOM 2953 N N . ASP A 1 377 ? 13.557 -2.193 4.834 1.00 85.25 377 ASP A N 1
ATOM 2954 C CA . ASP A 1 377 ? 14.120 -1.984 6.170 1.00 85.25 377 ASP A CA 1
ATOM 2955 C C . ASP A 1 377 ? 15.658 -2.055 6.168 1.00 85.25 377 ASP A C 1
ATOM 2957 O O . ASP A 1 377 ? 16.307 -1.289 6.880 1.00 85.25 377 ASP A O 1
ATOM 2961 N N . GLU A 1 378 ? 16.245 -2.932 5.348 1.00 88.56 378 GLU A N 1
ATOM 2962 C CA . GLU A 1 378 ? 17.692 -3.144 5.267 1.00 88.56 378 GLU A CA 1
ATOM 2963 C C . GLU A 1 378 ? 18.169 -3.176 3.814 1.00 88.56 378 GLU A C 1
ATOM 2965 O O . GLU A 1 378 ? 17.526 -3.747 2.935 1.00 88.56 378 GLU A O 1
ATOM 2970 N N . TYR A 1 379 ? 19.321 -2.562 3.551 1.00 93.31 379 TYR A N 1
ATOM 2971 C CA . TYR A 1 379 ? 19.926 -2.598 2.226 1.00 93.31 379 TYR A CA 1
ATOM 2972 C C . TYR A 1 379 ? 20.437 -4.009 1.908 1.00 93.31 379 TYR A C 1
ATOM 2974 O O . TYR A 1 379 ? 21.481 -4.417 2.413 1.00 93.31 379 TYR A O 1
ATOM 2982 N N . ASP A 1 380 ? 19.725 -4.721 1.035 1.00 93.25 380 ASP A N 1
ATOM 2983 C CA . ASP A 1 380 ? 20.122 -6.049 0.564 1.00 93.25 380 ASP A CA 1
ATOM 2984 C C . ASP A 1 380 ? 19.745 -6.265 -0.915 1.00 93.25 380 ASP A C 1
ATOM 2986 O O . ASP A 1 380 ? 18.657 -6.760 -1.217 1.00 93.25 380 ASP A O 1
ATOM 2990 N N . PRO A 1 381 ? 20.627 -5.910 -1.870 1.00 95.38 381 PRO A N 1
ATOM 2991 C CA . PRO A 1 381 ? 20.388 -6.144 -3.296 1.00 95.38 381 PRO A CA 1
ATOM 2992 C C . PRO A 1 381 ? 20.191 -7.619 -3.672 1.00 95.38 381 PRO A C 1
ATOM 2994 O O . PRO A 1 381 ? 19.550 -7.902 -4.682 1.00 95.38 381 PRO A O 1
ATOM 2997 N N . LEU A 1 382 ? 20.717 -8.571 -2.892 1.00 94.31 382 LEU A N 1
ATOM 2998 C CA . LEU A 1 382 ? 20.569 -9.999 -3.194 1.00 94.31 382 LEU A CA 1
ATOM 2999 C C . LEU A 1 382 ? 19.154 -10.508 -2.890 1.00 94.31 382 LEU A C 1
ATOM 3001 O O . LEU A 1 382 ? 18.736 -11.505 -3.473 1.00 94.31 382 LEU A O 1
ATOM 3005 N N . SER A 1 383 ? 18.401 -9.799 -2.043 1.00 91.88 383 SER A N 1
ATOM 3006 C CA . SER A 1 383 ? 16.978 -10.066 -1.785 1.00 91.88 383 SER A CA 1
ATOM 3007 C C . SER A 1 383 ? 16.030 -9.569 -2.887 1.00 91.88 383 SER A C 1
ATOM 3009 O O . SER A 1 383 ? 14.824 -9.815 -2.817 1.00 91.88 383 SER A O 1
ATOM 3011 N N . SER A 1 384 ? 16.548 -8.864 -3.902 1.00 94.94 384 SER A N 1
ATOM 3012 C CA . SER A 1 384 ? 15.743 -8.296 -4.988 1.00 94.94 384 SER A CA 1
ATOM 3013 C C . SER A 1 384 ? 14.997 -9.364 -5.794 1.00 94.94 384 SER A C 1
ATOM 3015 O O . SER A 1 384 ? 15.467 -10.489 -5.998 1.00 94.94 384 SER A O 1
ATOM 3017 N N . PHE A 1 385 ? 13.850 -8.966 -6.347 1.00 94.19 385 PHE A N 1
ATOM 3018 C CA . PHE A 1 385 ? 13.025 -9.798 -7.222 1.00 94.19 385 PHE A CA 1
ATOM 3019 C C . PHE A 1 385 ? 13.783 -10.353 -8.438 1.00 94.19 385 PHE A C 1
ATOM 3021 O O . PHE A 1 385 ? 13.441 -11.424 -8.933 1.00 94.19 385 PHE A O 1
ATOM 3028 N N . VAL A 1 386 ? 14.831 -9.671 -8.916 1.00 95.75 386 VAL A N 1
ATOM 3029 C CA . VAL A 1 386 ? 15.601 -10.134 -10.084 1.00 95.75 386 VAL A CA 1
ATOM 3030 C C . VAL A 1 386 ? 16.350 -11.444 -9.813 1.00 95.75 386 VAL A C 1
ATOM 3032 O O . VAL A 1 386 ? 16.567 -12.231 -10.736 1.00 95.75 386 VAL A O 1
ATOM 3035 N N . PHE A 1 387 ? 16.677 -11.726 -8.548 1.00 95.25 387 PHE A N 1
ATOM 3036 C CA . PHE A 1 387 ? 17.335 -12.963 -8.112 1.00 95.25 387 PHE A CA 1
ATOM 3037 C C . PHE A 1 387 ? 16.371 -13.986 -7.501 1.00 95.25 387 PHE A C 1
ATOM 3039 O O . PHE A 1 387 ? 16.792 -15.081 -7.136 1.00 95.25 387 PHE A O 1
ATOM 3046 N N . SER A 1 388 ? 15.083 -13.654 -7.418 1.00 91.62 388 SER A N 1
ATOM 3047 C CA . SER A 1 388 ? 14.045 -14.532 -6.886 1.00 91.62 388 SER A CA 1
ATOM 3048 C C . SER A 1 388 ? 13.207 -15.141 -8.009 1.00 91.62 388 SER A C 1
ATOM 3050 O O . SER A 1 388 ? 13.022 -14.540 -9.067 1.00 91.62 388 SER A O 1
ATOM 3052 N N . ASP A 1 389 ? 12.683 -16.340 -7.776 1.00 86.19 389 ASP A N 1
ATOM 3053 C CA . ASP A 1 389 ? 11.654 -16.958 -8.624 1.00 86.19 389 ASP A CA 1
ATOM 3054 C C . ASP A 1 389 ? 10.257 -16.866 -7.983 1.00 86.19 389 ASP A C 1
ATOM 3056 O O . ASP A 1 389 ? 9.270 -17.332 -8.551 1.00 86.19 389 ASP A O 1
ATOM 3060 N N . ASP A 1 390 ? 10.157 -16.247 -6.802 1.00 86.75 390 ASP A N 1
ATOM 3061 C CA . ASP A 1 390 ? 8.890 -16.019 -6.118 1.00 86.75 390 ASP A CA 1
ATOM 3062 C C . ASP A 1 390 ? 8.094 -14.890 -6.785 1.00 86.75 390 ASP A C 1
ATOM 3064 O O . ASP A 1 390 ? 8.565 -13.757 -6.918 1.00 86.75 390 ASP A O 1
ATOM 3068 N N . ILE A 1 391 ? 6.842 -15.180 -7.139 1.00 76.81 391 ILE A N 1
ATOM 3069 C CA . ILE A 1 391 ? 5.917 -14.223 -7.749 1.00 76.81 391 ILE A CA 1
ATOM 3070 C C . ILE A 1 391 ? 5.571 -13.060 -6.807 1.00 76.81 391 ILE A C 1
ATOM 3072 O O . ILE A 1 391 ? 5.188 -11.987 -7.270 1.00 76.81 391 ILE A O 1
ATOM 3076 N N . THR A 1 392 ? 5.721 -13.244 -5.489 1.00 84.75 392 THR A N 1
ATOM 3077 C CA . THR A 1 392 ? 5.426 -12.195 -4.502 1.00 84.75 392 THR A CA 1
ATOM 3078 C C . THR A 1 392 ? 6.558 -11.181 -4.333 1.00 84.75 392 THR A C 1
ATOM 3080 O O . THR A 1 392 ? 6.354 -10.125 -3.732 1.00 84.75 392 THR A O 1
ATOM 3083 N N . SER A 1 393 ? 7.729 -11.423 -4.929 1.00 87.00 393 SER A N 1
ATOM 3084 C CA . SER A 1 393 ? 8.895 -10.536 -4.820 1.00 87.00 393 SER A CA 1
ATOM 3085 C C . SER A 1 393 ? 8.685 -9.142 -5.442 1.00 87.00 393 SER A C 1
ATOM 3087 O O . SER A 1 393 ? 9.307 -8.176 -5.005 1.00 87.00 393 SER A O 1
ATOM 3089 N N . LEU A 1 394 ? 7.744 -8.996 -6.388 1.00 88.00 394 LEU A N 1
ATOM 3090 C CA . LEU A 1 394 ? 7.287 -7.707 -6.941 1.00 88.00 394 LEU A CA 1
ATOM 3091 C C . LEU A 1 394 ? 6.038 -7.132 -6.245 1.00 88.00 394 LEU A C 1
ATOM 3093 O O . LEU A 1 394 ? 5.444 -6.162 -6.730 1.00 88.00 394 LEU A O 1
ATOM 3097 N N . SER A 1 395 ? 5.608 -7.696 -5.111 1.00 88.19 395 SER A N 1
ATOM 3098 C CA . SER A 1 395 ? 4.450 -7.202 -4.345 1.00 88.19 395 SER A CA 1
ATOM 3099 C C . SER A 1 395 ? 4.573 -5.717 -4.001 1.00 88.19 395 SER A C 1
ATOM 3101 O O . SER A 1 395 ? 3.608 -4.970 -4.162 1.00 88.19 395 SER A O 1
ATOM 3103 N N . TRP A 1 396 ? 5.778 -5.263 -3.642 1.00 90.19 396 TRP A N 1
ATOM 3104 C CA . TRP A 1 396 ? 6.047 -3.869 -3.289 1.00 90.19 396 TRP A CA 1
ATOM 3105 C C . TRP A 1 396 ? 5.666 -2.877 -4.399 1.00 90.19 396 TRP A C 1
ATOM 3107 O O . TRP A 1 396 ? 5.214 -1.771 -4.097 1.00 90.19 396 TRP A O 1
ATOM 3117 N N . LEU A 1 397 ? 5.814 -3.285 -5.667 1.00 88.88 397 LEU A N 1
ATOM 3118 C CA . LEU A 1 397 ? 5.493 -2.490 -6.853 1.00 88.88 397 LEU A CA 1
ATOM 3119 C C . LEU A 1 397 ? 4.060 -2.742 -7.343 1.00 88.88 397 LEU A C 1
ATOM 3121 O O . LEU A 1 397 ? 3.373 -1.812 -7.755 1.00 88.88 397 LEU A O 1
ATOM 3125 N N . THR A 1 398 ? 3.578 -3.984 -7.301 1.00 84.69 398 THR A N 1
ATOM 3126 C CA . THR A 1 398 ? 2.229 -4.333 -7.787 1.00 84.69 398 THR A CA 1
ATOM 3127 C C . THR A 1 398 ? 1.118 -3.801 -6.877 1.00 84.69 398 THR A C 1
ATOM 3129 O O . THR A 1 398 ? 0.087 -3.353 -7.382 1.00 84.69 398 THR A O 1
ATOM 3132 N N . LEU A 1 399 ? 1.339 -3.742 -5.556 1.00 83.56 399 LEU A N 1
ATOM 3133 C CA . LEU A 1 399 ? 0.398 -3.148 -4.593 1.00 83.56 399 LEU A CA 1
ATOM 3134 C C . LEU A 1 399 ? 0.121 -1.666 -4.875 1.00 83.56 399 LEU A C 1
ATOM 3136 O O . LEU A 1 399 ? -0.976 -1.172 -4.612 1.00 83.56 399 LEU A O 1
ATOM 3140 N N . GLN A 1 400 ? 1.072 -0.975 -5.499 1.00 80.69 400 GLN A N 1
ATOM 3141 C CA . GLN A 1 400 ? 0.940 0.419 -5.911 1.00 80.69 400 GLN A CA 1
ATOM 3142 C C . GLN A 1 400 ? -0.188 0.613 -6.947 1.00 80.69 400 GLN A C 1
ATOM 3144 O O . GLN A 1 400 ? -0.848 1.654 -6.981 1.00 80.69 400 GLN A O 1
ATOM 3149 N N . GLY A 1 401 ? -0.472 -0.413 -7.760 1.00 77.19 401 GLY A N 1
ATOM 3150 C CA . GLY A 1 401 ? -1.593 -0.427 -8.703 1.00 77.19 401 GLY A CA 1
ATOM 3151 C C . GLY A 1 401 ? -2.970 -0.441 -8.025 1.00 77.19 401 GLY A C 1
ATOM 3152 O O . GLY A 1 401 ? -3.969 -0.075 -8.654 1.00 77.19 401 GLY A O 1
ATOM 3153 N N . GLY A 1 402 ? -3.047 -0.807 -6.740 1.00 81.25 402 GLY A N 1
ATOM 3154 C CA . GLY A 1 402 ? -4.287 -0.808 -5.959 1.00 81.25 402 GLY A CA 1
ATOM 3155 C C . GLY A 1 402 ? -4.921 0.580 -5.846 1.00 81.25 402 GLY A C 1
ATOM 3156 O O . GLY A 1 402 ? -6.141 0.711 -5.957 1.00 81.25 402 GLY A O 1
ATOM 3157 N N . LEU A 1 403 ? -4.101 1.633 -5.747 1.00 82.25 403 LEU A N 1
ATOM 3158 C CA . LEU A 1 403 ? -4.582 3.012 -5.653 1.00 82.25 403 LEU A CA 1
ATOM 3159 C C . LEU A 1 403 ? -5.395 3.425 -6.887 1.00 82.25 403 LEU A C 1
ATOM 3161 O O . LEU A 1 403 ? -6.444 4.049 -6.751 1.00 82.25 403 LEU A O 1
ATOM 3165 N N . ARG A 1 404 ? -4.963 3.037 -8.096 1.00 79.62 404 ARG A N 1
ATOM 3166 C CA . ARG A 1 404 ? -5.717 3.320 -9.329 1.00 79.62 404 ARG A CA 1
ATOM 3167 C C . ARG A 1 404 ? -7.100 2.679 -9.290 1.00 79.62 404 ARG A C 1
ATOM 3169 O O . ARG A 1 404 ? -8.086 3.345 -9.596 1.00 79.62 404 ARG A O 1
ATOM 3176 N N . HIS A 1 405 ? -7.173 1.404 -8.919 1.00 83.19 405 HIS A N 1
ATOM 3177 C CA . HIS A 1 405 ? -8.440 0.679 -8.843 1.00 83.19 405 HIS A CA 1
ATOM 3178 C C . HIS A 1 405 ? -9.374 1.310 -7.807 1.00 83.19 405 HIS A C 1
ATOM 3180 O O . HIS A 1 405 ? -10.560 1.484 -8.079 1.00 83.19 405 HIS A O 1
ATOM 3186 N N . LEU A 1 406 ? -8.828 1.739 -6.667 1.00 86.69 406 LEU A N 1
ATOM 3187 C CA . LEU A 1 406 ? -9.580 2.442 -5.634 1.00 86.69 406 LEU A CA 1
ATOM 3188 C C . LEU A 1 406 ? -10.102 3.805 -6.118 1.00 86.69 406 LEU A C 1
ATOM 3190 O O . LEU A 1 406 ? -11.274 4.121 -5.913 1.00 86.69 406 LEU A O 1
ATOM 3194 N N . ILE A 1 407 ? -9.277 4.595 -6.813 1.00 81.62 407 ILE A N 1
ATOM 3195 C CA . ILE A 1 407 ? -9.697 5.876 -7.410 1.00 81.62 407 ILE A CA 1
ATOM 3196 C C . ILE A 1 407 ? -10.812 5.647 -8.441 1.00 81.62 407 ILE A C 1
ATOM 3198 O O . ILE A 1 407 ? -11.809 6.367 -8.451 1.00 81.62 407 ILE A O 1
ATOM 3202 N N . MET A 1 408 ? -10.687 4.618 -9.283 1.00 83.44 408 MET A N 1
ATOM 3203 C CA . MET A 1 408 ? -11.714 4.269 -10.269 1.00 83.44 408 MET A CA 1
ATOM 3204 C C . MET A 1 408 ? -13.026 3.830 -9.601 1.00 83.44 408 MET A C 1
ATOM 3206 O O . MET A 1 408 ? -14.095 4.283 -10.008 1.00 83.44 408 MET A O 1
ATOM 3210 N N . ALA A 1 409 ? -12.961 3.005 -8.553 1.00 85.75 409 ALA A N 1
ATOM 3211 C CA . ALA A 1 409 ? -14.135 2.535 -7.815 1.00 85.75 409 ALA A CA 1
ATOM 3212 C C . ALA A 1 409 ? -14.858 3.663 -7.056 1.00 85.75 409 ALA A C 1
ATOM 3214 O O . ALA A 1 409 ? -16.077 3.630 -6.886 1.00 85.75 409 ALA A O 1
ATOM 3215 N N . THR A 1 410 ? -14.117 4.685 -6.625 1.00 85.25 410 THR A N 1
ATOM 3216 C CA . THR A 1 410 ? -14.647 5.827 -5.861 1.00 85.25 410 THR A CA 1
ATOM 3217 C C . THR A 1 410 ? -15.024 7.031 -6.730 1.00 85.25 410 THR A C 1
ATOM 3219 O O . THR A 1 410 ? -15.593 8.004 -6.229 1.00 85.25 410 THR A O 1
ATOM 3222 N N . ALA A 1 411 ? -14.805 6.957 -8.048 1.00 82.19 411 ALA A N 1
ATOM 3223 C CA . ALA A 1 411 ? -14.999 8.064 -8.987 1.00 82.19 411 ALA A CA 1
ATOM 3224 C C . ALA A 1 411 ? -16.415 8.671 -8.971 1.00 82.19 411 ALA A C 1
ATOM 3226 O O . ALA A 1 411 ? -16.587 9.858 -9.256 1.00 82.19 411 ALA A O 1
ATOM 3227 N N . GLN A 1 412 ? -17.439 7.891 -8.617 1.00 81.69 412 GLN A N 1
ATOM 3228 C CA . GLN A 1 412 ? -18.823 8.368 -8.513 1.00 81.69 412 GLN A CA 1
ATOM 3229 C C . GLN A 1 412 ? -19.055 9.356 -7.352 1.00 81.69 412 GLN A C 1
ATOM 3231 O O . GLN A 1 412 ? -19.972 10.172 -7.424 1.00 81.69 412 GLN A O 1
ATOM 3236 N N . TRP A 1 413 ? -18.206 9.348 -6.317 1.00 82.94 413 TRP A N 1
ATOM 3237 C CA . TRP A 1 413 ? -18.304 10.238 -5.147 1.00 82.94 413 TRP A CA 1
ATOM 3238 C C . TRP A 1 413 ? -17.297 11.395 -5.174 1.00 82.94 413 TRP A C 1
ATOM 3240 O O . TRP A 1 413 ? -17.149 12.128 -4.197 1.00 82.94 413 TRP A O 1
ATOM 3250 N N . LYS A 1 414 ? -16.643 11.606 -6.321 1.00 71.75 414 LYS A N 1
ATOM 3251 C CA . LYS A 1 414 ? -15.581 12.600 -6.525 1.00 71.75 414 LYS A CA 1
ATOM 3252 C C . LYS A 1 414 ? -15.902 14.013 -6.025 1.00 71.75 414 LYS A C 1
ATOM 3254 O O . LYS A 1 414 ? -15.037 14.676 -5.474 1.00 71.75 414 LYS A O 1
ATOM 3259 N N . ALA A 1 415 ? -17.146 14.470 -6.174 1.00 68.88 415 ALA A N 1
ATOM 3260 C CA . ALA A 1 415 ? -17.540 15.840 -5.839 1.00 68.88 415 ALA A CA 1
ATOM 3261 C C . ALA A 1 415 ? -17.559 16.141 -4.325 1.00 68.88 415 ALA A C 1
ATOM 3263 O O . ALA A 1 415 ? -17.644 17.306 -3.951 1.00 68.88 415 ALA A O 1
ATOM 3264 N N . GLY A 1 416 ? -17.496 15.116 -3.465 1.00 71.62 416 GLY A N 1
ATOM 3265 C CA . GLY A 1 416 ? -17.479 15.263 -2.005 1.00 71.62 416 GLY A CA 1
ATOM 3266 C C . GLY A 1 416 ? -16.187 14.799 -1.328 1.00 71.62 416 GLY A C 1
ATOM 3267 O O . GLY A 1 416 ? -16.090 14.910 -0.111 1.00 71.62 416 GLY A O 1
ATOM 3268 N N . SER A 1 417 ? -15.220 14.277 -2.088 1.00 80.69 417 SER A N 1
ATOM 3269 C CA . SER A 1 417 ? -13.970 13.729 -1.549 1.00 80.69 417 SER A CA 1
ATOM 3270 C C . SER A 1 417 ? -12.918 14.818 -1.350 1.00 80.69 417 SER A C 1
ATOM 3272 O O . SER A 1 417 ? -12.670 15.622 -2.253 1.00 80.69 417 SER A O 1
ATOM 3274 N N . MET A 1 418 ? -12.226 14.805 -0.205 1.00 81.31 418 MET A N 1
ATOM 3275 C CA . MET A 1 418 ? -11.114 15.737 0.041 1.00 81.31 418 MET A CA 1
ATOM 3276 C C . MET A 1 418 ? -9.905 15.506 -0.879 1.00 81.31 418 MET A C 1
ATOM 3278 O O . MET A 1 418 ? -9.107 16.417 -1.093 1.00 81.31 418 MET A O 1
ATOM 3282 N N . TRP A 1 419 ? -9.771 14.296 -1.426 1.00 78.62 419 TRP A N 1
ATOM 3283 C CA . TRP A 1 419 ? -8.658 13.903 -2.290 1.00 78.62 419 TRP A CA 1
ATOM 3284 C C . TRP A 1 419 ? -8.848 14.314 -3.743 1.00 78.62 419 TRP A C 1
ATOM 3286 O O . TRP A 1 419 ? -7.888 14.339 -4.513 1.00 78.62 419 TRP A O 1
ATOM 3296 N N . TRP A 1 420 ? -10.074 14.665 -4.130 1.00 73.75 420 TRP A N 1
ATOM 3297 C CA . TRP A 1 420 ? -10.380 15.002 -5.511 1.00 73.75 420 TRP A CA 1
ATOM 3298 C C . TRP A 1 420 ? -9.615 16.232 -5.993 1.00 73.75 420 TRP A C 1
ATOM 3300 O O . TRP A 1 420 ? -9.028 16.198 -7.070 1.00 73.75 420 TRP A O 1
ATOM 3310 N N . GLU A 1 421 ? -9.545 17.293 -5.185 1.00 65.44 421 GLU A N 1
ATOM 3311 C CA . GLU A 1 421 ? -8.760 18.484 -5.534 1.00 65.44 421 GLU A CA 1
ATOM 3312 C C . GLU A 1 421 ? -7.269 18.160 -5.693 1.00 65.44 421 GLU A C 1
ATOM 3314 O O . GLU A 1 421 ? -6.624 18.682 -6.600 1.00 65.44 421 GLU A O 1
ATOM 3319 N N . VAL A 1 422 ? -6.733 17.257 -4.866 1.00 68.38 422 VAL A N 1
ATOM 3320 C CA . VAL A 1 422 ? -5.325 16.834 -4.915 1.00 68.38 422 VAL A CA 1
ATOM 3321 C C . VAL A 1 422 ? -5.034 16.064 -6.205 1.00 68.38 422 VAL A C 1
ATOM 3323 O O . VAL A 1 422 ? -4.108 16.412 -6.938 1.00 68.38 422 VAL A O 1
ATOM 3326 N N . PHE A 1 423 ? -5.851 15.058 -6.527 1.00 66.88 423 PHE A N 1
ATOM 3327 C CA . PHE A 1 423 ? -5.644 14.230 -7.716 1.00 66.88 423 PHE A CA 1
ATOM 3328 C C . PHE A 1 423 ? -5.977 14.955 -9.026 1.00 66.88 423 PHE A C 1
ATOM 3330 O O . PHE A 1 423 ? -5.298 14.735 -10.031 1.00 66.88 423 PHE A O 1
ATOM 3337 N N . MET A 1 424 ? -6.982 15.837 -9.032 1.00 58.47 424 MET A N 1
ATOM 3338 C CA . MET A 1 424 ? -7.393 16.564 -10.238 1.00 58.47 424 MET A CA 1
ATOM 3339 C C . MET A 1 424 ? -6.512 17.751 -10.569 1.00 58.47 424 MET A C 1
ATOM 3341 O O . MET A 1 424 ? -6.264 17.997 -11.748 1.00 58.47 424 MET A O 1
ATOM 3345 N N . LYS A 1 425 ? -6.016 18.475 -9.559 1.00 56.66 425 LYS A N 1
ATOM 3346 C CA . LYS A 1 425 ? -5.035 19.534 -9.796 1.00 56.66 425 LYS A CA 1
ATOM 3347 C C . LYS A 1 425 ? -3.767 18.953 -10.430 1.00 56.66 425 LYS A C 1
ATOM 3349 O O . LYS A 1 425 ? -3.260 19.517 -11.391 1.00 56.66 425 LYS A O 1
ATOM 3354 N N . SER A 1 426 ? -3.338 17.773 -9.972 1.00 54.78 426 SER A N 1
ATOM 3355 C CA . SER A 1 426 ? -2.233 17.025 -10.579 1.00 54.78 426 SER A CA 1
ATOM 3356 C C . SER A 1 426 ? -2.547 16.537 -12.004 1.00 54.78 426 SER A C 1
ATOM 3358 O O . SER A 1 426 ? -1.692 16.677 -12.876 1.00 54.78 426 SER A O 1
ATOM 3360 N N . HIS A 1 427 ? -3.760 16.034 -12.280 1.00 54.94 427 HIS A N 1
ATOM 3361 C CA . HIS A 1 427 ? -4.157 15.609 -13.635 1.00 54.94 427 HIS A CA 1
ATOM 3362 C C . HIS A 1 427 ? -4.180 16.763 -14.643 1.00 54.94 427 HIS A C 1
ATOM 3364 O O . HIS A 1 427 ? -3.661 16.610 -15.740 1.00 54.94 427 HIS A O 1
ATOM 3370 N N . ALA A 1 428 ? -4.748 17.921 -14.294 1.00 53.75 428 ALA A N 1
ATOM 3371 C CA . ALA A 1 428 ? -4.878 19.037 -15.234 1.00 53.75 428 ALA A CA 1
ATOM 3372 C C . ALA A 1 428 ? -3.525 19.650 -15.637 1.00 53.75 428 ALA A C 1
ATOM 3374 O O . ALA A 1 428 ? -3.373 20.109 -16.764 1.00 53.75 428 ALA A O 1
ATOM 3375 N N . GLU A 1 429 ? -2.543 19.645 -14.732 1.00 55.16 429 GLU A N 1
ATOM 3376 C CA . GLU A 1 429 ? -1.200 20.179 -14.991 1.00 55.16 429 GLU A CA 1
ATOM 3377 C C . GLU A 1 429 ? -0.307 19.193 -15.774 1.00 55.16 429 GLU A C 1
ATOM 3379 O O . GLU A 1 429 ? 0.722 19.607 -16.302 1.00 55.16 429 GLU A O 1
ATOM 3384 N N . THR A 1 430 ? -0.677 17.903 -15.871 1.00 56.81 430 THR A N 1
ATOM 3385 C CA . THR A 1 430 ? 0.199 16.844 -16.429 1.00 56.81 430 THR A CA 1
ATOM 3386 C C . THR A 1 430 ? -0.462 15.831 -17.364 1.00 56.81 430 THR A C 1
ATOM 3388 O O . THR A 1 430 ? 0.185 14.861 -17.771 1.00 56.81 430 THR A O 1
ATOM 3391 N N . ALA A 1 431 ? -1.718 16.065 -17.754 1.00 59.31 431 ALA A N 1
ATOM 3392 C CA . ALA A 1 431 ? -2.454 15.243 -18.718 1.00 59.31 431 ALA A CA 1
ATOM 3393 C C . ALA A 1 431 ? -1.647 14.992 -20.006 1.00 59.31 431 ALA A C 1
ATOM 3395 O O . ALA A 1 431 ? -1.640 13.873 -20.512 1.00 59.31 431 ALA A O 1
ATOM 3396 N N . ASP A 1 432 ? -0.872 15.985 -20.454 1.00 62.84 432 ASP A N 1
ATOM 3397 C CA . ASP A 1 432 ? -0.056 15.917 -21.672 1.00 62.84 432 ASP A CA 1
ATOM 3398 C C . ASP A 1 432 ? 0.990 14.784 -21.677 1.00 62.84 432 ASP A C 1
ATOM 3400 O O . ASP A 1 432 ? 1.371 14.326 -22.750 1.00 62.84 432 ASP A O 1
ATOM 3404 N N . PHE A 1 433 ? 1.456 14.305 -20.516 1.00 66.62 433 PHE A N 1
ATOM 3405 C CA . PHE A 1 433 ? 2.433 13.203 -20.439 1.00 66.62 433 PHE A CA 1
ATOM 3406 C C . PHE A 1 433 ? 1.777 11.839 -20.228 1.00 66.62 433 PHE A C 1
ATOM 3408 O O . PHE A 1 433 ? 2.283 10.813 -20.682 1.00 66.62 433 PHE A O 1
ATOM 3415 N N . PHE A 1 434 ? 0.673 11.820 -19.484 1.00 71.81 434 PHE A N 1
ATOM 3416 C CA . PHE A 1 434 ? 0.036 10.595 -19.010 1.00 71.81 434 PHE A CA 1
ATOM 3417 C C . PHE A 1 434 ? -1.100 10.100 -19.905 1.00 71.81 434 PHE A C 1
ATOM 3419 O O . PHE A 1 434 ? -1.480 8.936 -19.787 1.00 71.81 434 PHE A O 1
ATOM 3426 N N . GLU A 1 435 ? -1.637 10.965 -20.764 1.00 72.62 435 GLU A N 1
ATOM 3427 C CA . GLU A 1 435 ? -2.729 10.670 -21.701 1.00 72.62 435 GLU A CA 1
ATOM 3428 C C . GLU A 1 435 ? -2.254 10.722 -23.171 1.00 72.62 435 GLU A C 1
ATOM 3430 O O . GLU A 1 435 ? -3.057 10.720 -24.104 1.00 72.62 435 GLU A O 1
ATOM 3435 N N . ASP A 1 436 ? -0.934 10.758 -23.398 1.00 78.38 436 ASP A N 1
ATOM 3436 C CA . ASP A 1 436 ? -0.340 10.765 -24.738 1.00 78.38 436 ASP A CA 1
ATOM 3437 C C . ASP A 1 436 ? -0.268 9.360 -25.363 1.00 78.38 436 ASP A C 1
ATOM 3439 O O . ASP A 1 436 ? 0.733 8.639 -25.275 1.00 78.38 436 ASP A O 1
ATOM 3443 N N . ASP 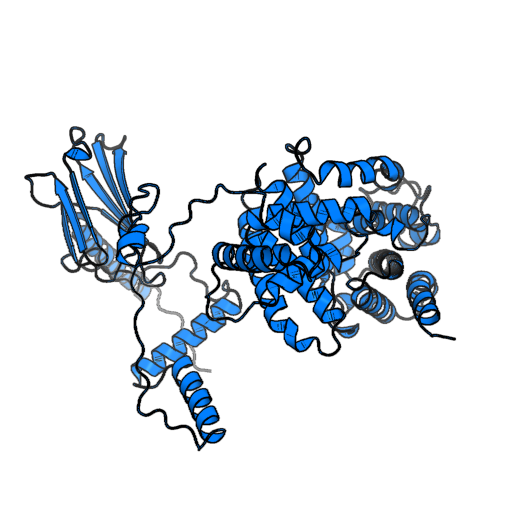A 1 437 ? -1.329 9.014 -26.089 1.00 80.88 437 ASP A N 1
ATOM 3444 C CA . ASP A 1 437 ? -1.479 7.743 -26.804 1.00 80.88 437 ASP A CA 1
ATOM 3445 C C . ASP A 1 437 ? -0.988 7.778 -28.264 1.00 80.88 437 ASP A C 1
ATOM 3447 O O . ASP A 1 437 ? -1.304 6.884 -29.058 1.00 80.88 437 ASP A O 1
ATOM 3451 N N . ARG A 1 438 ? -0.212 8.795 -28.671 1.00 89.25 438 ARG A N 1
ATOM 3452 C CA . ARG A 1 438 ? 0.259 8.898 -30.065 1.00 89.25 438 ARG A CA 1
ATOM 3453 C C . ARG A 1 438 ? 1.039 7.641 -30.487 1.00 89.25 438 ARG A C 1
ATOM 3455 O O . ARG A 1 438 ? 1.801 7.097 -29.692 1.00 89.25 438 ARG A O 1
ATOM 3462 N N . PRO A 1 439 ? 0.903 7.137 -31.720 1.00 88.56 439 PRO A N 1
ATOM 3463 C CA . PRO A 1 439 ? 1.744 6.039 -32.188 1.00 88.56 439 PRO A CA 1
ATOM 3464 C C . PRO A 1 439 ? 3.197 6.500 -32.357 1.00 88.56 439 PRO A C 1
ATOM 3466 O O . PRO A 1 439 ? 3.485 7.691 -32.490 1.00 88.56 439 PRO A O 1
ATOM 3469 N N . GLY A 1 440 ? 4.112 5.541 -32.380 1.00 90.12 440 GLY A N 1
ATOM 3470 C CA . GLY A 1 440 ? 5.483 5.768 -32.795 1.00 90.12 440 GLY A CA 1
ATOM 3471 C C . GLY A 1 440 ? 6.443 6.207 -31.691 1.00 90.12 440 GLY A C 1
ATOM 3472 O O . GLY A 1 440 ? 6.087 6.312 -30.514 1.00 90.12 440 GLY A O 1
ATOM 3473 N N . ARG A 1 441 ? 7.680 6.499 -32.106 1.00 92.12 441 ARG A N 1
ATOM 3474 C CA . ARG A 1 441 ? 8.797 6.947 -31.250 1.00 92.12 441 ARG A CA 1
ATOM 3475 C C . ARG A 1 441 ? 8.849 8.455 -30.990 1.00 92.12 441 ARG A C 1
ATOM 3477 O O . ARG A 1 441 ? 9.747 8.929 -30.299 1.00 92.12 441 ARG A O 1
ATOM 3484 N N . VAL A 1 442 ? 7.909 9.227 -31.540 1.00 88.00 442 VAL A N 1
ATOM 3485 C CA . VAL A 1 442 ? 7.864 10.685 -31.347 1.00 88.00 442 VAL A CA 1
ATOM 3486 C C . VAL A 1 442 ? 7.769 11.006 -29.854 1.00 88.00 442 VAL A C 1
ATOM 3488 O O . VAL A 1 442 ? 6.937 10.435 -29.150 1.00 88.00 442 VAL A O 1
ATOM 3491 N N . ALA A 1 443 ? 8.623 11.925 -29.392 1.00 85.31 443 ALA A N 1
ATOM 3492 C CA . ALA A 1 443 ? 8.728 12.346 -27.991 1.00 85.31 443 ALA A CA 1
ATOM 3493 C C . ALA A 1 443 ? 9.091 11.222 -26.992 1.00 85.31 443 ALA A C 1
ATOM 3495 O O . ALA A 1 443 ? 8.834 11.358 -25.800 1.00 85.31 443 ALA A O 1
ATOM 3496 N N . ILE A 1 444 ? 9.716 10.134 -27.461 1.00 91.81 444 ILE A N 1
ATOM 3497 C CA . ILE A 1 444 ? 10.328 9.098 -26.618 1.00 91.81 444 ILE A CA 1
ATOM 3498 C C . ILE A 1 444 ? 11.852 9.236 -26.705 1.00 91.81 444 ILE A C 1
ATOM 3500 O O . ILE A 1 444 ? 12.391 9.498 -27.781 1.00 91.81 444 ILE A O 1
ATOM 3504 N N . HIS A 1 445 ? 12.555 9.068 -25.581 1.00 92.12 445 HIS A N 1
ATOM 3505 C CA . HIS A 1 445 ? 14.016 9.106 -25.545 1.00 92.12 445 HIS A CA 1
ATOM 3506 C C . HIS A 1 445 ? 14.594 8.102 -26.566 1.00 92.12 445 HIS A C 1
ATOM 3508 O O . HIS A 1 445 ? 14.269 6.915 -26.467 1.00 92.12 445 HIS A O 1
ATOM 3514 N N . PRO A 1 446 ? 15.453 8.521 -27.519 1.00 92.44 446 PRO A N 1
ATOM 3515 C CA . PRO A 1 446 ? 15.876 7.666 -28.633 1.00 92.44 446 PRO A CA 1
ATOM 3516 C C . PRO A 1 446 ? 16.477 6.332 -28.186 1.00 92.44 446 PRO A C 1
ATOM 3518 O O . PRO A 1 446 ? 16.057 5.283 -28.660 1.00 92.44 446 PRO A O 1
ATOM 3521 N N . GLY A 1 447 ? 17.363 6.359 -27.184 1.00 92.69 447 GLY A N 1
ATOM 3522 C CA . GLY A 1 447 ? 17.955 5.136 -26.640 1.00 92.69 447 GLY A CA 1
ATOM 3523 C C . GLY A 1 447 ? 16.929 4.202 -25.992 1.00 92.69 447 GLY A C 1
ATOM 3524 O O . GLY A 1 447 ? 17.042 2.990 -26.131 1.00 92.69 447 GLY A O 1
ATOM 3525 N N . LEU A 1 448 ? 15.889 4.740 -25.338 1.00 94.06 448 LEU A N 1
ATOM 3526 C CA . LEU A 1 448 ? 14.831 3.908 -24.747 1.00 94.06 448 LEU A CA 1
ATOM 3527 C C . LEU A 1 448 ? 13.903 3.348 -25.829 1.00 94.06 448 LEU A C 1
ATOM 3529 O O . LEU A 1 448 ? 13.462 2.207 -25.722 1.00 94.06 448 LEU A O 1
ATOM 3533 N N . ALA A 1 449 ? 13.630 4.124 -26.881 1.00 95.19 449 ALA A N 1
ATOM 3534 C CA . ALA A 1 449 ? 12.856 3.659 -28.025 1.00 95.19 449 ALA A CA 1
ATOM 3535 C C . ALA A 1 449 ? 13.567 2.507 -28.749 1.00 95.19 449 ALA A C 1
ATOM 3537 O O . ALA A 1 449 ? 12.930 1.498 -29.045 1.00 95.19 449 ALA A O 1
ATOM 3538 N N . ASP A 1 450 ? 14.875 2.629 -28.985 1.00 94.94 450 ASP A N 1
ATOM 3539 C CA . ASP A 1 450 ? 15.675 1.583 -29.626 1.00 94.94 450 ASP A CA 1
ATOM 3540 C C . ASP A 1 450 ? 15.783 0.334 -28.738 1.00 94.94 450 ASP A C 1
ATOM 3542 O O . ASP A 1 450 ? 15.536 -0.774 -29.214 1.00 94.94 450 ASP A O 1
ATOM 3546 N N . LEU A 1 451 ? 16.034 0.508 -27.434 1.00 95.50 451 LEU A N 1
ATOM 3547 C CA . LEU A 1 451 ? 16.033 -0.574 -26.442 1.00 95.50 451 LEU A CA 1
ATOM 3548 C C . LEU A 1 451 ? 14.719 -1.368 -26.437 1.00 95.50 451 LEU A C 1
ATOM 3550 O O . LEU A 1 451 ? 14.721 -2.593 -26.345 1.00 95.50 451 LEU A O 1
ATOM 3554 N N . CYS A 1 452 ? 13.591 -0.665 -26.523 1.00 96.31 452 CYS A N 1
ATOM 3555 C CA . CYS A 1 452 ? 12.258 -1.255 -26.447 1.00 96.31 452 CYS A CA 1
ATOM 3556 C C . CYS A 1 452 ? 11.710 -1.719 -27.807 1.00 96.31 452 CYS A C 1
ATOM 3558 O O . CYS A 1 452 ? 10.551 -2.138 -27.880 1.00 96.31 452 CYS A O 1
ATOM 3560 N N . GLY A 1 453 ? 12.492 -1.602 -28.888 1.00 95.12 453 GLY A N 1
ATOM 3561 C CA . GLY A 1 453 ? 12.057 -1.944 -30.244 1.00 95.12 453 GLY A CA 1
ATOM 3562 C C . GLY A 1 453 ? 10.872 -1.108 -30.743 1.00 95.12 453 GLY A C 1
ATOM 3563 O O . GLY A 1 453 ? 10.032 -1.614 -31.481 1.00 95.12 453 GLY A O 1
ATOM 3564 N N . ILE A 1 454 ? 10.763 0.152 -30.312 1.00 96.25 454 ILE A N 1
ATOM 3565 C CA . ILE A 1 454 ? 9.658 1.050 -30.667 1.00 96.25 454 ILE A CA 1
ATOM 3566 C C . ILE A 1 454 ? 9.955 1.712 -32.015 1.00 96.25 454 ILE A C 1
ATOM 3568 O O . ILE A 1 454 ? 10.818 2.588 -32.122 1.00 96.25 454 ILE A O 1
ATOM 3572 N N . ASP A 1 455 ? 9.206 1.328 -33.042 1.00 93.69 455 ASP A N 1
ATOM 3573 C CA . ASP A 1 455 ? 9.204 1.971 -34.360 1.00 93.69 455 ASP A CA 1
ATOM 3574 C C . ASP A 1 455 ? 8.053 2.982 -34.507 1.00 93.69 455 ASP A C 1
ATOM 3576 O O . ASP A 1 455 ? 7.283 3.191 -33.572 1.00 93.69 455 ASP A O 1
ATOM 3580 N N . ASP A 1 456 ? 7.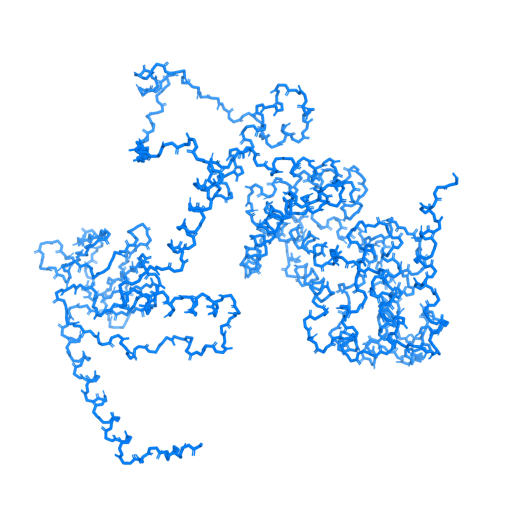919 3.609 -35.680 1.00 92.25 456 ASP A N 1
ATOM 3581 C CA . ASP A 1 456 ? 6.887 4.619 -35.972 1.00 92.25 456 ASP A CA 1
ATOM 3582 C C . ASP A 1 456 ? 5.446 4.075 -35.958 1.00 92.25 456 ASP A C 1
ATOM 3584 O O . ASP A 1 456 ? 4.491 4.847 -35.865 1.00 92.25 456 ASP A O 1
ATOM 3588 N N . THR A 1 457 ? 5.273 2.754 -36.028 1.00 92.94 457 THR A N 1
ATOM 3589 C CA . THR A 1 457 ? 3.961 2.087 -36.034 1.00 92.94 457 THR A CA 1
ATOM 3590 C C . THR A 1 457 ? 3.563 1.538 -34.668 1.00 92.94 457 THR A C 1
ATOM 3592 O O . THR A 1 457 ? 2.410 1.160 -34.454 1.00 92.94 457 THR A O 1
ATOM 3595 N N . THR A 1 458 ? 4.507 1.508 -33.730 1.00 94.75 458 THR A N 1
ATOM 3596 C CA . THR A 1 458 ? 4.324 0.923 -32.408 1.00 94.75 458 THR A CA 1
ATOM 3597 C C . THR A 1 458 ? 3.325 1.733 -31.578 1.00 94.75 458 THR A C 1
ATOM 3599 O O . THR A 1 458 ? 3.321 2.962 -31.586 1.00 94.75 458 THR A O 1
ATOM 3602 N N . THR A 1 459 ? 2.465 1.036 -30.840 1.00 92.56 459 THR A N 1
ATOM 3603 C CA . THR A 1 459 ? 1.446 1.617 -29.957 1.00 92.56 459 THR A CA 1
ATOM 3604 C C . THR A 1 459 ? 1.437 0.902 -28.611 1.00 92.56 459 THR A C 1
ATOM 3606 O O . THR A 1 459 ? 1.956 -0.210 -28.490 1.00 92.56 459 THR A O 1
ATOM 3609 N N . ALA A 1 460 ? 0.739 1.472 -27.626 1.00 88.50 460 ALA A N 1
ATOM 3610 C CA . ALA A 1 460 ? 0.524 0.850 -26.320 1.00 88.50 460 ALA A CA 1
ATOM 3611 C C . ALA A 1 460 ? -0.187 -0.514 -26.403 1.00 88.50 460 ALA A C 1
ATOM 3613 O O . ALA A 1 460 ? -0.077 -1.326 -25.492 1.00 88.50 460 ALA A O 1
ATOM 3614 N N . LYS A 1 461 ? -0.902 -0.789 -27.505 1.00 89.44 461 LYS A N 1
ATOM 3615 C CA . LYS A 1 461 ? -1.560 -2.082 -27.750 1.00 89.44 461 LYS A CA 1
ATOM 3616 C C . LYS A 1 461 ? -0.627 -3.127 -28.357 1.00 89.44 461 LYS A C 1
ATOM 3618 O O . LYS A 1 461 ? -0.882 -4.316 -28.204 1.00 89.44 461 LYS A O 1
ATOM 3623 N N . THR A 1 462 ? 0.399 -2.702 -29.093 1.00 93.00 462 THR A N 1
ATOM 3624 C CA . THR A 1 462 ? 1.304 -3.613 -29.811 1.00 93.00 462 THR A CA 1
ATOM 3625 C C . THR A 1 462 ? 2.596 -3.882 -29.050 1.00 93.00 462 THR A C 1
ATOM 3627 O O . THR A 1 462 ? 3.241 -4.891 -29.316 1.00 93.00 462 THR A O 1
ATOM 3630 N N . SER A 1 463 ? 2.975 -3.014 -28.108 1.00 94.75 463 SER A N 1
ATOM 3631 C CA . SER A 1 463 ? 4.171 -3.182 -27.284 1.00 94.75 463 SER A CA 1
ATOM 3632 C C . SER A 1 463 ? 3.897 -2.810 -25.823 1.00 94.75 463 SER A C 1
ATOM 3634 O O . SER A 1 463 ? 3.448 -1.689 -25.563 1.00 94.75 463 SER A O 1
ATOM 3636 N N . PRO A 1 464 ? 4.227 -3.690 -24.854 1.00 95.75 464 PRO A N 1
ATOM 3637 C CA . PRO A 1 464 ? 4.055 -3.402 -23.430 1.00 95.75 464 PRO A CA 1
ATOM 3638 C C . PRO A 1 464 ? 5.012 -2.311 -22.923 1.00 95.75 464 PRO A C 1
ATOM 3640 O O . PRO A 1 464 ? 4.801 -1.770 -21.842 1.00 95.75 464 PRO A O 1
ATOM 3643 N N . TYR A 1 465 ? 6.053 -1.972 -23.690 1.00 95.94 465 TYR A N 1
ATOM 3644 C CA . TYR A 1 465 ? 7.052 -0.964 -23.322 1.00 95.94 465 TYR A CA 1
ATOM 3645 C C . TYR A 1 465 ? 6.693 0.444 -23.797 1.00 95.94 465 TYR A C 1
ATOM 3647 O O . TYR A 1 465 ? 7.255 1.417 -23.301 1.00 95.94 465 TYR A O 1
ATOM 3655 N N . HIS A 1 466 ? 5.765 0.573 -24.750 1.00 94.31 466 HIS A N 1
ATOM 3656 C CA . HIS A 1 466 ? 5.478 1.844 -25.418 1.00 94.31 466 HIS A CA 1
ATOM 3657 C C . HIS A 1 466 ? 4.960 2.921 -24.460 1.00 94.31 466 HIS A C 1
ATOM 3659 O O . HIS A 1 466 ? 5.550 3.999 -24.381 1.00 94.31 466 HIS A O 1
ATOM 3665 N N . ALA A 1 467 ? 3.916 2.613 -23.685 1.00 91.81 467 ALA A N 1
ATOM 3666 C CA . ALA A 1 467 ? 3.363 3.566 -22.724 1.00 91.81 467 ALA A CA 1
ATOM 3667 C C . ALA A 1 467 ? 4.356 3.880 -21.582 1.00 91.81 467 ALA A C 1
ATOM 3669 O O . ALA A 1 467 ? 4.603 5.062 -21.333 1.00 91.81 467 ALA A O 1
ATOM 3670 N N . PRO A 1 468 ? 5.005 2.883 -20.936 1.00 93.69 468 PRO A N 1
ATOM 3671 C CA . PRO A 1 468 ? 6.016 3.150 -19.911 1.00 93.69 468 PRO A CA 1
ATOM 3672 C C . PRO A 1 468 ? 7.193 4.002 -20.406 1.00 93.69 468 PRO A C 1
ATOM 3674 O O . PRO A 1 468 ? 7.549 4.975 -19.745 1.00 93.69 468 PRO A O 1
ATOM 3677 N N . ALA A 1 469 ? 7.764 3.705 -21.579 1.00 94.75 469 ALA A N 1
ATOM 3678 C CA . ALA A 1 469 ? 8.891 4.465 -22.129 1.00 94.75 469 ALA A CA 1
ATOM 3679 C C . ALA A 1 469 ? 8.521 5.925 -22.426 1.00 94.75 469 ALA A C 1
ATOM 3681 O O . ALA A 1 469 ? 9.323 6.837 -22.196 1.00 94.75 469 ALA A O 1
ATOM 3682 N N . ARG A 1 470 ? 7.296 6.167 -22.902 1.00 91.69 470 ARG A N 1
ATOM 3683 C CA . ARG A 1 470 ? 6.806 7.523 -23.148 1.00 91.69 470 ARG A CA 1
ATOM 3684 C C . ARG A 1 470 ? 6.588 8.307 -21.866 1.00 91.69 470 ARG A C 1
ATOM 3686 O O . ARG A 1 470 ? 7.117 9.409 -21.748 1.00 91.69 470 ARG A O 1
ATOM 3693 N N . ILE A 1 471 ? 5.846 7.739 -20.914 1.00 91.12 471 ILE A N 1
ATOM 3694 C CA . ILE A 1 471 ? 5.581 8.394 -19.629 1.00 91.12 471 ILE A CA 1
ATOM 3695 C C . ILE A 1 471 ? 6.912 8.735 -18.960 1.00 91.12 471 ILE A C 1
ATOM 3697 O O . ILE A 1 471 ? 7.124 9.871 -18.547 1.00 91.12 471 ILE A O 1
ATOM 3701 N N . LEU A 1 472 ? 7.842 7.777 -18.924 1.00 93.12 472 LEU A N 1
ATOM 3702 C CA . LEU A 1 472 ? 9.167 7.977 -18.356 1.00 93.12 472 LEU A CA 1
ATOM 3703 C C . LEU A 1 472 ? 9.940 9.096 -19.067 1.00 93.12 472 LEU A C 1
ATOM 3705 O O . LEU A 1 472 ? 10.534 9.930 -18.394 1.00 93.12 472 LEU A O 1
ATOM 3709 N N . THR A 1 473 ? 9.882 9.176 -20.402 1.00 92.06 473 THR A N 1
ATOM 3710 C CA . THR A 1 473 ? 10.502 10.283 -21.155 1.00 92.06 473 THR A CA 1
ATOM 3711 C C . THR A 1 473 ? 9.942 11.642 -20.734 1.00 92.06 473 THR A C 1
ATOM 3713 O O . THR A 1 473 ? 10.710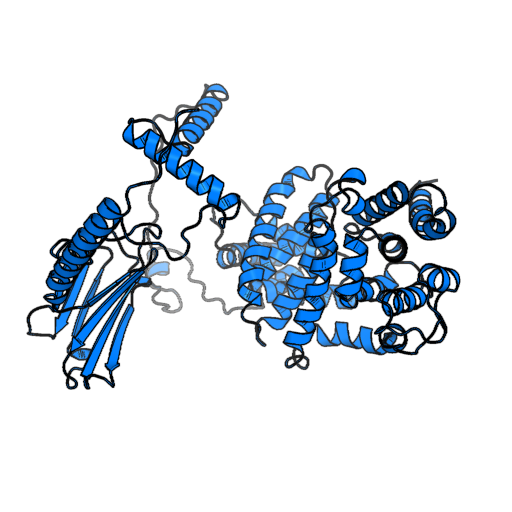 12.580 -20.526 1.00 92.06 473 THR A O 1
ATOM 3716 N N . GLY A 1 474 ? 8.623 11.742 -20.550 1.00 89.38 474 GLY A N 1
ATOM 3717 C CA . GLY A 1 474 ? 7.992 12.946 -20.009 1.00 89.38 474 GLY A CA 1
ATOM 3718 C C . GLY A 1 474 ? 8.504 13.286 -18.609 1.00 89.38 474 GLY A C 1
ATOM 3719 O O . GLY A 1 474 ? 8.907 14.420 -18.359 1.00 89.38 474 GLY A O 1
ATOM 3720 N N . LEU A 1 475 ? 8.576 12.297 -17.714 1.00 90.25 475 LEU A N 1
ATOM 3721 C CA . LEU A 1 475 ? 9.055 12.490 -16.341 1.00 90.25 475 LEU A CA 1
ATOM 3722 C C . LEU A 1 475 ? 10.527 12.923 -16.269 1.00 90.25 475 LEU A C 1
ATOM 3724 O O . LEU A 1 475 ? 10.868 13.738 -15.419 1.00 90.25 475 LEU A O 1
ATOM 3728 N N . LEU A 1 476 ? 11.381 12.440 -17.174 1.00 90.69 476 LEU A N 1
ATOM 3729 C CA . LEU A 1 476 ? 12.793 12.840 -17.261 1.00 90.69 476 LEU A CA 1
ATOM 3730 C C . LEU A 1 476 ? 12.985 14.313 -17.649 1.00 90.69 476 LEU A C 1
ATOM 3732 O O . LEU A 1 476 ? 14.057 14.864 -17.420 1.00 90.69 476 LEU A O 1
ATOM 3736 N N . SER A 1 477 ? 11.974 14.950 -18.248 1.00 88.62 477 SER A N 1
ATOM 3737 C CA . SER A 1 477 ? 12.026 16.377 -18.593 1.00 88.62 477 SER A CA 1
ATOM 3738 C C . SER A 1 477 ? 11.748 17.305 -17.403 1.00 88.62 477 SER A C 1
ATOM 3740 O O . SER A 1 477 ? 11.939 18.518 -17.511 1.00 88.62 477 SER A O 1
ATOM 3742 N N . LEU A 1 478 ? 11.294 16.748 -16.276 1.00 87.31 478 LEU A N 1
ATOM 3743 C CA . LEU A 1 478 ? 10.983 17.494 -15.063 1.00 87.31 478 LEU A CA 1
ATOM 3744 C C . LEU A 1 478 ? 12.249 17.796 -14.251 1.00 87.31 478 LEU A C 1
ATOM 3746 O O . LEU A 1 478 ? 13.251 17.086 -14.322 1.00 87.31 478 LEU A O 1
ATOM 3750 N N . GLU A 1 479 ? 12.184 18.840 -13.421 1.00 84.94 479 GLU A N 1
ATOM 3751 C CA . GLU A 1 479 ? 13.232 19.113 -12.435 1.00 84.94 479 GLU A CA 1
ATOM 3752 C C . GLU A 1 479 ? 13.342 17.919 -11.466 1.00 84.94 479 GLU A C 1
ATOM 3754 O O . GLU A 1 479 ? 12.350 17.511 -10.842 1.00 84.94 479 GLU A O 1
ATOM 3759 N N . ARG A 1 480 ? 14.549 17.346 -11.352 1.00 85.88 480 ARG A N 1
ATOM 3760 C CA . ARG A 1 480 ? 14.849 16.284 -10.382 1.00 85.88 480 ARG A CA 1
ATOM 3761 C C . ARG A 1 480 ? 14.679 16.840 -8.972 1.00 85.88 480 ARG A C 1
ATOM 3763 O O . ARG A 1 480 ? 15.126 17.946 -8.682 1.00 85.88 480 ARG A O 1
ATOM 3770 N N . GLY A 1 481 ? 14.025 16.074 -8.109 1.00 82.12 481 GLY A N 1
ATOM 3771 C CA . GLY A 1 481 ? 13.757 16.500 -6.747 1.00 82.12 481 GLY A CA 1
ATOM 3772 C C . GLY A 1 481 ? 12.312 16.313 -6.326 1.00 82.12 481 GLY A C 1
ATOM 3773 O O . GLY A 1 481 ? 11.424 15.891 -7.072 1.00 82.12 481 GLY A O 1
ATOM 3774 N N . VAL A 1 482 ? 12.077 16.681 -5.077 1.00 79.50 482 VAL A N 1
ATOM 3775 C CA . VAL A 1 482 ? 10.854 16.345 -4.362 1.00 79.50 482 VAL A CA 1
ATOM 3776 C C . VAL A 1 482 ? 9.596 17.065 -4.867 1.00 79.50 482 VAL A C 1
ATOM 3778 O O . VAL A 1 482 ? 8.476 16.607 -4.653 1.00 79.50 482 VAL A O 1
ATOM 3781 N N . ARG A 1 483 ? 9.759 18.176 -5.596 1.00 79.94 483 ARG A N 1
ATOM 3782 C CA . ARG A 1 483 ? 8.644 18.925 -6.207 1.00 79.94 483 ARG A CA 1
ATOM 3783 C C . ARG A 1 483 ? 7.908 18.118 -7.277 1.00 79.94 483 ARG A C 1
ATOM 3785 O O . ARG A 1 483 ? 6.709 18.305 -7.454 1.00 79.94 483 ARG A O 1
ATOM 3792 N N . SER A 1 484 ? 8.614 17.204 -7.935 1.00 82.00 484 SER A N 1
ATOM 3793 C CA . SER A 1 484 ? 8.088 16.347 -9.003 1.00 82.00 484 SER A CA 1
ATOM 3794 C C . SER A 1 484 ? 7.559 15.003 -8.477 1.00 82.00 484 SER A C 1
ATOM 3796 O O . SER A 1 484 ? 7.041 14.196 -9.247 1.00 82.00 484 SER A O 1
ATOM 3798 N N . PHE A 1 485 ? 7.629 14.758 -7.160 1.00 80.88 485 PHE A N 1
ATOM 3799 C CA . PHE A 1 485 ? 7.286 13.478 -6.526 1.00 80.88 485 PHE A CA 1
ATOM 3800 C C . PHE A 1 485 ? 5.877 12.962 -6.875 1.00 80.88 485 PHE A C 1
ATOM 3802 O O . PHE A 1 485 ? 5.700 11.784 -7.195 1.00 80.88 485 PHE A O 1
ATOM 3809 N N . ALA A 1 486 ? 4.865 13.836 -6.849 1.00 77.25 486 ALA A N 1
ATOM 3810 C CA . ALA A 1 486 ? 3.486 13.455 -7.172 1.00 77.25 486 ALA A CA 1
ATOM 3811 C C . ALA A 1 486 ? 3.346 12.921 -8.613 1.00 77.25 486 ALA A C 1
ATOM 3813 O O . ALA A 1 486 ? 2.492 12.086 -8.896 1.00 77.25 486 ALA A O 1
ATOM 3814 N N . LEU A 1 487 ? 4.212 13.374 -9.521 1.00 80.88 487 LEU A N 1
ATOM 3815 C CA . LEU A 1 487 ? 4.230 12.938 -10.915 1.00 80.88 487 LEU A CA 1
ATOM 3816 C C . LEU A 1 487 ? 5.007 11.634 -11.067 1.00 80.88 487 LEU A C 1
ATOM 3818 O O . LEU A 1 487 ? 4.538 10.720 -11.742 1.00 80.88 487 LEU A O 1
ATOM 3822 N N . TYR A 1 488 ? 6.137 11.490 -10.370 1.00 86.56 488 TYR A N 1
ATOM 3823 C CA . TYR A 1 488 ? 6.892 10.235 -10.358 1.00 86.56 488 TYR A CA 1
ATOM 3824 C C . TYR A 1 488 ? 6.058 9.067 -9.824 1.00 86.56 488 TYR A C 1
ATOM 3826 O O . TYR A 1 488 ? 6.042 7.995 -10.429 1.00 86.56 488 TYR A O 1
ATOM 3834 N N . THR A 1 489 ? 5.278 9.280 -8.762 1.00 81.50 489 THR A N 1
ATOM 3835 C CA . THR A 1 489 ? 4.342 8.265 -8.238 1.00 81.50 489 THR A CA 1
ATOM 3836 C C . THR A 1 489 ? 3.174 7.968 -9.183 1.00 81.50 489 THR A C 1
ATOM 3838 O O . THR A 1 489 ? 2.573 6.899 -9.107 1.00 81.50 489 THR A O 1
ATOM 3841 N N . GLY A 1 490 ? 2.879 8.846 -10.144 1.00 80.50 490 GLY A N 1
ATOM 3842 C CA . GLY A 1 490 ? 1.888 8.597 -11.189 1.00 80.50 490 GLY A CA 1
ATOM 3843 C C . GLY A 1 490 ? 2.277 7.489 -12.179 1.00 80.50 490 GLY A C 1
ATOM 3844 O O . GLY A 1 490 ? 1.388 6.924 -12.822 1.00 80.50 490 GLY A O 1
ATOM 3845 N N . PHE A 1 491 ? 3.569 7.162 -12.301 1.00 87.38 491 PHE A N 1
ATOM 3846 C CA . PHE A 1 491 ? 4.077 6.127 -13.211 1.00 87.38 491 PHE A CA 1
ATOM 3847 C C . PHE A 1 491 ? 3.539 4.734 -12.859 1.00 87.38 491 PHE A C 1
ATOM 3849 O O . PHE A 1 491 ? 2.923 4.075 -13.695 1.00 87.38 491 PHE A O 1
ATOM 3856 N N . MET A 1 492 ? 3.693 4.313 -11.599 1.00 84.44 492 MET A N 1
ATOM 3857 C CA . MET A 1 492 ? 3.342 2.962 -11.137 1.00 84.44 492 MET A CA 1
ATOM 3858 C C . MET A 1 492 ? 1.849 2.639 -11.300 1.00 84.44 492 MET A C 1
ATOM 3860 O O . MET A 1 492 ? 1.494 1.535 -11.700 1.00 84.44 492 MET A O 1
ATOM 3864 N N . GLY A 1 493 ? 0.966 3.621 -11.077 1.00 77.44 493 GLY A N 1
ATOM 3865 C CA . GLY A 1 493 ? -0.479 3.442 -11.235 1.00 77.44 493 GLY A CA 1
ATOM 3866 C C . GLY A 1 493 ? -0.910 3.196 -12.686 1.00 77.44 493 GLY A C 1
ATOM 3867 O O . GLY A 1 493 ? -2.022 2.729 -12.922 1.00 77.44 493 GLY A O 1
ATOM 3868 N N . ARG A 1 494 ? -0.050 3.496 -13.665 1.00 80.75 494 ARG A N 1
ATOM 3869 C CA . ARG A 1 494 ? -0.342 3.386 -15.104 1.00 80.75 494 ARG A CA 1
ATOM 3870 C C . ARG A 1 494 ? 0.316 2.184 -15.772 1.00 80.75 494 ARG A C 1
ATOM 3872 O O . ARG A 1 494 ? 0.002 1.902 -16.926 1.00 80.75 494 ARG A O 1
ATOM 3879 N N . LEU A 1 495 ? 1.168 1.455 -15.055 1.00 87.00 495 LEU A N 1
ATOM 3880 C CA . LEU A 1 495 ? 1.735 0.205 -15.546 1.00 87.00 495 LEU A CA 1
ATOM 3881 C C . LEU A 1 495 ? 0.629 -0.843 -15.717 1.00 87.00 495 LEU A C 1
ATOM 3883 O O . LEU A 1 495 ? -0.241 -1.005 -14.858 1.00 87.00 495 LEU A O 1
ATOM 3887 N N . LEU A 1 496 ? 0.650 -1.534 -16.856 1.00 87.56 496 LEU A N 1
ATOM 3888 C CA . LEU A 1 496 ? -0.329 -2.560 -17.209 1.00 87.56 496 LEU A CA 1
ATOM 3889 C C . LEU A 1 496 ? 0.200 -3.967 -16.879 1.00 87.56 496 LEU A C 1
ATOM 3891 O O . LEU A 1 496 ? 1.422 -4.151 -16.816 1.00 87.56 496 LEU A O 1
ATOM 3895 N N . PRO A 1 497 ? -0.682 -4.968 -16.686 1.00 89.44 497 PRO A N 1
ATOM 3896 C CA . PRO A 1 497 ? -0.283 -6.337 -16.345 1.00 89.44 497 PRO A CA 1
ATOM 3897 C C . PRO A 1 497 ? 0.767 -6.939 -17.288 1.00 89.44 497 PRO A C 1
ATOM 3899 O O . PRO A 1 497 ? 1.655 -7.664 -16.848 1.00 89.44 497 PRO A O 1
ATOM 3902 N N . GLU A 1 498 ? 0.717 -6.600 -18.576 1.00 93.00 498 GLU A N 1
ATOM 3903 C CA . GLU A 1 498 ? 1.655 -7.077 -19.591 1.00 93.00 498 GLU A CA 1
ATOM 3904 C C . GLU A 1 498 ? 3.084 -6.578 -19.341 1.00 93.00 498 GLU A C 1
ATOM 3906 O O . GLU A 1 498 ? 4.041 -7.313 -19.579 1.00 93.00 498 GLU A O 1
ATOM 3911 N N . PHE A 1 499 ? 3.247 -5.358 -18.821 1.00 94.62 499 PHE A N 1
ATOM 3912 C CA . PHE A 1 499 ? 4.558 -4.830 -18.437 1.00 94.62 499 PHE A CA 1
ATOM 3913 C C . PHE A 1 499 ? 5.081 -5.506 -17.163 1.00 94.62 499 PHE A C 1
ATOM 3915 O O . PHE A 1 499 ? 6.246 -5.895 -17.104 1.00 94.62 499 PHE A O 1
ATOM 3922 N N . PHE A 1 500 ? 4.216 -5.736 -16.169 1.00 91.75 500 PHE A N 1
ATOM 3923 C CA . PHE A 1 500 ? 4.583 -6.510 -14.976 1.00 91.75 500 PHE A CA 1
ATOM 3924 C C . PHE A 1 500 ? 5.020 -7.936 -15.324 1.00 91.75 500 PHE A C 1
ATOM 3926 O O . PHE A 1 500 ? 5.987 -8.438 -14.757 1.00 91.75 500 PHE A O 1
ATOM 3933 N N . ALA A 1 501 ? 4.373 -8.569 -16.306 1.00 92.75 501 ALA A N 1
ATOM 3934 C CA . ALA A 1 501 ? 4.795 -9.873 -16.805 1.00 92.75 501 ALA A CA 1
ATOM 3935 C C . ALA A 1 501 ? 6.217 -9.835 -17.395 1.00 92.75 501 ALA A C 1
ATOM 3937 O O . ALA A 1 501 ? 6.967 -10.794 -17.226 1.00 92.75 501 ALA A O 1
ATOM 3938 N N . LYS A 1 502 ? 6.619 -8.728 -18.036 1.00 96.50 502 LYS A N 1
ATOM 3939 C CA . LYS A 1 502 ? 7.996 -8.529 -18.520 1.00 96.50 502 LYS A CA 1
ATOM 3940 C C . LYS A 1 502 ? 9.003 -8.344 -17.391 1.00 96.50 502 LYS A C 1
ATOM 3942 O O . LYS A 1 502 ? 10.066 -8.955 -17.440 1.00 96.50 502 LYS A O 1
ATOM 3947 N N . LEU A 1 503 ? 8.648 -7.601 -16.344 1.00 95.31 503 LEU A N 1
ATOM 3948 C CA . LEU A 1 503 ? 9.475 -7.511 -15.136 1.00 95.31 503 LEU A CA 1
ATOM 3949 C C . LEU A 1 503 ? 9.662 -8.880 -14.472 1.00 95.31 503 LEU A C 1
ATOM 3951 O O . LEU A 1 503 ? 10.785 -9.240 -14.133 1.00 95.31 503 LEU A O 1
ATOM 3955 N N . MET A 1 504 ? 8.597 -9.679 -14.362 1.00 92.31 504 MET A N 1
ATOM 3956 C CA . MET A 1 504 ? 8.687 -11.038 -13.813 1.00 92.31 504 MET A CA 1
ATOM 3957 C C . MET A 1 504 ? 9.522 -11.984 -14.680 1.00 92.31 504 MET A C 1
ATOM 3959 O O . MET A 1 504 ? 10.198 -12.866 -14.160 1.00 92.31 504 MET A O 1
ATOM 3963 N N . GLN A 1 505 ? 9.503 -11.790 -16.001 1.00 94.88 505 GLN A N 1
ATOM 3964 C CA . GLN A 1 505 ? 10.383 -12.491 -16.942 1.00 94.88 505 GLN A CA 1
ATOM 3965 C C . GLN A 1 505 ? 11.835 -11.994 -16.884 1.00 94.88 505 GLN A C 1
ATOM 3967 O O . GLN A 1 505 ? 12.669 -12.525 -17.614 1.00 94.88 505 GLN A O 1
ATOM 3972 N N . LYS A 1 506 ? 12.136 -10.998 -16.037 1.00 96.00 506 LYS A N 1
ATOM 3973 C CA . LYS A 1 506 ? 13.458 -10.373 -15.889 1.00 96.00 506 LYS A CA 1
ATOM 3974 C C . LYS A 1 506 ? 13.969 -9.823 -17.228 1.00 96.00 506 LYS A C 1
ATOM 3976 O O . LYS A 1 506 ? 15.158 -9.850 -17.533 1.00 96.00 506 LYS A O 1
ATOM 3981 N N . ASP A 1 507 ? 13.035 -9.339 -18.044 1.00 97.44 507 ASP A N 1
ATOM 3982 C CA . ASP A 1 507 ? 13.297 -8.860 -19.394 1.00 97.44 507 ASP A CA 1
ATOM 3983 C C . ASP A 1 507 ? 14.090 -7.533 -19.365 1.00 97.44 507 ASP A C 1
ATOM 3985 O O . ASP A 1 507 ? 13.620 -6.568 -18.748 1.00 97.44 507 ASP A O 1
ATOM 3989 N N . PRO A 1 508 ? 15.269 -7.439 -20.017 1.00 97.75 508 PRO A N 1
ATOM 3990 C CA . PRO A 1 508 ? 16.167 -6.295 -19.849 1.00 97.75 508 PRO A CA 1
ATOM 3991 C C . PRO A 1 508 ? 15.550 -4.916 -20.143 1.00 97.75 508 PRO A C 1
ATOM 3993 O O . PRO A 1 508 ? 15.717 -4.023 -19.308 1.00 97.75 508 PRO A O 1
ATOM 3996 N N . PRO A 1 509 ? 14.783 -4.704 -21.237 1.00 97.81 509 PRO A N 1
ATOM 3997 C CA . PRO A 1 509 ? 14.087 -3.435 -21.463 1.00 97.81 509 PRO A CA 1
ATOM 3998 C C . PRO A 1 509 ? 13.160 -3.024 -20.313 1.00 97.81 509 PRO A C 1
ATOM 4000 O O . PRO A 1 509 ? 13.153 -1.858 -19.916 1.00 97.81 509 PRO A O 1
ATOM 4003 N N . ALA A 1 510 ? 12.405 -3.966 -19.736 1.00 97.75 510 ALA A N 1
ATOM 4004 C CA . ALA A 1 510 ? 11.530 -3.675 -18.601 1.00 97.75 510 ALA A CA 1
ATOM 4005 C C . ALA A 1 510 ? 12.330 -3.291 -17.348 1.00 97.75 510 ALA A C 1
ATOM 4007 O O . ALA A 1 510 ? 11.983 -2.315 -16.678 1.00 97.75 510 ALA A O 1
ATOM 4008 N N . LEU A 1 511 ? 13.411 -4.023 -17.055 1.00 97.94 511 LEU A N 1
ATOM 4009 C CA . LEU A 1 511 ? 14.282 -3.750 -15.907 1.00 97.94 511 LEU A CA 1
ATOM 4010 C C . LEU A 1 511 ? 14.944 -2.370 -16.004 1.00 97.94 511 LEU A C 1
ATOM 4012 O O . LEU A 1 511 ? 15.020 -1.657 -15.006 1.00 97.94 511 LEU A O 1
ATOM 4016 N N . ILE A 1 512 ? 15.370 -1.962 -17.201 1.00 97.94 512 ILE A N 1
ATOM 4017 C CA . ILE A 1 512 ? 15.980 -0.645 -17.435 1.00 97.94 512 ILE A CA 1
ATOM 4018 C C . ILE A 1 512 ? 14.951 0.478 -17.279 1.00 97.94 512 ILE A C 1
ATOM 4020 O O . ILE A 1 512 ? 15.223 1.480 -16.624 1.00 97.94 512 ILE A O 1
ATOM 4024 N N . LEU A 1 513 ? 13.743 0.321 -17.826 1.00 97.69 513 LEU A N 1
ATOM 4025 C CA . LEU A 1 513 ? 12.681 1.313 -17.627 1.00 97.69 513 LEU A CA 1
ATOM 4026 C C . LEU A 1 513 ? 12.326 1.470 -16.139 1.00 97.69 513 LEU A C 1
ATOM 4028 O O . LEU A 1 513 ? 12.137 2.591 -15.664 1.00 97.69 513 LEU A O 1
ATOM 4032 N N . LEU A 1 514 ? 12.281 0.360 -15.393 1.00 97.12 514 LEU A N 1
ATOM 4033 C CA . LEU A 1 514 ? 12.066 0.388 -13.949 1.00 97.12 514 LEU A CA 1
ATOM 4034 C C . LEU A 1 514 ? 13.227 1.071 -13.212 1.00 97.12 514 LEU A C 1
ATOM 4036 O O . LEU A 1 514 ? 12.974 1.901 -12.343 1.00 97.12 514 LEU A O 1
ATOM 4040 N N . SER A 1 515 ? 14.482 0.766 -13.555 1.00 97.38 515 SER A N 1
ATOM 4041 C CA . SER A 1 515 ? 15.653 1.342 -12.880 1.00 97.38 515 SER A CA 1
ATOM 4042 C C . SER A 1 515 ? 15.773 2.851 -13.097 1.00 97.38 515 SER A C 1
ATOM 4044 O O . SER A 1 515 ? 16.129 3.578 -12.173 1.00 97.38 515 SER A O 1
ATOM 4046 N N . TRP A 1 516 ? 15.402 3.352 -14.276 1.00 97.19 516 TRP A N 1
ATOM 4047 C CA . TRP A 1 516 ? 15.335 4.790 -14.554 1.00 97.19 516 TRP A CA 1
ATOM 4048 C C . TRP A 1 516 ? 14.262 5.485 -13.720 1.00 97.19 516 TRP A C 1
ATOM 4050 O O . TRP A 1 516 ? 14.516 6.539 -13.138 1.00 97.19 516 TRP A O 1
ATOM 4060 N N . TRP A 1 517 ? 13.076 4.886 -13.604 1.00 96.44 517 TRP A N 1
ATOM 4061 C CA . TRP A 1 517 ? 12.052 5.413 -12.708 1.00 96.44 517 TRP A CA 1
ATOM 4062 C C . TRP A 1 517 ? 12.502 5.385 -11.239 1.00 96.44 517 TRP A C 1
ATOM 4064 O O . TRP A 1 517 ? 12.310 6.367 -10.523 1.00 96.44 517 TRP A O 1
ATOM 4074 N N . LEU A 1 518 ? 13.156 4.307 -10.797 1.00 96.31 518 LEU A N 1
ATOM 4075 C CA . LEU A 1 518 ? 13.733 4.223 -9.454 1.00 96.31 518 LEU A CA 1
ATOM 4076 C C . LEU A 1 518 ? 14.794 5.304 -9.219 1.00 96.31 518 LEU A C 1
ATOM 4078 O O . LEU A 1 518 ? 14.838 5.855 -8.126 1.00 96.31 518 LEU A O 1
ATOM 4082 N N . GLY A 1 519 ? 15.595 5.658 -10.230 1.00 95.56 519 GLY A N 1
ATOM 4083 C CA . GLY A 1 519 ? 16.554 6.765 -10.152 1.00 95.56 519 GLY A CA 1
ATOM 4084 C C . GLY A 1 519 ? 15.873 8.120 -9.931 1.00 95.56 519 GLY A C 1
ATOM 4085 O O . GLY A 1 519 ? 16.283 8.886 -9.060 1.00 95.56 519 GLY A O 1
ATOM 4086 N N . LEU A 1 520 ? 14.770 8.387 -10.644 1.00 93.62 520 LEU A N 1
ATOM 4087 C CA . LEU A 1 520 ? 13.946 9.584 -10.419 1.00 93.62 520 LEU A CA 1
ATOM 4088 C C . LEU A 1 520 ? 13.340 9.612 -9.013 1.00 93.62 520 LEU A C 1
ATOM 4090 O O . LEU A 1 520 ? 13.352 10.654 -8.358 1.00 93.62 520 LEU A O 1
ATOM 4094 N N . MET A 1 521 ? 12.829 8.470 -8.544 1.00 91.62 521 MET A N 1
ATOM 4095 C CA . MET A 1 521 ? 12.293 8.324 -7.192 1.00 91.62 521 MET A CA 1
ATOM 4096 C C . MET A 1 521 ? 13.384 8.534 -6.136 1.00 91.62 521 MET A C 1
ATOM 4098 O O . MET A 1 521 ? 13.147 9.242 -5.161 1.00 91.62 521 MET A O 1
ATOM 4102 N N . TYR A 1 522 ? 14.583 7.988 -6.335 1.00 91.81 522 TYR A N 1
ATOM 4103 C CA . TYR A 1 522 ? 15.715 8.146 -5.421 1.00 91.81 522 TYR A CA 1
ATOM 4104 C C . TYR A 1 522 ? 16.099 9.620 -5.244 1.00 91.81 522 TYR A C 1
ATOM 4106 O O . TYR A 1 522 ? 16.197 10.101 -4.118 1.00 91.81 522 TYR A O 1
ATOM 4114 N N . GLY A 1 523 ? 16.157 10.378 -6.344 1.00 87.69 523 GLY A N 1
ATOM 4115 C CA . GLY A 1 523 ? 16.416 11.821 -6.324 1.00 87.69 523 GLY A CA 1
ATOM 4116 C C . GLY A 1 523 ? 15.336 12.674 -5.641 1.00 87.69 523 GLY A C 1
ATOM 4117 O O . GLY A 1 523 ? 15.459 13.894 -5.615 1.00 87.69 523 GLY A O 1
ATOM 4118 N N . THR A 1 524 ? 14.258 12.081 -5.112 1.00 85.69 524 THR A N 1
ATOM 4119 C CA . THR A 1 524 ? 13.287 12.796 -4.263 1.00 85.69 524 THR A CA 1
ATOM 4120 C C . THR A 1 524 ? 13.702 12.876 -2.797 1.00 85.69 524 THR A C 1
ATOM 4122 O O . THR A 1 524 ? 13.070 13.624 -2.056 1.00 85.69 524 THR A O 1
ATOM 4125 N N . GLU A 1 525 ? 14.728 12.119 -2.388 1.00 82.88 525 GLU A N 1
ATOM 4126 C CA . GLU A 1 525 ? 15.270 12.095 -1.018 1.00 82.88 525 GLU A CA 1
ATOM 4127 C C . GLU A 1 525 ? 14.236 11.696 0.049 1.00 82.88 525 GLU A C 1
ATOM 4129 O O . GLU A 1 525 ? 14.310 12.055 1.224 1.00 82.88 525 GLU A O 1
ATOM 4134 N N . MET A 1 526 ? 13.220 10.940 -0.360 1.00 84.56 526 MET A N 1
ATOM 4135 C CA . MET A 1 526 ? 12.210 10.423 0.551 1.00 84.56 526 MET A CA 1
ATOM 4136 C C . MET A 1 526 ? 12.782 9.260 1.366 1.00 84.56 526 MET A C 1
ATOM 4138 O O . MET A 1 526 ? 13.194 8.252 0.792 1.00 84.56 526 MET A O 1
ATOM 4142 N N . TYR A 1 527 ? 12.707 9.351 2.698 1.00 84.31 527 TYR A N 1
ATOM 4143 C CA . TYR A 1 527 ? 13.303 8.370 3.625 1.00 84.31 527 TYR A CA 1
ATOM 4144 C C . TYR A 1 527 ? 12.915 6.905 3.342 1.00 84.31 527 TYR A C 1
ATOM 4146 O O . TYR A 1 527 ? 13.698 5.984 3.539 1.00 84.31 527 TYR A O 1
ATOM 4154 N N . TRP A 1 528 ? 11.687 6.676 2.878 1.00 87.19 528 TRP A N 1
ATOM 4155 C CA . TRP A 1 528 ? 11.143 5.345 2.596 1.00 87.19 528 TRP A CA 1
ATOM 4156 C C . TRP A 1 528 ? 11.462 4.851 1.178 1.00 87.19 528 TRP A C 1
ATOM 4158 O O . TRP A 1 528 ? 11.226 3.686 0.872 1.00 87.19 528 TRP A O 1
ATOM 4168 N N . VAL A 1 529 ? 11.979 5.719 0.305 1.00 90.19 529 VAL A N 1
ATOM 4169 C CA . VAL A 1 529 ? 12.373 5.376 -1.068 1.00 90.19 529 VAL A CA 1
ATOM 4170 C C . VAL A 1 529 ? 13.835 4.960 -1.131 1.00 90.19 529 VAL A C 1
ATOM 4172 O O . VAL A 1 529 ? 14.162 4.011 -1.843 1.00 90.19 529 VAL A O 1
ATOM 4175 N N . GLU A 1 530 ? 14.696 5.667 -0.396 1.00 88.44 530 GLU A N 1
ATOM 4176 C CA . GLU A 1 530 ? 16.155 5.612 -0.517 1.00 88.44 530 GLU A CA 1
ATOM 4177 C C . GLU A 1 530 ? 16.700 4.175 -0.549 1.00 88.44 530 GLU A C 1
ATOM 4179 O O . GLU A 1 530 ? 17.310 3.752 -1.534 1.00 88.44 530 GLU A O 1
ATOM 4184 N N . THR A 1 531 ? 16.431 3.393 0.500 1.00 92.38 531 THR A N 1
ATOM 4185 C CA . THR A 1 531 ? 16.985 2.042 0.657 1.00 92.38 531 THR A CA 1
ATOM 4186 C C . THR A 1 531 ? 16.517 1.095 -0.444 1.00 92.38 531 THR A C 1
ATOM 4188 O O . THR A 1 531 ? 17.334 0.370 -1.015 1.00 92.38 531 THR A O 1
ATOM 4191 N N . ARG A 1 532 ? 15.219 1.124 -0.781 1.00 94.62 532 ARG A N 1
ATOM 4192 C CA . ARG A 1 532 ? 14.632 0.278 -1.829 1.00 94.62 532 ARG A CA 1
ATOM 4193 C C . ARG A 1 532 ? 15.195 0.643 -3.194 1.00 94.62 532 ARG A C 1
ATOM 4195 O O . ARG A 1 532 ? 15.698 -0.232 -3.886 1.00 94.62 532 ARG A O 1
ATOM 4202 N N . ALA A 1 533 ? 15.140 1.915 -3.579 1.00 95.12 533 ALA A N 1
ATOM 4203 C CA . ALA A 1 533 ? 15.579 2.334 -4.903 1.00 95.12 533 ALA A CA 1
ATOM 4204 C C . ALA A 1 533 ? 17.073 2.047 -5.119 1.00 95.12 533 ALA A C 1
ATOM 4206 O O . ALA A 1 533 ? 17.425 1.454 -6.138 1.00 95.12 533 ALA A O 1
ATOM 4207 N N . ARG A 1 534 ? 17.937 2.337 -4.134 1.00 95.25 534 ARG A N 1
ATOM 4208 C CA . ARG A 1 534 ? 19.366 1.987 -4.209 1.00 95.25 534 ARG A CA 1
ATOM 4209 C C . ARG A 1 534 ? 19.590 0.478 -4.320 1.00 95.25 534 ARG A C 1
ATOM 4211 O O . ARG A 1 534 ? 20.422 0.038 -5.114 1.00 95.25 534 ARG A O 1
ATOM 4218 N N . SER A 1 535 ? 18.854 -0.311 -3.535 1.00 96.25 535 SER A N 1
ATOM 4219 C CA . SER A 1 535 ? 18.956 -1.774 -3.527 1.00 96.25 535 SER A CA 1
ATOM 4220 C C . SER A 1 535 ? 18.548 -2.378 -4.874 1.00 96.25 535 SER A C 1
ATOM 4222 O O . SER A 1 535 ? 19.329 -3.119 -5.468 1.00 96.25 535 SER A O 1
ATOM 4224 N N . GLU A 1 536 ? 17.388 -1.995 -5.410 1.00 97.12 536 GLU A N 1
ATOM 4225 C CA . GLU A 1 536 ? 16.868 -2.529 -6.674 1.00 97.12 536 GLU A CA 1
ATOM 4226 C C . GLU A 1 536 ? 17.692 -2.061 -7.886 1.00 97.12 536 GLU A C 1
ATOM 4228 O O . GLU A 1 536 ? 17.967 -2.859 -8.778 1.00 97.12 536 GLU A O 1
ATOM 4233 N N . ILE A 1 537 ? 18.158 -0.802 -7.925 1.00 97.38 537 ILE A N 1
ATOM 4234 C CA . ILE A 1 537 ? 19.045 -0.322 -9.006 1.00 97.38 537 ILE A CA 1
ATOM 4235 C C . ILE A 1 537 ? 20.362 -1.107 -9.009 1.00 97.38 537 ILE A C 1
ATOM 4237 O O . ILE A 1 537 ? 20.838 -1.521 -10.072 1.00 97.38 537 ILE A O 1
ATOM 4241 N N . THR A 1 538 ? 20.941 -1.344 -7.829 1.00 96.38 538 THR A N 1
ATOM 4242 C CA . THR A 1 538 ? 22.157 -2.154 -7.683 1.00 96.38 538 THR A CA 1
ATOM 4243 C C . THR A 1 538 ? 21.916 -3.590 -8.142 1.00 96.38 538 THR A C 1
ATOM 4245 O O . THR A 1 538 ? 22.679 -4.111 -8.954 1.00 96.38 538 THR A O 1
ATOM 4248 N N . ALA A 1 539 ? 20.822 -4.207 -7.692 1.00 97.12 539 ALA A N 1
ATOM 4249 C CA . ALA A 1 539 ? 20.464 -5.573 -8.053 1.00 97.12 539 ALA A CA 1
ATOM 4250 C C . ALA A 1 539 ? 20.246 -5.741 -9.563 1.00 97.12 539 ALA A C 1
ATOM 4252 O O . ALA A 1 539 ? 20.807 -6.653 -10.168 1.00 97.12 539 ALA A O 1
ATOM 4253 N N . ILE A 1 540 ? 19.500 -4.826 -10.192 1.00 98.00 540 ILE A N 1
ATOM 4254 C CA . ILE A 1 540 ? 19.288 -4.807 -11.646 1.00 98.00 540 ILE A CA 1
ATOM 4255 C C . ILE A 1 540 ? 20.624 -4.653 -12.379 1.00 98.00 540 ILE A C 1
ATOM 4257 O O . ILE A 1 540 ? 20.868 -5.354 -13.358 1.00 98.00 540 ILE A O 1
ATOM 4261 N N . THR A 1 541 ? 21.515 -3.781 -11.893 1.00 96.75 541 THR A N 1
ATOM 4262 C CA . THR A 1 541 ? 22.854 -3.606 -12.479 1.00 96.75 541 THR A CA 1
ATOM 4263 C C . THR A 1 541 ? 23.650 -4.912 -12.443 1.00 96.75 541 THR A C 1
ATOM 4265 O O . THR A 1 541 ? 24.241 -5.297 -13.450 1.00 96.75 541 THR A O 1
ATOM 4268 N N . TRP A 1 542 ? 23.650 -5.613 -11.307 1.00 96.06 542 TRP A N 1
ATOM 4269 C CA . TRP A 1 542 ? 24.340 -6.897 -11.160 1.00 96.06 542 TRP A CA 1
ATOM 4270 C C . TRP A 1 542 ? 23.719 -7.999 -12.019 1.00 96.06 542 TRP A C 1
ATOM 4272 O O . TRP A 1 542 ? 24.450 -8.792 -12.606 1.00 96.06 542 TRP A O 1
ATOM 4282 N N . TYR A 1 543 ? 22.388 -8.042 -12.104 1.00 97.00 543 TYR A N 1
ATOM 4283 C CA . TYR A 1 543 ? 21.659 -9.039 -12.882 1.00 97.00 543 TYR A CA 1
ATOM 4284 C C . TYR A 1 543 ? 21.919 -8.907 -14.388 1.00 97.00 543 TYR A C 1
ATOM 4286 O O . TYR A 1 543 ? 22.137 -9.910 -15.063 1.00 97.00 543 TYR A O 1
ATOM 4294 N N . LEU A 1 544 ? 21.904 -7.677 -14.912 1.00 96.75 544 LEU A N 1
ATOM 4295 C CA . LEU A 1 544 ? 22.127 -7.413 -16.335 1.00 96.75 544 LEU A CA 1
ATOM 4296 C C . LEU A 1 544 ? 23.571 -7.710 -16.767 1.00 96.75 544 LEU A C 1
ATOM 4298 O O . LEU A 1 544 ? 23.781 -8.211 -17.871 1.00 96.75 544 LEU A O 1
ATOM 4302 N N . GLY A 1 545 ? 24.550 -7.440 -15.898 1.00 93.00 545 GLY A N 1
ATOM 4303 C CA . GLY A 1 545 ? 25.961 -7.710 -16.165 1.00 93.00 545 GLY A CA 1
ATOM 4304 C C . GLY A 1 545 ? 26.567 -6.822 -17.261 1.00 93.00 545 GLY A C 1
ATOM 4305 O O . GLY A 1 545 ? 26.121 -5.695 -17.490 1.00 93.00 545 GLY A O 1
ATOM 4306 N N . GLU A 1 546 ? 27.616 -7.332 -17.913 1.00 90.94 546 GLU A N 1
ATOM 4307 C CA . GLU A 1 546 ? 28.383 -6.591 -18.923 1.00 90.94 546 GLU A CA 1
ATOM 4308 C C . GLU A 1 546 ? 27.560 -6.296 -20.191 1.00 90.94 546 GLU A C 1
ATOM 4310 O O . GLU A 1 546 ? 26.805 -7.141 -20.676 1.00 90.94 546 GLU A O 1
ATOM 4315 N N . GLY A 1 547 ? 27.740 -5.103 -20.764 1.00 90.62 547 GLY A N 1
ATOM 4316 C CA . GLY A 1 547 ? 27.101 -4.668 -22.015 1.00 90.62 547 GLY A CA 1
ATOM 4317 C C . GLY A 1 547 ? 25.871 -3.771 -21.838 1.00 90.62 547 GLY A C 1
ATOM 4318 O O . GLY A 1 547 ? 25.328 -3.276 -22.826 1.00 90.62 547 GLY A O 1
ATOM 4319 N N . TRP A 1 548 ? 25.445 -3.523 -20.597 1.00 93.81 548 TRP A N 1
ATOM 4320 C CA . TRP A 1 548 ? 24.301 -2.664 -20.258 1.00 93.81 548 TRP A CA 1
ATOM 4321 C C . TRP A 1 548 ? 24.704 -1.359 -19.562 1.00 93.81 548 TRP A C 1
ATOM 4323 O O . TRP A 1 548 ? 23.856 -0.609 -19.073 1.00 93.81 548 TRP A O 1
ATOM 4333 N N . GLU A 1 549 ? 26.001 -1.057 -19.502 1.00 92.19 549 GLU A N 1
ATOM 4334 C CA . GLU A 1 549 ? 26.553 0.039 -18.711 1.00 92.19 549 GLU A CA 1
ATOM 4335 C C . GLU A 1 549 ? 26.028 1.396 -19.165 1.00 92.19 549 GLU A C 1
ATOM 4337 O O . GLU A 1 549 ? 25.746 2.241 -18.318 1.00 92.19 549 GLU A O 1
ATOM 4342 N N . GLU A 1 550 ? 25.868 1.610 -20.470 1.00 92.44 550 GLU A N 1
ATOM 4343 C CA . GLU A 1 550 ? 25.341 2.866 -21.004 1.00 92.44 550 GLU A CA 1
ATOM 4344 C C . GLU A 1 550 ? 23.888 3.099 -20.574 1.00 92.44 550 GLU A C 1
ATOM 4346 O O . GLU A 1 550 ? 23.553 4.184 -20.100 1.00 92.44 550 GLU A O 1
ATOM 4351 N N . PHE A 1 551 ? 23.044 2.066 -20.649 1.00 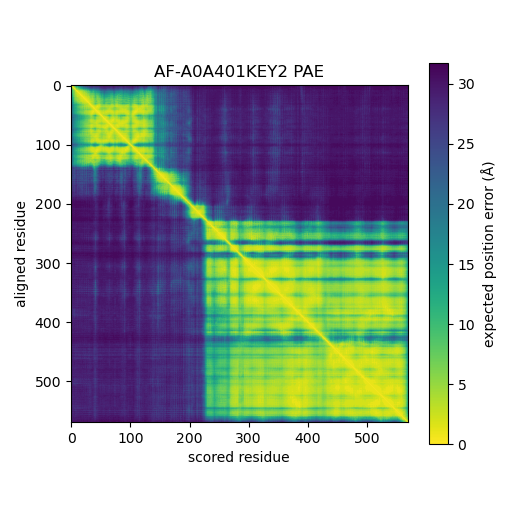94.44 551 PHE A N 1
ATOM 4352 C CA . PHE A 1 551 ? 21.646 2.150 -20.224 1.00 94.44 551 PHE A CA 1
ATOM 4353 C C . PHE A 1 551 ? 21.499 2.287 -18.710 1.00 94.44 551 PHE A C 1
ATOM 4355 O O . PHE A 1 551 ? 20.566 2.930 -18.244 1.00 94.44 551 PHE A O 1
ATOM 4362 N N . MET A 1 552 ? 22.428 1.736 -17.932 1.00 95.50 552 MET A N 1
ATOM 4363 C CA . MET A 1 552 ? 22.429 1.857 -16.473 1.00 95.50 552 MET A CA 1
ATOM 4364 C C . MET A 1 552 ? 23.175 3.097 -15.959 1.00 95.50 552 MET A C 1
ATOM 4366 O O . MET A 1 552 ? 23.257 3.290 -14.749 1.00 95.50 552 MET A O 1
ATOM 4370 N N . ARG A 1 553 ? 23.693 3.962 -16.843 1.00 94.00 553 ARG A N 1
ATOM 4371 C CA . ARG A 1 553 ? 24.407 5.187 -16.453 1.00 94.00 553 ARG A CA 1
ATOM 4372 C C . ARG A 1 553 ? 23.516 6.133 -15.645 1.00 94.00 553 ARG A C 1
ATOM 4374 O O . ARG A 1 553 ? 23.863 6.453 -14.518 1.00 94.00 553 ARG A O 1
ATOM 4381 N N . PHE A 1 554 ? 22.354 6.503 -16.182 1.00 94.12 554 PHE A N 1
ATOM 4382 C CA . PHE A 1 554 ? 21.453 7.464 -15.536 1.00 94.12 554 PHE A CA 1
ATOM 4383 C C . PHE A 1 554 ? 20.995 7.034 -14.123 1.00 94.12 554 PHE A C 1
ATOM 4385 O O . PHE A 1 554 ? 21.124 7.833 -13.195 1.00 94.12 554 PHE A O 1
ATOM 4392 N N . PRO A 1 555 ? 20.512 5.792 -13.898 1.00 94.38 555 PRO A N 1
ATOM 4393 C CA . PRO A 1 555 ? 20.154 5.339 -12.552 1.00 94.38 555 PRO A CA 1
ATOM 4394 C C . PRO A 1 555 ? 21.323 5.368 -11.562 1.00 94.38 555 PRO A C 1
ATOM 4396 O O . PRO A 1 555 ? 21.113 5.699 -10.398 1.00 94.38 555 PRO A O 1
ATOM 4399 N N . ARG A 1 556 ? 22.544 5.032 -12.008 1.00 91.81 556 ARG A N 1
ATOM 4400 C CA . ARG A 1 556 ? 23.742 5.062 -11.154 1.00 91.81 556 ARG A CA 1
ATOM 4401 C C . ARG A 1 556 ? 24.169 6.484 -10.813 1.00 91.81 556 ARG A C 1
ATOM 4403 O O . ARG A 1 556 ? 24.409 6.759 -9.647 1.00 91.81 556 ARG A O 1
ATOM 4410 N N . GLU A 1 557 ? 24.165 7.391 -11.788 1.00 91.19 557 GLU A N 1
ATOM 4411 C CA . GLU A 1 557 ? 24.441 8.817 -11.559 1.00 91.19 557 GLU A CA 1
ATOM 4412 C C . GLU A 1 557 ? 23.462 9.418 -10.543 1.00 91.19 557 GLU A C 1
ATOM 4414 O O . GLU A 1 557 ? 23.868 10.186 -9.682 1.00 91.19 557 GLU A O 1
ATOM 4419 N N . CYS A 1 558 ? 22.185 9.018 -10.565 1.00 89.31 558 CYS A N 1
ATOM 4420 C CA . CYS A 1 558 ? 21.221 9.468 -9.555 1.00 89.31 558 CYS A CA 1
ATOM 4421 C C . CYS A 1 558 ? 21.589 9.029 -8.126 1.00 89.31 558 CYS A C 1
ATOM 4423 O O . CYS A 1 558 ? 21.251 9.738 -7.182 1.00 89.31 558 CYS A O 1
ATOM 4425 N N . ILE A 1 559 ? 22.259 7.882 -7.961 1.00 87.38 559 ILE A N 1
ATOM 4426 C CA . ILE A 1 559 ? 22.750 7.410 -6.658 1.00 87.38 559 ILE A CA 1
ATOM 4427 C C . ILE A 1 559 ? 24.024 8.167 -6.268 1.00 87.38 559 ILE A C 1
ATOM 4429 O O . ILE A 1 559 ? 24.111 8.699 -5.164 1.00 87.38 559 ILE A O 1
ATOM 4433 N N . GLU A 1 560 ? 24.985 8.260 -7.187 1.00 84.19 560 GLU A N 1
ATOM 4434 C CA . GLU A 1 560 ? 26.281 8.912 -6.959 1.00 84.19 560 GLU A CA 1
ATOM 4435 C C . GLU A 1 560 ? 26.140 10.417 -6.671 1.00 84.19 560 GLU A C 1
ATOM 4437 O O . GLU A 1 560 ? 26.792 10.931 -5.762 1.00 84.19 560 GLU A O 1
ATOM 4442 N N . ASP A 1 561 ? 25.271 11.126 -7.402 1.00 77.38 561 ASP A N 1
ATOM 4443 C CA . ASP A 1 561 ? 24.979 12.554 -7.199 1.00 77.38 561 ASP A CA 1
ATOM 4444 C C . ASP A 1 561 ? 24.546 12.832 -5.747 1.00 77.38 561 ASP A C 1
ATOM 4446 O O . ASP A 1 561 ? 24.954 13.828 -5.146 1.00 77.38 561 ASP A O 1
ATOM 4450 N N . TYR A 1 562 ? 23.737 11.939 -5.170 1.00 69.81 562 TYR A N 1
ATOM 4451 C CA . TYR A 1 562 ? 23.240 12.061 -3.802 1.00 69.81 562 TYR A CA 1
ATOM 4452 C C . TYR A 1 562 ? 24.315 11.730 -2.765 1.00 69.81 562 TYR A C 1
ATOM 4454 O O . TYR A 1 562 ? 24.531 12.505 -1.835 1.00 69.81 562 TYR A O 1
ATOM 4462 N N . GLU A 1 563 ? 25.028 10.612 -2.936 1.00 72.44 563 GLU A N 1
ATOM 4463 C CA . GLU A 1 563 ? 26.086 10.211 -2.003 1.00 72.44 563 GLU A CA 1
ATOM 4464 C C . GLU A 1 563 ? 27.175 11.287 -1.905 1.00 72.44 563 GLU A C 1
ATOM 4466 O O . GLU A 1 563 ? 27.633 11.600 -0.806 1.00 72.44 563 GLU A O 1
ATOM 4471 N N . ASN A 1 564 ? 27.516 11.930 -3.025 1.00 70.31 564 ASN A N 1
ATOM 4472 C CA . ASN A 1 564 ? 28.459 13.045 -3.057 1.00 70.31 564 ASN A CA 1
ATOM 4473 C C . ASN A 1 564 ? 27.916 14.322 -2.389 1.00 70.31 564 ASN A C 1
ATOM 4475 O O . ASN A 1 564 ? 28.693 15.065 -1.793 1.00 70.31 564 ASN A O 1
ATOM 4479 N N . ALA A 1 565 ? 26.605 14.580 -2.448 1.00 62.41 565 ALA A N 1
ATOM 4480 C CA . ALA A 1 565 ? 25.974 15.715 -1.769 1.00 62.41 565 ALA A CA 1
ATOM 4481 C C . ALA A 1 565 ? 25.866 15.527 -0.240 1.00 62.41 565 ALA A C 1
ATOM 4483 O O . ALA A 1 565 ? 25.780 16.510 0.497 1.00 62.41 565 ALA A O 1
ATOM 4484 N N . CYS A 1 566 ? 25.880 14.282 0.248 1.00 57.00 566 CYS A N 1
ATOM 4485 C CA . CYS A 1 566 ? 25.784 13.949 1.672 1.00 57.00 566 CYS A CA 1
ATOM 4486 C C . CYS A 1 566 ? 27.131 13.910 2.415 1.00 57.00 566 CYS A C 1
ATOM 4488 O O . CYS A 1 566 ? 27.132 13.763 3.640 1.00 57.00 566 CYS A O 1
ATOM 4490 N N . ILE A 1 567 ? 28.269 14.042 1.723 1.00 43.75 567 ILE A N 1
ATOM 4491 C CA . ILE A 1 567 ? 29.588 14.161 2.361 1.00 43.75 567 ILE A CA 1
ATOM 4492 C C . ILE A 1 567 ? 29.782 15.632 2.773 1.00 43.75 567 ILE A C 1
ATOM 4494 O O . ILE A 1 567 ? 29.888 16.487 1.894 1.00 43.75 567 ILE A O 1
ATOM 4498 N N . PRO A 1 568 ? 29.821 15.970 4.077 1.00 42.66 568 PRO A N 1
ATOM 4499 C CA . PRO A 1 568 ? 30.127 17.334 4.494 1.00 42.66 568 PRO A CA 1
ATOM 4500 C C . PRO A 1 568 ? 31.574 17.691 4.116 1.00 42.66 568 PRO A C 1
ATOM 4502 O O . PRO A 1 568 ? 32.480 16.892 4.362 1.00 42.66 568 PRO A O 1
ATOM 4505 N N . GLU A 1 569 ? 31.770 18.880 3.529 1.00 38.31 569 GLU A N 1
ATOM 4506 C CA . GLU A 1 569 ? 33.096 19.494 3.310 1.00 38.31 569 GLU A CA 1
ATOM 4507 C C . GLU A 1 569 ? 33.898 19.674 4.608 1.00 38.31 569 GLU A C 1
ATOM 4509 O O . GLU A 1 569 ? 33.297 20.042 5.651 1.00 38.31 569 GLU A O 1
#

pLDDT: mean 77.23, std 16.88, range [21.67, 98.0]

Radius of gyration: 32.02 Å; Cα contacts (8 Å, |Δi|>4): 643; chains: 1; bounding box: 85×80×85 Å

Foldseek 3Di:
DDDDDDDDPVVVVVVVVVVVVVVVVVVVQQVPQQWDWDDALWKIKIKHWDAAPDDPVQWDWDDDQFWTWTDGVPDDTSDTATAPAGWDRVPKDWDWAQDVVPGGIMIMIMTTGPRSRDDFLDGHPPGHGHDPPPDQHPDPDLVPDDPVVNVVVVLVVVQVVCVVVVHDRPVRVVVVVVVVVVCVVPVPDDPPDDDDDDDDDDDDFPPDPPATPVCVVVVHHHDDDDPDDDLLVQCLPDDCPDPSNVVSLVVVQVLLCVLLVNDPPPPSDCLSVLLNCQLPVCCACLQHDDVSNNVVSSVLCVLCSVPVLSSLLSSLLSLVVVLLVDPHSPVSVVVNVVSVVSNVVSLVVCVVPDDLSCLQSNLSSLSSVLLVLLFDPDQDLCLALLNDLDPCNCVNLLSLLVNLVSCVVCVVNLVPHPCNCVVVVVCVVCVCQQVPFQAFCPLFDPVLCVLQVTGRHHTVVRGLSHSLRRSLSVLVVDDQEQNCQNSLSVSSNNRDVVLVVCVSVVPLSSLLSVLSSLLSVCSHVDSRSPSNSVSSLVSNDVSVPPPCCVSSVSSVCSNVVVVVVPDDD

Nearest PDB structures (foldseek):
  3qor-assembly4_D  TM=9.261E-01  e=3.711E-08  Homo sapiens
  2cr0-assembly1_A  TM=8.591E-01  e=6.645E-07  Mus musculus
  1wfi-assembly1_A  TM=7.205E-01  e=4.240E-08  Mus musculus
  6gxz-assembly2_D  TM=7.870E-01  e=5.978E-02  Homo sapiens

Mean predicted aligned error: 19.23 Å

Secondary structure (DSSP, 8-state):
----PPPPHHHHHHHHHHHHHHHHHHHHHHTTSSSEEEE-SSEEEEEEEE-TT--GGGEEEEE-SSEEEEEETTS-EEEEEE-SS-B-TTT-EEEEEEETTTTEEEEEEEEEBSSTT---S-SSTTSPPP-GGG---SS--TTSS-HHHHHHHHHHHHHHHHHHTTPPPHHHHHHHHHHHHHHHH-TT---TT----PPPPP------SSS-HHHHHHT---------S-HHHHHHHS-TTSHHHHHHHHHHHHHHHHHTT--TTS-S-HHHHHHHIIIII---GGG-SHHHHHHHHHHHHHHHTT-HHHHHHHHHHHHHHHHHHSSSTHHHHHHHHHHHHHHHHHHHHHTTS--TTTHHHHHHHHHHHHHHHH--SS--GGGSGGG---GGGGHHHHGGGHHHHHHHHHGGGGGG-TTHHHHHHHHHHHHHHHS----SSTTS-HHHHHHTT--TT--TTT-TTHHHHHHHHHHHTSPSSGGGHHHHHHHHTT--HHHHHHHHTT-HHHHHHHHHHHHHHHTT--HHHHHHHHHHHHHHHHHH-TT-TTTTHHHHHHHHHHHHHTS--

Solvent-accessible surface area (backbone atoms only — not comparable to full-atom values): 32684 Å² total; per-residue (Å²): 138,83,86,82,78,79,83,58,70,74,59,51,55,52,52,52,51,55,49,51,55,48,53,52,49,54,50,55,59,52,66,71,47,74,45,50,72,53,69,54,50,44,35,39,40,38,42,32,79,44,66,68,87,68,50,79,88,48,48,43,77,48,75,47,45,48,36,42,31,38,28,44,71,96,55,78,59,67,44,73,38,40,37,80,61,51,36,40,53,91,70,36,49,76,48,81,44,78,40,83,80,70,81,32,24,30,38,41,34,43,41,32,40,68,55,58,82,50,74,70,39,38,77,27,72,86,49,79,73,49,79,56,91,75,64,79,59,97,79,81,49,86,86,78,48,55,75,68,59,45,53,51,51,54,51,48,59,48,33,52,55,25,51,78,71,75,44,72,36,71,66,56,47,50,51,49,53,52,52,50,54,52,46,72,77,39,81,86,70,84,78,90,77,85,80,90,81,86,86,85,84,87,77,88,82,81,77,45,80,82,48,24,74,64,34,61,74,70,75,47,88,52,79,84,78,73,95,73,69,63,52,64,60,50,40,75,72,40,57,88,87,38,72,68,20,55,58,20,47,57,54,49,52,53,53,48,32,62,68,68,69,51,70,89,82,61,66,93,59,71,53,62,59,13,52,49,32,40,53,70,65,56,83,55,60,93,62,42,64,72,76,59,21,44,57,46,40,51,50,52,52,58,44,16,80,78,32,59,34,29,36,27,34,50,33,16,55,24,31,52,52,51,27,70,74,39,95,69,33,71,82,38,48,64,61,23,51,51,23,43,53,50,13,52,57,45,41,63,57,49,67,76,65,78,45,85,88,47,44,62,47,51,52,54,33,47,59,51,49,44,49,60,44,45,37,44,96,66,82,49,37,80,76,28,46,87,76,48,88,57,83,66,55,51,41,46,60,58,58,44,35,50,54,43,55,50,52,61,73,44,53,89,47,42,94,77,39,82,58,39,64,60,56,47,55,55,42,74,79,42,41,81,46,78,68,63,78,68,60,27,43,75,82,31,49,65,71,58,24,62,65,57,70,45,44,74,82,36,29,65,88,77,34,65,50,46,53,57,50,33,36,50,35,47,58,68,74,48,72,86,28,50,90,41,42,76,60,60,62,52,51,56,46,66,63,50,72,68,37,52,52,33,46,74,67,62,33,65,57,46,50,48,56,49,30,46,51,33,21,56,52,35,43,34,73,42,84,50,40,42,43,30,29,55,19,46,42,51,30,51,53,63,71,67,42,88,91,45,59,77,76,47,40,64,31,49,48,39,52,50,59,49,59,61,69,69,55,82,132

Sequence (569 aa):
MADEQPPNPAELARREEEESARKAREAAEQAQLPYKWTQTIRDVEVTIPVASNIRGRDLDVVLTKTKIRVAIKGQEAFIDGEFPHPVIPDECSWTLESTSKPPGKEISIHLDKVNKVEWWAHVVTSAPKIDVTKITPENSSLSELDGETRAMVEKMMYDQRQKEMGGLTSDEQKKRDILKKFQEEHPEMDFSNAKIGLVWSGTPCDEEKPSCHRCQKLGFDCSYEPETKDSVSVFLASPPDSKAYCMSVDTVTKKINEILQLDSKSGPLPVVQALQHFHHGLTNPALGPGRAQSAMQAKIIQLGFNSPFLLHTIIAAATSHIRHMASDGRIYTLTETYHWQQAITQYSQEITTIGPKNTDSLISACLLLTIRSFALDEYDPLSSFVFSDDITSLSWLTLQGGLRHLIMATAQWKAGSMWWEVFMKSHAETADFFEDDRPGRVAIHPGLADLCGIDDTTTAKTSPYHAPARILTGLLSLERGVRSFALYTGFMGRLLPEFFAKLMQKDPPALILLSWWLGLMYGTEMYWVETRARSEITAITWYLGEGWEEFMRFPRECIEDYENACIPE

InterPro domains:
  IPR001138 Zn(2)Cys(6) fungal-type DNA-binding domain [PF00172] (205-229)
  IPR001138 Zn(2)Cys(6) fungal-type DNA-binding domain [cd00067] (205-224)
  IPR007052 CS domain [PF04969] (34-113)
  IPR007052 CS domain [PS51203] (30-124)
  IPR008978 HSP20-like chaperone [G3DSA:2.60.40.790] (30-158)
  IPR008978 HSP20-like chape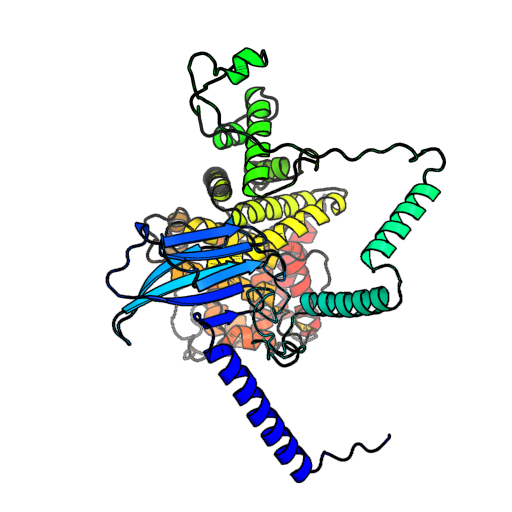rone [SSF49764] (17-139)
  IPR036864 Zn(2)-C6 fungal-type DNA-binding domain superfamily [G3DSA:4.10.240.10] (203-277)
  IPR037898 NudC family [PTHR12356] (18-192)

Organism: Aspergillus awamori (NCBI:txid105351)